Protein AF-A0A3R6KHH1-F1 (afdb_monomer)

Radius of gyration: 32.02 Å; Cα contacts (8 Å, |Δi|>4): 959; chains: 1; bounding box: 62×119×64 Å

Nearest PDB structures (foldseek):
  4omw-assembly2_C  TM=3.455E-01  e=1.063E+00  Capra hircus
  1b8e-assembly1_A-2  TM=3.836E-01  e=3.634E+00  Bos taurus
  2czu-assembly1_A  TM=2.736E-01  e=2.576E+00  Mus musculus
  2czu-assembly2_B  TM=3.055E-01  e=6.885E+00  Mus musculus
  4imn-assembly1_A  TM=2.484E-01  e=9.247E+00  Homo sapiens

Secondary structure (DSSP, 8-state):
-HHHHHHHHHHTTS-HHHHHHHHHHHHTTS----------------------HHHHHHHHHHHHHHHHHHHHHHHHHHHHTTBPEEEE-S--EEE----PPP--S----TTTTEEEPPPEEETTTEEEEEEEESS-EEEETTEEEEEETTEEEEEEEETTEEEEE--EEEEEEEEEETTEEEEEEEEEEEETTEEEEEE--------TTHHHHTTEEEEEEE-TTS-EEEEEEEEETTEEEEEEEEEES--S-TTT-EEE-TTTT-EETTEEGGG-SEEEEEEE-SSSEEEEEEESSGGG-EEEEEETTTTEEEEHHHHH---SEEEEEEETTEEEEEEEPTT-SS-EEEEEEEETTT--EEEEEEEEEES------TTS-EEE--SSSEEEEEETTEEEEEETTTTEEEE-TTHHHHH---EEEE-TTSSEEEEEPPPBTTB--EEEEEETTTTEEEEEEEEE-S--EEEEEEESSSSEEEEEEEETTTTEEEEEEEEE-

Mean predicted aligned error: 13.96 Å

Sequence (501 aa):
MAMTDKLLRAYGEIDDRFIEECLAETDSCIDGVLERDCGKIVRVNTGRKTKPAAWHRVAAAVILVALALSTAYQVNAQFRQWVISIVRLNGREEIREQHMPAASGTTNSSEAVINVSPVKNIDDILEVQYVTAKKPVEPYEDIYVSTDRGKETYFSVQNNACVSIRNIHSFKGTICWQGQKGFANANVISYQGKQYVRNIYDLYRGDREERKIRQKRFLLSVDDTGGFWLTLSKESDEGTYEYPLRCDGDIQDISTAKLNDIFRNIRIDGKRLCNYPVITNWEKISDRYYCALVGKAQKTAKYYRFDTVQKKAMSLEELTKQKDIRFVRALGNTMIIGTASEGTEEECYDCYRFDLQSAEKKELFHHVVIGEEDDETNEVDRVAFTGGRYDLFTKNGTTYLVDELTGERIKLEGMDADLNTESVLINVSGDKLLLSARFSENGIRKLGILDVPERKLYLLERKNLTQSEESSVHWLTEDTFAIESDRKNGQESMICQYRIR

pLDDT: mean 76.23, std 20.38, range [25.88, 98.0]

Solvent-accessible surface area (backbone atoms only — not comparable to full-atom values): 28538 Å² total; per-residue (Å²): 118,82,68,57,59,58,52,53,54,59,59,73,72,58,60,69,66,61,57,50,54,59,52,54,60,60,62,63,75,73,76,80,85,82,90,83,84,82,87,82,89,79,88,78,83,93,71,94,74,81,92,65,69,67,63,56,50,53,51,49,50,52,49,51,50,51,48,53,49,49,50,50,48,50,50,49,55,51,48,58,75,51,47,49,45,78,42,75,51,84,49,70,46,71,46,66,75,78,82,72,76,76,86,77,77,92,72,101,56,93,63,90,44,62,49,50,40,74,76,41,76,36,83,82,43,35,39,38,34,43,41,39,27,73,37,41,58,44,78,55,55,74,33,32,43,32,58,55,97,88,45,76,46,44,30,32,80,52,97,60,36,82,43,77,60,76,56,64,42,72,37,62,48,80,47,77,55,97,88,45,61,24,46,30,42,30,39,41,37,56,54,97,92,44,76,44,61,47,66,60,79,78,89,74,92,75,61,81,72,63,56,66,57,61,47,26,36,34,49,61,43,65,47,100,86,71,47,38,35,38,27,43,36,32,76,49,100,47,26,52,24,50,49,75,24,40,43,60,74,80,81,75,40,65,93,67,53,39,78,40,62,62,64,60,80,21,39,56,97,86,41,50,55,92,74,45,56,14,23,40,77,74,37,73,40,50,101,50,34,34,35,30,35,39,21,81,27,59,94,68,38,43,48,29,39,36,33,52,80,80,36,41,57,43,49,41,42,75,75,70,73,46,64,67,69,74,49,74,44,56,52,65,74,27,35,41,38,32,20,62,41,87,93,61,94,64,82,30,27,30,30,30,32,35,34,72,84,80,66,47,73,43,76,69,45,72,61,22,39,74,65,75,90,85,68,95,64,76,83,65,37,34,35,48,75,33,88,55,55,48,33,43,37,35,48,85,91,42,46,25,47,30,36,57,88,77,56,49,72,35,48,43,78,67,46,68,86,73,48,55,68,64,45,60,42,48,24,82,79,49,50,35,37,41,34,26,31,64,69,45,98,58,24,56,46,42,40,35,40,37,34,57,89,79,33,32,34,38,35,40,47,41,41,66,69,54,87,46,50,45,77,49,74,49,62,32,41,70,49,28,33,35,36,39,23,37,31,84,91,58,45,20,18,38,35,46,36,38,34,60,107

Foldseek 3Di:
DVVVVVVVVVVVPDDVVVVVVVVVVVVVVPDDDDDDDDDDDDDDDDDDDDDDPPVVVVVVVVVVVVVVVVVVVVVVVVVVVFAFAEDEFPDAAEADDDDQPDDPDDDPDPQSFKFKDPWDDTPVFKTKIKIWGLFFWDFDQQKIWTADPNDIWIWGADPRDTGGFDQKAWAWDWDADPNQIAIFTWIWGDDPNDTAIGGDDPPDDDDDVVVVNHQWYWGWDADPVRWIKTWTWGDDPQGTDIAIWTFPDDPRYPVPTDTHRLLPQQDDPNHRQNPFPDWAQWEDQDPFWIKTFTDNGPVGTFIWIAGSVVSYIDTVCVLLVDPQWPHWYHAHQWIWTWHQAPDDPDRFIWIWIAHPPVRDIDTQDHREDEAFDDDPPLAGWYWDDQSYQWIWIADSNWIWIAGRVVSDTRTHPPCCVQAVFGDWHAFPVRQKIKTFDDQDLFGTQKIWIQGNVVSYIYIHGYGYPPSWRFDDKYHSHNFKIWIWTADPNNSMIMIIMMGTD

Structure (mmCIF, N/CA/C/O backbone):
data_AF-A0A3R6KHH1-F1
#
_entry.id   AF-A0A3R6KHH1-F1
#
loop_
_atom_site.group_PDB
_atom_site.id
_atom_site.type_symbol
_atom_site.label_atom_id
_atom_site.label_alt_id
_atom_site.label_comp_id
_atom_site.label_asym_id
_atom_site.label_entity_id
_atom_site.label_seq_id
_atom_site.pdbx_PDB_ins_code
_atom_site.Cartn_x
_atom_site.Cartn_y
_atom_site.Cartn_z
_atom_site.occupancy
_atom_site.B_iso_or_equiv
_atom_site.auth_seq_id
_atom_site.auth_comp_id
_atom_site.auth_asym_id
_atom_site.auth_atom_id
_atom_site.pdbx_PDB_model_num
ATOM 1 N N . MET A 1 1 ? 8.737 -43.352 -29.713 1.00 37.44 1 MET A N 1
ATOM 2 C CA . MET A 1 1 ? 10.002 -42.786 -30.235 1.00 37.44 1 MET A CA 1
ATOM 3 C C . MET A 1 1 ? 10.305 -41.376 -29.724 1.00 37.44 1 MET A C 1
ATOM 5 O O . MET A 1 1 ? 11.461 -41.129 -29.450 1.00 37.44 1 MET A O 1
ATOM 9 N N . ALA A 1 2 ? 9.336 -40.484 -29.470 1.00 35.66 2 ALA A N 1
ATOM 10 C CA . ALA A 1 2 ? 9.631 -39.141 -28.922 1.00 35.66 2 ALA A CA 1
ATOM 11 C C . ALA A 1 2 ? 10.061 -39.096 -27.431 1.00 35.66 2 ALA A C 1
ATOM 13 O O . ALA A 1 2 ? 10.636 -38.110 -26.979 1.00 35.66 2 ALA A O 1
ATOM 14 N N . MET A 1 3 ? 9.787 -40.151 -26.651 1.00 26.20 3 MET A N 1
ATOM 15 C CA . MET A 1 3 ? 10.166 -40.240 -25.228 1.00 26.20 3 MET A CA 1
ATOM 16 C C . MET A 1 3 ? 11.625 -40.689 -25.035 1.00 26.20 3 MET A C 1
ATOM 18 O O . MET A 1 3 ? 12.250 -40.365 -24.030 1.00 26.20 3 MET A O 1
ATOM 22 N N . THR A 1 4 ? 12.176 -41.398 -26.022 1.00 32.03 4 THR A N 1
ATOM 23 C CA . THR A 1 4 ? 13.515 -41.995 -25.974 1.00 32.03 4 THR A CA 1
ATOM 24 C C . THR A 1 4 ? 14.611 -40.945 -26.190 1.00 32.03 4 THR A C 1
ATOM 26 O O . THR A 1 4 ? 15.616 -40.973 -25.491 1.00 32.03 4 THR A O 1
ATOM 29 N N . ASP A 1 5 ? 14.368 -39.950 -27.051 1.00 30.64 5 ASP A N 1
ATOM 30 C CA . ASP A 1 5 ? 15.312 -38.850 -27.316 1.00 30.64 5 ASP A CA 1
ATOM 31 C C . ASP A 1 5 ? 15.433 -37.854 -26.151 1.00 30.64 5 ASP A C 1
ATOM 33 O O . ASP A 1 5 ? 16.503 -37.294 -25.921 1.00 30.64 5 ASP A O 1
ATOM 37 N N . LYS A 1 6 ? 14.358 -37.650 -25.373 1.00 37.97 6 LYS A N 1
ATOM 38 C CA . LYS A 1 6 ? 14.408 -36.823 -24.152 1.00 37.97 6 LYS A CA 1
ATOM 39 C C . LYS A 1 6 ? 15.178 -37.512 -23.024 1.00 37.97 6 LYS A C 1
ATOM 41 O O . LYS A 1 6 ? 15.920 -36.846 -22.312 1.00 37.97 6 LYS A O 1
ATOM 46 N N . LEU A 1 7 ? 15.034 -38.833 -22.898 1.00 33.06 7 LEU A N 1
ATOM 47 C CA . LEU A 1 7 ? 15.819 -39.646 -21.965 1.00 33.06 7 LEU A CA 1
ATOM 48 C C . LEU A 1 7 ? 17.304 -39.667 -22.353 1.00 33.06 7 LEU A C 1
ATOM 50 O O . LEU A 1 7 ? 18.150 -39.481 -21.490 1.00 33.06 7 LEU A O 1
ATOM 54 N N . LEU A 1 8 ? 17.628 -39.811 -23.643 1.00 33.19 8 LEU A N 1
ATOM 55 C CA . LEU A 1 8 ? 19.014 -39.808 -24.131 1.00 33.19 8 LEU A CA 1
ATOM 56 C C . LEU A 1 8 ? 19.707 -38.442 -24.003 1.00 33.19 8 LEU A C 1
ATOM 58 O O . LEU A 1 8 ? 20.894 -38.409 -23.699 1.00 33.19 8 LEU A O 1
ATOM 62 N N . ARG A 1 9 ? 18.986 -37.320 -24.160 1.00 37.06 9 ARG A N 1
ATOM 63 C CA . ARG A 1 9 ? 19.537 -35.986 -23.845 1.00 37.06 9 ARG A CA 1
ATOM 64 C C . ARG A 1 9 ? 19.813 -35.800 -22.356 1.00 37.06 9 ARG A C 1
ATOM 66 O O . ARG A 1 9 ? 20.850 -35.252 -22.022 1.00 37.06 9 ARG A O 1
ATOM 73 N N . ALA A 1 10 ? 18.933 -36.297 -21.485 1.00 40.12 10 ALA A N 1
ATOM 74 C CA . ALA A 1 10 ? 19.140 -36.242 -20.037 1.00 40.12 10 ALA A CA 1
ATOM 75 C C . ALA A 1 10 ? 20.317 -37.122 -19.568 1.00 40.12 10 ALA A C 1
ATOM 77 O O . ALA A 1 10 ? 20.978 -36.784 -18.595 1.00 40.12 10 ALA A O 1
ATOM 78 N N . TYR A 1 11 ? 20.619 -38.216 -20.280 1.00 39.22 11 TYR A N 1
ATOM 79 C CA . TYR A 1 11 ? 21.819 -39.029 -20.035 1.00 39.22 11 TYR A CA 1
ATOM 80 C C . TYR A 1 11 ? 23.127 -38.313 -20.408 1.00 39.22 11 TYR A C 1
ATOM 82 O O . TYR A 1 11 ? 24.158 -38.624 -19.826 1.00 39.22 11 TYR A O 1
ATOM 90 N N . GLY A 1 12 ? 23.096 -37.366 -21.352 1.00 38.19 12 GLY A N 1
ATOM 91 C CA . GLY A 1 12 ? 24.277 -36.615 -21.797 1.00 38.19 12 GLY A CA 1
ATOM 92 C C . GLY A 1 12 ? 24.695 -35.455 -20.885 1.00 38.19 12 GLY A C 1
ATOM 93 O O . GLY A 1 12 ? 25.690 -34.802 -21.180 1.00 38.19 12 GLY A O 1
ATOM 94 N N . GLU A 1 13 ? 23.943 -35.185 -19.812 1.00 43.00 13 GLU A N 1
ATOM 95 C CA . GLU A 1 13 ? 24.215 -34.116 -18.832 1.00 43.00 13 GLU A CA 1
ATOM 96 C C . GLU A 1 13 ? 24.661 -34.661 -17.460 1.00 43.00 13 GLU A C 1
ATOM 98 O O . GLU A 1 13 ? 24.856 -33.893 -16.519 1.00 43.00 13 GLU A O 1
ATOM 103 N N . ILE A 1 14 ? 24.825 -35.982 -17.329 1.00 45.66 14 ILE A N 1
ATOM 104 C CA . ILE A 1 14 ? 25.356 -36.613 -16.117 1.00 45.66 14 ILE A CA 1
ATOM 105 C C . ILE A 1 14 ? 26.885 -36.614 -16.226 1.00 45.66 14 ILE A C 1
ATOM 107 O O . ILE A 1 14 ? 27.431 -37.189 -17.161 1.00 45.66 14 ILE A O 1
ATOM 111 N N . ASP A 1 15 ? 27.557 -35.948 -15.285 1.00 43.75 15 ASP A N 1
ATOM 112 C CA . ASP A 1 15 ? 29.021 -35.906 -15.179 1.00 43.75 15 ASP A CA 1
ATOM 113 C C . ASP A 1 15 ? 29.578 -37.337 -15.055 1.00 43.75 15 ASP A C 1
ATOM 115 O O . ASP A 1 15 ? 29.132 -38.102 -14.193 1.00 43.75 15 ASP A O 1
ATOM 119 N N . ASP A 1 16 ? 30.540 -37.704 -15.908 1.00 42.47 16 ASP A N 1
ATOM 120 C CA . ASP A 1 16 ? 31.133 -39.049 -15.980 1.00 42.47 16 ASP A CA 1
ATOM 121 C C . ASP A 1 16 ? 31.659 -39.523 -14.607 1.00 42.47 16 ASP A C 1
ATOM 123 O O . ASP A 1 16 ? 31.631 -40.718 -14.302 1.00 42.47 16 ASP A O 1
ATOM 127 N N . ARG A 1 17 ? 32.031 -38.585 -13.720 1.00 40.62 17 ARG A N 1
ATOM 128 C CA . ARG A 1 17 ? 32.451 -38.877 -12.336 1.00 40.62 17 ARG A CA 1
ATOM 129 C C . ARG A 1 17 ? 31.364 -39.524 -11.480 1.00 40.62 17 ARG A C 1
ATOM 131 O O . ARG A 1 17 ? 31.672 -40.381 -10.660 1.00 40.62 17 ARG A O 1
ATOM 138 N N . PHE A 1 18 ? 30.100 -39.153 -11.678 1.00 43.09 18 PHE A N 1
ATOM 139 C CA . PHE A 1 18 ? 28.981 -39.692 -10.899 1.00 43.09 18 PHE A CA 1
ATOM 140 C C . PHE A 1 18 ? 28.691 -41.157 -11.263 1.00 43.09 18 PHE A C 1
ATOM 142 O O . PHE A 1 18 ? 28.316 -41.964 -10.411 1.00 43.09 18 PHE A O 1
ATOM 149 N N . ILE A 1 19 ? 28.905 -41.519 -12.533 1.00 46.53 19 ILE A N 1
ATOM 150 C CA . ILE A 1 19 ? 28.764 -42.899 -13.014 1.00 46.53 19 ILE A CA 1
ATOM 151 C C . ILE A 1 19 ? 29.926 -43.761 -12.499 1.00 46.53 19 ILE A C 1
ATOM 153 O O . ILE A 1 19 ? 29.692 -44.892 -12.068 1.00 46.53 19 ILE A O 1
ATOM 157 N N . GLU A 1 20 ? 31.154 -43.233 -12.485 1.00 43.84 20 GLU A N 1
ATOM 158 C CA . GLU A 1 20 ? 32.323 -43.934 -11.936 1.00 43.84 20 GLU A CA 1
ATOM 159 C C . GLU A 1 20 ? 32.221 -44.165 -10.417 1.00 43.84 20 GLU A C 1
ATOM 161 O O . GLU A 1 20 ? 32.504 -45.273 -9.957 1.00 43.84 20 GLU A O 1
ATOM 166 N N . GLU A 1 21 ? 31.743 -43.185 -9.641 1.00 43.12 21 GLU A N 1
ATOM 167 C CA . GLU A 1 21 ? 31.541 -43.331 -8.188 1.00 43.12 21 GLU A CA 1
ATOM 168 C C . GLU A 1 21 ? 30.475 -44.386 -7.847 1.00 43.12 21 GLU A C 1
ATOM 170 O O . GLU A 1 21 ? 30.687 -45.228 -6.970 1.00 43.12 21 GLU A O 1
ATOM 175 N N . CYS A 1 22 ? 29.368 -44.423 -8.595 1.00 40.53 22 CYS A N 1
ATOM 176 C CA . CYS A 1 22 ? 28.318 -45.430 -8.414 1.00 40.53 22 CYS A CA 1
ATOM 177 C C . CYS A 1 22 ? 28.783 -46.852 -8.790 1.00 40.53 22 CYS A C 1
ATOM 179 O O . CYS A 1 22 ? 28.361 -47.837 -8.176 1.00 40.53 22 CYS A O 1
ATOM 181 N N . LEU A 1 23 ? 29.664 -46.993 -9.787 1.00 43.59 23 LEU A N 1
ATOM 182 C CA . LEU A 1 23 ? 30.243 -48.291 -10.151 1.00 43.59 23 LEU A CA 1
ATOM 183 C C . LEU A 1 23 ? 31.274 -48.765 -9.112 1.00 43.59 23 LEU A C 1
ATOM 185 O O . LEU A 1 23 ? 31.285 -49.952 -8.778 1.00 43.59 23 LEU A O 1
ATOM 189 N N . ALA A 1 24 ? 32.062 -47.854 -8.533 1.00 43.16 24 ALA A N 1
ATOM 190 C CA . ALA A 1 24 ? 33.049 -48.169 -7.498 1.00 43.16 24 ALA A CA 1
ATOM 191 C C . ALA A 1 24 ? 32.416 -48.660 -6.179 1.00 43.16 24 ALA A C 1
ATOM 193 O O . ALA A 1 24 ? 32.932 -49.591 -5.555 1.00 43.16 24 ALA A O 1
ATOM 194 N N . GLU A 1 25 ? 31.263 -48.112 -5.774 1.00 40.53 25 GLU A N 1
ATOM 195 C CA . GLU A 1 25 ? 30.528 -48.615 -4.601 1.00 40.53 25 GLU A CA 1
ATOM 196 C C . GLU A 1 25 ? 29.991 -50.040 -4.810 1.00 40.53 25 GLU A C 1
ATOM 198 O O . GLU A 1 25 ? 29.923 -50.826 -3.859 1.00 40.53 25 GLU A O 1
ATOM 203 N N . THR A 1 26 ? 29.683 -50.418 -6.055 1.00 41.94 26 THR A N 1
ATOM 204 C CA . THR A 1 26 ? 29.134 -51.744 -6.369 1.00 41.94 26 THR A CA 1
ATOM 205 C C . THR A 1 26 ? 30.204 -52.845 -6.299 1.00 41.94 26 THR A C 1
ATOM 207 O O . THR A 1 26 ? 29.907 -53.952 -5.843 1.00 41.94 26 THR A O 1
ATOM 210 N N . ASP A 1 27 ? 31.456 -52.541 -6.661 1.00 36.03 27 ASP A N 1
ATOM 211 C CA . ASP A 1 27 ? 32.588 -53.476 -6.535 1.00 36.03 27 ASP A CA 1
ATOM 212 C C . ASP A 1 27 ? 33.066 -53.643 -5.079 1.00 36.03 27 ASP A C 1
ATOM 214 O O . ASP A 1 27 ? 33.562 -54.707 -4.704 1.00 36.03 27 ASP A O 1
ATOM 218 N N . SER A 1 28 ? 32.841 -52.648 -4.212 1.00 36.31 28 SER A N 1
ATOM 219 C CA . SER A 1 28 ? 33.215 -52.722 -2.787 1.00 36.31 28 SER A CA 1
ATOM 220 C C . SER A 1 28 ? 32.344 -53.684 -1.958 1.00 36.31 28 SER A C 1
ATOM 222 O O . SER A 1 28 ? 32.733 -54.106 -0.870 1.00 36.31 28 SER A O 1
ATOM 224 N N . CYS A 1 29 ? 31.187 -54.093 -2.491 1.00 36.00 29 CYS A N 1
ATOM 225 C CA . CYS A 1 29 ? 30.282 -55.057 -1.860 1.00 36.00 29 CYS A CA 1
ATOM 226 C C . CYS A 1 29 ? 30.642 -56.530 -2.147 1.00 36.00 29 CYS A C 1
ATOM 228 O O . CYS A 1 29 ? 29.896 -57.423 -1.733 1.00 36.00 29 CYS A O 1
ATOM 230 N N . ILE A 1 30 ? 31.740 -56.808 -2.867 1.00 41.88 30 ILE A N 1
ATOM 231 C CA . ILE A 1 30 ? 32.117 -58.173 -3.274 1.00 41.88 30 ILE A CA 1
ATOM 232 C C . ILE A 1 30 ? 33.122 -58.841 -2.323 1.00 41.88 30 ILE A C 1
ATOM 234 O O . ILE A 1 30 ? 33.112 -60.068 -2.239 1.00 41.88 30 ILE A O 1
ATOM 238 N N . ASP A 1 31 ? 33.883 -58.102 -1.511 1.00 38.09 31 ASP A N 1
ATOM 239 C CA . ASP A 1 31 ? 34.875 -58.714 -0.615 1.00 38.09 31 ASP A CA 1
ATOM 240 C C . ASP A 1 31 ? 34.602 -58.432 0.868 1.00 38.09 31 ASP A C 1
ATOM 242 O O . ASP A 1 31 ? 34.953 -57.396 1.426 1.00 38.09 31 ASP A O 1
ATOM 246 N N . GLY A 1 32 ? 33.989 -59.420 1.528 1.00 29.53 32 GLY A N 1
ATOM 247 C CA . GLY A 1 32 ? 33.681 -59.394 2.957 1.00 29.53 32 GLY A CA 1
ATOM 248 C C . GLY A 1 32 ? 33.540 -60.786 3.580 1.00 29.53 32 GLY A C 1
ATOM 249 O O . GLY A 1 32 ? 32.454 -61.167 3.993 1.00 29.53 32 GLY A O 1
ATOM 250 N N . VAL A 1 33 ? 34.648 -61.535 3.591 1.00 31.75 33 VAL A N 1
ATOM 251 C CA . VAL A 1 33 ? 35.155 -62.429 4.662 1.00 31.75 33 VAL A CA 1
ATOM 252 C C . VAL A 1 33 ? 34.157 -63.285 5.469 1.00 31.75 33 VAL A C 1
ATOM 254 O O . VAL A 1 33 ? 33.371 -62.773 6.259 1.00 31.75 33 VAL A O 1
ATOM 257 N N . LEU A 1 34 ? 34.368 -64.611 5.456 1.00 29.14 34 LEU A N 1
ATOM 258 C CA . LEU A 1 34 ? 34.111 -65.481 6.615 1.00 29.14 34 LEU A CA 1
ATOM 259 C C . LEU A 1 34 ? 35.203 -66.562 6.742 1.00 29.14 34 LEU A C 1
ATOM 261 O O . LEU A 1 34 ? 35.244 -67.527 5.979 1.00 29.14 34 LEU A O 1
ATOM 265 N N . GLU A 1 35 ? 36.070 -66.394 7.743 1.00 31.20 35 GLU A N 1
ATOM 266 C CA . GLU A 1 35 ? 36.854 -67.463 8.368 1.00 31.20 35 GLU A CA 1
ATOM 267 C C . GLU A 1 35 ? 35.922 -68.502 9.020 1.00 31.20 35 GLU A C 1
ATOM 269 O O . GLU A 1 35 ? 34.993 -68.126 9.739 1.00 31.20 35 GLU A O 1
ATOM 274 N N . ARG A 1 36 ? 36.219 -69.802 8.858 1.00 29.50 36 ARG A N 1
ATOM 275 C CA . ARG A 1 36 ? 36.326 -70.763 9.977 1.00 29.50 36 ARG A CA 1
ATOM 276 C C . ARG A 1 36 ? 36.793 -72.157 9.550 1.00 29.50 36 ARG A C 1
ATOM 278 O O . ARG A 1 36 ? 36.450 -72.681 8.496 1.00 29.50 36 ARG A O 1
ATOM 285 N N . ASP A 1 37 ? 37.553 -72.710 10.484 1.00 29.72 37 ASP A N 1
ATOM 286 C CA . ASP A 1 37 ? 38.126 -74.039 10.639 1.00 29.72 37 ASP A CA 1
ATOM 287 C C . ASP A 1 37 ? 37.232 -75.264 10.363 1.00 29.72 37 ASP A C 1
ATOM 289 O O . ASP A 1 37 ? 36.022 -75.262 10.570 1.00 29.72 37 ASP A O 1
ATOM 293 N N . CYS A 1 38 ? 37.940 -76.366 10.080 1.00 29.92 38 CYS A N 1
ATOM 294 C CA . CYS A 1 38 ? 37.570 -77.769 10.299 1.00 29.92 38 CYS A CA 1
ATOM 295 C C . CYS A 1 38 ? 36.431 -78.391 9.465 1.00 29.92 38 CYS A C 1
ATOM 297 O O . CYS A 1 38 ? 35.264 -78.380 9.829 1.00 29.92 38 CYS A O 1
ATOM 299 N N . GLY A 1 39 ? 36.848 -79.174 8.462 1.00 33.66 39 GLY A N 1
ATOM 300 C CA . GLY A 1 39 ? 36.510 -80.601 8.408 1.00 33.66 39 GLY A CA 1
ATOM 301 C C . GLY A 1 39 ? 35.098 -81.014 7.963 1.00 33.66 39 GLY A C 1
ATOM 302 O O . GLY A 1 39 ? 34.136 -80.946 8.713 1.00 33.66 39 GLY A O 1
ATOM 303 N N . LYS A 1 40 ? 35.083 -81.697 6.811 1.00 30.33 40 LYS A N 1
ATOM 304 C CA . LYS A 1 40 ? 34.042 -82.583 6.249 1.00 30.33 40 LYS A CA 1
ATOM 305 C C . LYS A 1 40 ? 32.969 -81.954 5.355 1.00 30.33 40 LYS A C 1
ATOM 307 O O . LYS A 1 40 ? 31.938 -81.437 5.759 1.00 30.33 40 LYS A O 1
ATOM 312 N N . ILE A 1 41 ? 33.231 -82.220 4.080 1.00 32.84 41 ILE A N 1
ATOM 313 C CA . ILE A 1 41 ? 32.347 -82.345 2.927 1.00 32.84 41 ILE A CA 1
ATOM 314 C C . ILE A 1 41 ? 31.020 -83.041 3.283 1.00 32.84 41 ILE A C 1
ATOM 316 O O . ILE A 1 41 ? 31.022 -84.199 3.704 1.00 32.84 41 ILE A O 1
ATOM 320 N N . VAL A 1 42 ? 29.897 -82.400 2.948 1.00 29.03 42 VAL A N 1
ATOM 321 C CA . VAL A 1 42 ? 28.658 -83.095 2.568 1.00 29.03 42 VAL A CA 1
ATOM 322 C C . VAL A 1 42 ? 28.243 -82.601 1.183 1.00 29.03 42 VAL A C 1
ATOM 324 O O . VAL A 1 42 ? 27.942 -81.430 0.974 1.00 29.03 42 VAL A O 1
ATOM 327 N N . ARG A 1 43 ? 28.279 -83.531 0.222 1.00 33.25 43 ARG A N 1
ATOM 328 C CA . ARG A 1 43 ? 27.781 -83.373 -1.148 1.00 33.25 43 ARG A CA 1
ATOM 329 C C . ARG A 1 43 ? 26.271 -83.145 -1.136 1.00 33.25 43 ARG A C 1
ATOM 331 O O . ARG A 1 43 ? 25.553 -83.931 -0.525 1.00 33.25 43 ARG A O 1
ATOM 338 N N . VAL A 1 44 ? 25.791 -82.228 -1.974 1.00 27.66 44 VAL A N 1
ATOM 339 C CA . VAL A 1 44 ? 24.483 -82.398 -2.618 1.00 27.66 44 VAL A CA 1
ATOM 340 C C . VAL A 1 44 ? 24.672 -82.376 -4.129 1.00 27.66 44 VAL A C 1
ATOM 342 O O . VAL A 1 44 ? 25.271 -81.467 -4.699 1.00 27.66 44 VAL A O 1
ATOM 345 N N . ASN A 1 45 ? 24.200 -83.465 -4.729 1.00 27.27 45 ASN A N 1
ATOM 346 C CA . ASN A 1 45 ? 24.275 -83.814 -6.136 1.00 27.27 45 ASN A CA 1
ATOM 347 C C . ASN A 1 45 ? 23.759 -82.711 -7.063 1.00 27.27 45 ASN A C 1
ATOM 349 O O . ASN A 1 45 ? 22.687 -82.137 -6.876 1.00 27.27 45 ASN A O 1
ATOM 353 N N . THR A 1 46 ? 24.517 -82.515 -8.135 1.00 34.66 46 THR A N 1
ATOM 354 C CA . THR A 1 46 ? 24.187 -81.737 -9.321 1.00 34.66 46 THR A CA 1
ATOM 355 C C . THR A 1 46 ? 23.015 -82.370 -10.074 1.00 34.66 46 THR A C 1
ATOM 357 O O . THR A 1 46 ? 23.171 -83.293 -10.869 1.00 34.66 46 THR A O 1
ATOM 360 N N . GLY A 1 47 ? 21.815 -81.839 -9.845 1.00 25.88 47 GLY A N 1
ATOM 361 C CA . GLY A 1 47 ? 20.636 -82.066 -10.678 1.00 25.88 47 GLY A CA 1
ATOM 362 C C . GLY A 1 47 ? 20.259 -80.787 -11.422 1.00 25.88 47 GLY A C 1
ATOM 363 O O . GLY A 1 47 ? 19.870 -79.808 -10.794 1.00 25.88 47 GLY A O 1
ATOM 364 N N . ARG A 1 48 ? 20.413 -80.809 -12.754 1.00 40.72 48 ARG A N 1
ATOM 365 C CA . ARG A 1 48 ? 20.009 -79.800 -13.759 1.00 40.72 48 ARG A CA 1
ATOM 366 C C . ARG A 1 48 ? 19.026 -78.724 -13.261 1.00 40.72 48 ARG A C 1
ATOM 368 O O . ARG A 1 48 ? 17.861 -79.028 -13.021 1.00 40.72 48 ARG A O 1
ATOM 375 N N . LYS A 1 49 ? 19.440 -77.450 -13.291 1.00 33.47 49 LYS A N 1
ATOM 376 C CA . LYS A 1 49 ? 18.519 -76.308 -13.408 1.00 33.47 49 LYS A CA 1
ATOM 377 C C . LYS A 1 49 ? 19.033 -75.289 -14.427 1.00 33.47 49 LYS A C 1
ATOM 379 O O . LYS A 1 49 ? 20.141 -74.774 -14.333 1.00 33.47 49 LYS A O 1
ATOM 384 N N . THR A 1 50 ? 18.188 -75.094 -15.432 1.00 36.47 50 THR A N 1
ATOM 385 C CA . THR A 1 50 ? 17.970 -73.906 -16.264 1.00 36.47 50 THR A CA 1
ATOM 386 C C . THR A 1 50 ? 18.680 -72.627 -15.805 1.00 36.47 50 THR A C 1
ATOM 388 O O . THR A 1 50 ? 18.592 -72.251 -14.640 1.00 36.47 50 THR A O 1
ATOM 391 N N . LYS A 1 51 ? 19.294 -71.910 -16.757 1.00 49.22 51 LYS A N 1
ATOM 392 C CA . LYS A 1 51 ? 19.693 -70.499 -16.628 1.00 49.22 51 LYS A CA 1
ATOM 393 C C . LYS A 1 51 ? 18.429 -69.614 -16.605 1.00 49.22 51 LYS A C 1
ATOM 395 O O . LYS A 1 51 ? 17.763 -69.543 -17.633 1.00 49.22 51 LYS A O 1
ATOM 400 N N . PRO A 1 52 ? 18.102 -68.939 -15.482 1.00 43.16 52 PRO A N 1
ATOM 401 C CA . PRO A 1 52 ? 17.510 -67.602 -15.606 1.00 43.16 52 PRO A CA 1
ATOM 402 C C . PRO A 1 52 ? 18.050 -66.584 -14.578 1.00 43.16 52 PRO A C 1
ATOM 404 O O . PRO A 1 52 ? 17.398 -65.579 -14.317 1.00 43.16 52 PRO A O 1
ATOM 407 N N . ALA A 1 53 ? 19.217 -66.806 -13.966 1.00 48.81 53 ALA A N 1
ATOM 408 C CA . ALA A 1 53 ? 19.679 -65.957 -12.858 1.00 48.81 53 ALA A CA 1
ATOM 409 C C . ALA A 1 53 ? 20.216 -64.572 -13.284 1.00 48.81 53 ALA A C 1
ATOM 411 O O . ALA A 1 53 ? 20.117 -63.626 -12.511 1.00 48.81 53 ALA A O 1
ATOM 412 N N . ALA A 1 54 ? 20.758 -64.422 -14.498 1.00 45.16 54 ALA A N 1
ATOM 413 C CA . ALA A 1 54 ? 21.377 -63.161 -14.924 1.00 45.16 54 ALA A CA 1
ATOM 414 C C . ALA A 1 54 ? 20.345 -62.078 -15.289 1.00 45.16 54 ALA A C 1
ATOM 416 O O . ALA A 1 54 ? 20.482 -60.936 -14.866 1.00 45.16 54 ALA A O 1
ATOM 417 N N . TRP A 1 55 ? 19.267 -62.441 -15.997 1.00 39.50 55 TRP A N 1
ATOM 418 C CA . TRP A 1 55 ? 18.239 -61.477 -16.416 1.00 39.50 55 TRP A CA 1
ATOM 419 C C . TRP A 1 55 ? 17.464 -60.893 -15.230 1.00 39.50 55 TRP A C 1
ATOM 421 O O . TRP A 1 55 ? 17.184 -59.701 -15.207 1.00 39.50 55 TRP A O 1
ATOM 431 N N . HIS A 1 56 ? 17.177 -61.705 -14.206 1.00 42.47 56 HIS A N 1
ATOM 432 C CA . HIS A 1 56 ? 16.506 -61.229 -12.992 1.00 42.47 56 HIS A CA 1
ATOM 433 C C . HIS A 1 56 ? 17.380 -60.255 -12.189 1.00 42.47 56 HIS A C 1
ATOM 435 O O . HIS A 1 56 ? 16.852 -59.329 -11.585 1.00 42.47 56 HIS A O 1
ATOM 441 N N . ARG A 1 57 ? 18.711 -60.423 -12.217 1.00 45.97 57 ARG A N 1
ATOM 442 C CA . ARG A 1 57 ? 19.655 -59.509 -11.552 1.00 45.97 57 ARG A CA 1
ATOM 443 C C . ARG A 1 57 ? 19.797 -58.185 -12.300 1.00 45.97 57 ARG A C 1
ATOM 445 O O . ARG A 1 57 ? 19.770 -57.140 -11.666 1.00 45.97 57 ARG A O 1
ATOM 452 N N . VAL A 1 58 ? 19.864 -58.224 -13.633 1.00 47.62 58 VAL A N 1
ATOM 453 C CA . VAL A 1 58 ? 19.872 -57.008 -14.466 1.00 47.62 58 VAL A CA 1
ATOM 454 C C . VAL A 1 58 ? 18.546 -56.258 -14.337 1.00 47.62 58 VAL A C 1
ATOM 456 O O . VAL A 1 58 ? 18.547 -55.049 -14.144 1.00 47.62 58 VAL A O 1
ATOM 459 N N . ALA A 1 59 ? 17.412 -56.963 -14.353 1.00 46.41 59 ALA A N 1
ATOM 460 C CA . ALA A 1 59 ? 16.104 -56.348 -14.144 1.00 46.41 59 ALA A CA 1
ATOM 461 C C . ALA A 1 59 ? 15.980 -55.712 -12.749 1.00 46.41 59 ALA A C 1
ATOM 463 O O . ALA A 1 59 ? 15.478 -54.599 -12.637 1.00 46.41 59 ALA A O 1
ATOM 464 N N . ALA A 1 60 ? 16.479 -56.372 -11.697 1.00 47.75 60 ALA A N 1
ATOM 465 C CA . ALA A 1 60 ? 16.486 -55.813 -10.346 1.00 47.75 60 ALA A CA 1
ATOM 466 C C . ALA A 1 60 ? 17.372 -54.560 -10.235 1.00 47.75 60 ALA A C 1
ATOM 468 O O . ALA A 1 60 ? 16.944 -53.576 -9.641 1.00 47.75 60 ALA A O 1
ATOM 469 N N . ALA A 1 61 ? 18.558 -54.561 -10.853 1.00 48.19 61 ALA A N 1
ATOM 470 C CA . ALA A 1 61 ? 19.439 -53.394 -10.890 1.00 48.19 61 ALA A CA 1
ATOM 471 C C . ALA A 1 61 ? 18.801 -52.217 -11.646 1.00 48.19 61 ALA A C 1
ATOM 473 O O . ALA A 1 61 ? 18.793 -51.097 -11.147 1.00 48.19 61 ALA A O 1
ATOM 474 N N . VAL A 1 62 ? 18.180 -52.472 -12.803 1.00 54.62 62 VAL A N 1
ATOM 475 C CA . VAL A 1 62 ? 17.459 -51.441 -13.569 1.00 54.62 62 VAL A CA 1
ATOM 476 C C . VAL A 1 62 ? 16.279 -50.877 -12.773 1.00 54.62 62 VAL A C 1
ATOM 478 O O . VAL A 1 62 ? 16.056 -49.671 -12.794 1.00 54.62 62 VAL A O 1
ATOM 481 N N . ILE A 1 63 ? 15.545 -51.715 -12.035 1.00 57.84 63 ILE A N 1
ATOM 482 C CA . ILE A 1 63 ? 14.440 -51.268 -11.174 1.00 57.84 63 ILE A CA 1
ATOM 483 C C . ILE A 1 63 ? 14.960 -50.438 -9.995 1.00 57.84 63 ILE A C 1
ATOM 485 O O . ILE A 1 63 ? 14.360 -49.417 -9.681 1.00 57.84 63 ILE A O 1
ATOM 489 N N . LEU A 1 64 ? 16.068 -50.830 -9.365 1.00 51.56 64 LEU A N 1
ATOM 490 C CA . LEU A 1 64 ? 16.673 -50.074 -8.264 1.00 51.56 64 LEU A CA 1
ATOM 491 C C . LEU A 1 64 ? 17.198 -48.714 -8.727 1.00 51.56 64 LEU A C 1
ATOM 493 O O . LEU A 1 64 ? 16.936 -47.716 -8.065 1.00 51.56 64 LEU A O 1
ATOM 497 N N . VAL A 1 65 ? 17.847 -48.654 -9.892 1.00 54.56 65 VAL A N 1
ATOM 498 C CA . VAL A 1 65 ? 18.287 -47.393 -10.507 1.00 54.56 65 VAL A CA 1
ATOM 499 C C . VAL A 1 65 ? 17.085 -46.530 -10.891 1.00 54.56 65 VAL A C 1
ATOM 501 O O . VAL A 1 65 ? 17.071 -45.341 -10.596 1.00 54.56 65 VAL A O 1
ATOM 504 N N . ALA A 1 66 ? 16.034 -47.110 -11.475 1.00 51.66 66 ALA A N 1
ATOM 505 C CA . ALA A 1 66 ? 14.811 -46.376 -11.796 1.00 51.66 66 ALA A CA 1
ATOM 506 C C . ALA A 1 66 ? 14.091 -45.864 -10.537 1.00 51.66 66 ALA A C 1
ATOM 508 O O . ALA A 1 66 ? 13.576 -44.749 -10.547 1.00 51.66 66 ALA A O 1
ATOM 509 N N . LEU A 1 67 ? 14.081 -46.639 -9.448 1.00 50.84 67 LEU A N 1
ATOM 510 C CA . LEU A 1 67 ? 13.517 -46.229 -8.162 1.00 50.84 67 LEU A CA 1
ATOM 511 C C . LEU A 1 67 ? 14.345 -45.112 -7.526 1.00 50.84 67 LEU A C 1
ATOM 513 O O . LEU A 1 67 ? 13.760 -44.104 -7.146 1.00 50.84 67 LEU A O 1
ATOM 517 N N . ALA A 1 68 ? 15.673 -45.238 -7.489 1.00 48.75 68 ALA A N 1
ATOM 518 C CA . ALA A 1 68 ? 16.583 -44.210 -6.984 1.00 48.75 68 ALA A CA 1
ATOM 519 C C . ALA A 1 68 ? 16.506 -42.913 -7.804 1.00 48.75 68 ALA A C 1
ATOM 521 O O . ALA A 1 68 ? 16.487 -41.822 -7.244 1.00 48.75 68 ALA A O 1
ATOM 522 N N . LEU A 1 69 ? 16.380 -43.013 -9.130 1.00 49.28 69 LEU A N 1
ATOM 523 C CA . LEU A 1 69 ? 16.155 -41.857 -9.996 1.00 49.28 69 LEU A CA 1
ATOM 524 C C . LEU A 1 69 ? 14.752 -41.276 -9.812 1.00 49.28 69 LEU A C 1
ATOM 526 O O . LEU A 1 69 ? 14.596 -40.065 -9.878 1.00 49.28 69 LEU A O 1
ATOM 530 N N . SER A 1 70 ? 13.731 -42.096 -9.549 1.00 46.31 70 SER A N 1
ATOM 531 C CA . SER A 1 70 ? 12.374 -41.606 -9.278 1.00 46.31 70 SER A CA 1
ATOM 532 C C . SER A 1 70 ? 12.273 -40.893 -7.931 1.00 46.31 70 SER A C 1
ATOM 534 O O . SER A 1 70 ? 11.623 -39.854 -7.851 1.00 46.31 70 SER A O 1
ATOM 536 N N . THR A 1 71 ? 12.960 -41.386 -6.896 1.00 50.69 71 THR A N 1
ATOM 537 C CA . THR A 1 71 ? 13.045 -40.719 -5.596 1.00 50.69 71 THR A CA 1
ATOM 538 C C . THR A 1 71 ? 13.917 -39.478 -5.693 1.00 50.69 71 THR A C 1
ATOM 540 O O . THR A 1 71 ? 13.497 -38.438 -5.212 1.00 50.69 71 THR A O 1
ATOM 543 N N . ALA A 1 72 ? 15.051 -39.515 -6.396 1.00 44.69 72 ALA A N 1
ATOM 544 C CA . ALA A 1 72 ? 15.855 -38.324 -6.673 1.00 44.69 72 ALA A CA 1
ATOM 545 C C . ALA A 1 72 ? 15.080 -37.287 -7.499 1.00 44.69 72 ALA A C 1
ATOM 547 O O . ALA A 1 72 ? 15.190 -36.096 -7.239 1.00 44.69 72 ALA A O 1
ATOM 548 N N . TYR A 1 73 ? 14.245 -37.710 -8.451 1.00 48.50 73 TYR A N 1
ATOM 549 C CA . TYR A 1 73 ? 13.384 -36.818 -9.227 1.00 48.50 73 TYR A CA 1
ATOM 550 C C . TYR A 1 73 ? 12.252 -36.238 -8.378 1.00 48.50 73 TYR A C 1
ATOM 552 O O . TYR A 1 73 ? 11.952 -35.058 -8.509 1.00 48.50 73 TYR A O 1
ATOM 560 N N . GLN A 1 74 ? 11.650 -37.022 -7.481 1.00 42.69 74 GLN A N 1
ATOM 561 C CA . GLN A 1 74 ? 10.659 -36.528 -6.521 1.00 42.69 74 GLN A CA 1
ATOM 562 C C . GLN A 1 74 ? 11.283 -35.573 -5.504 1.00 42.69 74 GLN A C 1
ATOM 564 O O . GLN A 1 74 ? 10.700 -34.531 -5.239 1.00 42.69 74 GLN A O 1
ATOM 569 N N . VAL A 1 75 ? 12.478 -35.878 -4.998 1.00 45.44 75 VAL A N 1
ATOM 570 C CA . VAL A 1 75 ? 13.242 -35.014 -4.093 1.00 45.44 75 VAL A CA 1
ATOM 571 C C . VAL A 1 75 ? 13.695 -33.750 -4.817 1.00 45.44 75 VAL A C 1
ATOM 573 O O . VAL A 1 75 ? 13.580 -32.682 -4.247 1.00 45.44 75 VAL A O 1
ATOM 576 N N . ASN A 1 76 ? 14.120 -33.817 -6.080 1.00 46.47 76 ASN A N 1
ATOM 577 C CA . ASN A 1 76 ? 14.476 -32.650 -6.898 1.00 46.47 76 ASN A CA 1
ATOM 578 C C . ASN A 1 76 ? 13.238 -31.814 -7.262 1.00 46.47 76 ASN A C 1
ATOM 580 O O . ASN A 1 76 ? 13.271 -30.591 -7.201 1.00 46.47 76 ASN A O 1
ATOM 584 N N . ALA A 1 77 ? 12.113 -32.449 -7.594 1.00 48.56 77 ALA A N 1
ATOM 585 C CA . ALA A 1 77 ? 10.851 -31.760 -7.853 1.00 48.56 77 ALA A CA 1
ATOM 586 C C . ALA A 1 77 ? 10.305 -31.093 -6.585 1.00 48.56 77 ALA A C 1
ATOM 588 O O . ALA A 1 77 ? 9.851 -29.954 -6.653 1.00 48.56 77 ALA A O 1
ATOM 589 N N . GLN A 1 78 ? 10.405 -31.763 -5.434 1.00 45.69 78 GLN A N 1
ATOM 590 C CA . GLN A 1 78 ? 10.137 -31.161 -4.134 1.00 45.69 78 GLN A CA 1
ATOM 591 C C . GLN A 1 78 ? 11.138 -30.043 -3.869 1.00 45.69 78 GLN A C 1
ATOM 593 O O . GLN A 1 78 ? 10.704 -28.948 -3.609 1.00 45.69 78 GLN A O 1
ATOM 598 N N . PHE A 1 79 ? 12.442 -30.212 -4.059 1.00 48.47 79 PHE A N 1
ATOM 599 C CA . PHE A 1 79 ? 13.440 -29.159 -3.836 1.00 48.47 79 PHE A CA 1
ATOM 600 C C . PHE A 1 79 ? 13.202 -27.912 -4.708 1.00 48.47 79 PHE A C 1
ATOM 602 O O . PHE A 1 79 ? 13.270 -26.788 -4.219 1.00 48.47 79 PHE A O 1
ATOM 609 N N . ARG A 1 80 ? 12.787 -28.084 -5.971 1.00 49.91 80 ARG A N 1
ATOM 610 C CA . ARG A 1 80 ? 12.351 -26.985 -6.855 1.00 49.91 80 ARG A CA 1
ATOM 611 C C . ARG A 1 80 ? 11.126 -26.231 -6.326 1.00 49.91 80 ARG A C 1
ATOM 613 O O . ARG A 1 80 ? 10.948 -25.065 -6.663 1.00 49.91 80 ARG A O 1
ATOM 620 N N . GLN A 1 81 ? 10.301 -26.852 -5.480 1.00 51.12 81 GLN A N 1
ATOM 621 C CA . GLN A 1 81 ? 9.203 -26.172 -4.783 1.00 51.12 81 GLN A CA 1
ATOM 622 C C . GLN A 1 81 ? 9.673 -25.300 -3.604 1.00 51.12 81 GLN A C 1
ATOM 624 O O . GLN A 1 81 ? 8.857 -24.556 -3.061 1.00 51.12 81 GLN A O 1
ATOM 629 N N . TRP A 1 82 ? 10.960 -25.294 -3.249 1.00 54.44 82 TRP A N 1
ATOM 630 C CA . TRP A 1 82 ? 11.481 -24.557 -2.086 1.00 54.44 82 TRP A CA 1
ATOM 631 C C . TRP A 1 82 ? 12.597 -23.566 -2.439 1.00 54.44 82 TRP A C 1
ATOM 633 O O . TRP A 1 82 ? 13.096 -22.881 -1.549 1.00 54.44 82 TRP A O 1
ATOM 643 N N . VAL A 1 83 ? 12.974 -23.462 -3.720 1.00 66.56 83 VAL A N 1
ATOM 644 C CA . VAL A 1 83 ? 14.101 -22.636 -4.177 1.00 66.56 83 VAL A CA 1
ATOM 645 C C . VAL A 1 83 ? 13.657 -21.647 -5.252 1.00 66.56 83 VAL A C 1
ATOM 647 O O . VAL A 1 83 ? 12.903 -21.997 -6.163 1.00 66.56 83 VAL A O 1
ATOM 650 N N . ILE A 1 84 ? 14.147 -20.412 -5.141 1.00 76.50 84 ILE A N 1
ATOM 651 C CA . ILE A 1 84 ? 14.006 -19.363 -6.155 1.00 76.50 84 ILE A CA 1
ATOM 652 C C . ILE A 1 84 ? 15.218 -19.420 -7.082 1.00 76.50 84 ILE A C 1
ATOM 654 O O . ILE A 1 84 ? 16.358 -19.448 -6.628 1.00 76.50 84 ILE A O 1
ATOM 658 N N . SER A 1 85 ? 14.974 -19.452 -8.391 1.00 79.31 85 SER A N 1
ATOM 659 C CA . SER A 1 85 ? 16.040 -19.476 -9.394 1.00 79.31 85 SER A CA 1
ATOM 660 C C . SER A 1 85 ? 16.566 -18.064 -9.644 1.00 79.31 85 SER A C 1
ATOM 662 O O . SER A 1 85 ? 15.800 -17.189 -10.044 1.00 79.31 85 SER A O 1
ATOM 664 N N . ILE A 1 86 ? 17.868 -17.839 -9.462 1.00 80.56 86 ILE A N 1
ATOM 665 C CA . ILE A 1 86 ? 18.503 -16.574 -9.852 1.00 80.56 86 ILE A CA 1
ATOM 666 C C . ILE A 1 86 ? 18.757 -16.572 -11.360 1.00 80.56 86 ILE A C 1
ATOM 668 O O . ILE A 1 86 ? 19.416 -17.462 -11.898 1.00 80.56 86 ILE A O 1
ATOM 672 N N . VAL A 1 87 ? 18.269 -15.534 -12.032 1.00 81.75 87 VAL A N 1
ATOM 673 C CA . VAL A 1 87 ? 18.473 -15.281 -13.458 1.00 81.75 87 VAL A CA 1
ATOM 674 C C . VAL A 1 87 ? 19.223 -13.961 -13.599 1.00 81.75 87 VAL A C 1
ATOM 676 O O . VAL A 1 87 ? 18.669 -12.886 -13.385 1.00 81.75 87 VAL A O 1
ATOM 679 N N . ARG A 1 88 ? 20.506 -14.024 -13.958 1.00 81.69 88 ARG A N 1
ATOM 680 C CA . ARG A 1 88 ? 21.289 -12.816 -14.246 1.00 81.69 88 ARG A CA 1
ATOM 681 C C . ARG A 1 88 ? 21.003 -12.352 -15.666 1.00 81.69 88 ARG A C 1
ATOM 683 O O . ARG A 1 88 ? 21.166 -13.132 -16.603 1.00 81.69 88 ARG A O 1
ATOM 690 N N . LEU A 1 89 ? 20.600 -11.095 -15.810 1.00 82.38 89 LEU A N 1
ATOM 691 C CA . LEU A 1 89 ? 20.440 -10.477 -17.119 1.00 82.38 89 LEU A CA 1
ATOM 692 C C . LEU A 1 89 ? 21.835 -10.168 -17.685 1.00 82.38 89 LEU A C 1
ATOM 694 O O . LEU A 1 89 ? 22.656 -9.510 -17.047 1.00 82.38 89 LEU A O 1
ATOM 698 N N . ASN A 1 90 ? 22.113 -10.682 -18.879 1.00 76.94 90 ASN A N 1
ATOM 699 C CA . ASN A 1 90 ? 23.331 -10.444 -19.646 1.00 76.94 90 ASN A CA 1
ATOM 700 C C . ASN A 1 90 ? 23.399 -9.004 -20.170 1.00 76.94 90 ASN A C 1
ATOM 702 O O . ASN A 1 90 ? 24.488 -8.455 -20.360 1.00 76.94 90 ASN A O 1
ATOM 706 N N . GLY A 1 91 ? 22.249 -8.385 -20.441 1.00 71.88 91 GLY A N 1
ATOM 707 C CA . GLY A 1 91 ? 22.198 -7.004 -20.894 1.00 71.88 91 GLY A CA 1
ATOM 708 C C . GLY A 1 91 ? 22.462 -6.019 -19.755 1.00 71.88 91 GLY A C 1
ATOM 709 O O . GLY A 1 91 ? 21.640 -5.848 -18.861 1.00 71.88 91 GLY A O 1
ATOM 710 N N . ARG A 1 92 ? 23.589 -5.302 -19.828 1.00 77.19 92 ARG A N 1
ATOM 711 C CA . ARG A 1 92 ? 23.864 -4.166 -18.940 1.00 77.19 92 ARG A CA 1
ATOM 712 C C . ARG A 1 92 ? 23.091 -2.928 -19.390 1.00 77.19 92 ARG A C 1
ATOM 714 O O . ARG A 1 92 ? 23.153 -2.528 -20.561 1.00 77.19 92 ARG A O 1
ATOM 721 N N . GLU A 1 93 ? 22.413 -2.276 -18.454 1.00 79.75 93 GLU A N 1
ATOM 722 C CA . GLU A 1 93 ? 21.821 -0.969 -18.715 1.00 79.75 93 GLU A CA 1
ATOM 723 C C . GLU A 1 93 ? 22.886 0.132 -18.604 1.00 79.75 93 GLU A C 1
ATOM 725 O O . GLU A 1 93 ? 23.614 0.225 -17.614 1.00 79.75 93 GLU A O 1
ATOM 730 N N . GLU A 1 94 ? 22.965 0.991 -19.620 1.00 78.56 94 GLU A N 1
ATOM 731 C CA . GLU A 1 94 ? 23.775 2.206 -19.585 1.00 78.56 94 GLU A CA 1
ATOM 732 C C . GLU A 1 94 ? 22.866 3.415 -19.760 1.00 78.56 94 GLU A C 1
ATOM 734 O O . GLU A 1 94 ? 22.341 3.653 -20.851 1.00 78.56 94 GLU A O 1
ATOM 739 N N . ILE A 1 95 ? 22.720 4.188 -18.690 1.00 76.12 95 ILE A N 1
ATOM 740 C CA . ILE A 1 95 ? 21.931 5.416 -18.687 1.00 76.12 95 ILE A CA 1
ATOM 741 C C . ILE A 1 95 ? 22.811 6.500 -19.294 1.00 76.12 95 ILE A C 1
ATOM 743 O O . ILE A 1 95 ? 23.871 6.816 -18.751 1.00 76.12 95 ILE A O 1
ATOM 747 N N . ARG A 1 96 ? 22.416 7.036 -20.448 1.00 68.88 96 ARG A N 1
ATOM 748 C CA . ARG A 1 96 ? 23.188 8.037 -21.196 1.00 68.88 96 ARG A CA 1
ATOM 749 C C . ARG A 1 96 ? 22.386 9.314 -21.353 1.00 68.88 96 ARG A C 1
ATOM 751 O O . ARG A 1 96 ? 21.162 9.271 -21.465 1.00 68.88 96 ARG A O 1
ATOM 758 N N . GLU A 1 97 ? 23.081 10.449 -21.421 1.00 62.88 97 GLU A N 1
ATOM 759 C CA . GLU A 1 97 ? 22.407 11.718 -21.670 1.00 62.88 97 GLU A CA 1
ATOM 760 C C . GLU A 1 97 ? 21.749 11.676 -23.044 1.00 62.88 97 GLU A C 1
ATOM 762 O O . GLU A 1 97 ? 22.410 11.516 -24.072 1.00 62.88 97 GLU A O 1
ATOM 767 N N . GLN A 1 98 ? 20.432 11.853 -23.070 1.00 61.41 98 GLN A N 1
ATOM 768 C CA . GLN A 1 98 ? 19.743 12.109 -24.319 1.00 61.41 98 GLN A CA 1
ATOM 769 C C . GLN A 1 98 ? 19.934 13.571 -24.705 1.00 61.41 98 GLN A C 1
ATOM 771 O O . GLN A 1 98 ? 19.471 14.486 -24.019 1.00 61.41 98 GLN A O 1
ATOM 776 N N . HIS A 1 99 ? 20.612 13.801 -25.828 1.00 52.12 99 HIS A N 1
ATOM 777 C CA . HIS A 1 99 ? 20.610 15.106 -26.470 1.00 52.12 99 HIS A CA 1
ATOM 778 C C . HIS A 1 99 ? 19.219 15.371 -27.049 1.00 52.12 99 HIS A C 1
ATOM 780 O O . HIS A 1 99 ? 18.831 14.808 -28.071 1.00 52.12 99 HIS A O 1
ATOM 786 N N . MET A 1 100 ? 18.462 16.229 -26.364 1.00 53.09 100 MET A N 1
ATOM 787 C CA . MET A 1 100 ? 17.195 16.760 -26.860 1.00 53.09 100 MET A CA 1
ATOM 788 C C . MET A 1 100 ? 17.445 17.463 -28.202 1.00 53.09 100 MET A C 1
ATOM 790 O O . MET A 1 100 ? 18.272 18.382 -28.235 1.00 53.09 100 MET A O 1
ATOM 794 N N . PRO A 1 101 ? 16.756 17.093 -29.298 1.00 41.78 101 PRO A N 1
ATOM 795 C CA . PRO A 1 101 ? 16.861 17.844 -30.539 1.00 41.78 101 PRO A CA 1
ATOM 796 C C . PRO A 1 101 ? 16.468 19.306 -30.285 1.00 41.78 101 PRO A C 1
ATOM 798 O O . PRO A 1 101 ? 15.499 19.600 -29.579 1.00 41.78 101 PRO A O 1
ATOM 801 N N . ALA A 1 102 ? 17.259 20.239 -30.819 1.00 37.88 102 ALA A N 1
ATOM 802 C CA . ALA A 1 102 ? 16.948 21.659 -30.739 1.00 37.88 102 ALA A CA 1
ATOM 803 C C . ALA A 1 102 ? 15.586 21.901 -31.403 1.00 37.88 102 ALA A C 1
ATOM 805 O O . ALA A 1 102 ? 15.362 21.446 -32.524 1.00 37.88 102 ALA A O 1
ATOM 806 N N . ALA A 1 103 ? 14.677 22.590 -30.707 1.00 40.38 103 ALA A N 1
ATOM 807 C CA . ALA A 1 103 ? 13.341 22.882 -31.212 1.00 40.38 103 ALA A CA 1
ATOM 808 C C . ALA A 1 103 ? 13.442 23.632 -32.551 1.00 40.38 103 ALA A C 1
ATOM 810 O O . ALA A 1 103 ? 13.761 24.822 -32.585 1.00 40.38 103 ALA A O 1
ATOM 811 N N . SER A 1 104 ? 13.198 22.944 -33.666 1.00 31.91 104 SER A N 1
ATOM 812 C CA . SER A 1 104 ? 13.107 23.591 -34.968 1.00 31.91 104 SER A CA 1
ATOM 813 C C . SER A 1 104 ? 11.730 24.229 -35.103 1.00 31.91 104 SER A C 1
ATOM 815 O O . SER A 1 104 ? 10.737 23.523 -35.220 1.00 31.91 104 SER A O 1
ATOM 817 N N . GLY A 1 105 ? 11.712 25.560 -35.084 1.00 37.00 105 GLY A N 1
ATOM 818 C CA . GLY A 1 105 ? 10.762 26.415 -35.797 1.00 37.00 105 GLY A CA 1
ATOM 819 C C . GLY A 1 105 ? 9.262 26.180 -35.584 1.00 37.00 105 GLY A C 1
ATOM 820 O O . GLY A 1 105 ? 8.663 25.284 -36.163 1.00 37.00 105 GLY A O 1
ATOM 821 N N . THR A 1 106 ? 8.638 27.144 -34.901 1.00 37.47 106 THR A N 1
ATOM 822 C CA . THR A 1 106 ? 7.231 27.559 -35.069 1.00 37.47 106 THR A CA 1
ATOM 823 C C . THR A 1 106 ? 6.138 26.526 -34.779 1.00 37.47 106 THR A C 1
ATOM 825 O O . THR A 1 106 ? 5.412 26.129 -35.677 1.00 37.47 106 THR A O 1
ATOM 828 N N . THR A 1 107 ? 5.902 26.256 -33.493 1.00 33.56 107 THR A N 1
ATOM 829 C CA . THR A 1 107 ? 4.540 26.111 -32.941 1.00 33.56 107 THR A CA 1
ATOM 830 C C . THR A 1 107 ? 4.575 26.388 -31.440 1.00 33.56 107 THR A C 1
ATOM 832 O O . THR A 1 107 ? 5.323 25.755 -30.703 1.00 33.56 107 THR A O 1
ATOM 835 N N . ASN A 1 108 ? 3.765 27.347 -30.984 1.00 35.75 108 ASN A N 1
ATOM 836 C CA . ASN A 1 108 ? 3.525 27.642 -29.570 1.00 35.75 108 ASN A CA 1
ATOM 837 C C . ASN A 1 108 ? 2.701 26.515 -28.915 1.00 35.75 108 ASN A C 1
ATOM 839 O O . ASN A 1 108 ? 1.543 26.735 -28.562 1.00 35.75 108 ASN A O 1
ATOM 843 N N . SER A 1 109 ? 3.258 25.313 -28.759 1.00 37.62 109 SER A N 1
ATOM 844 C CA . SER A 1 109 ? 2.684 24.308 -27.861 1.00 37.62 109 SER A CA 1
ATOM 845 C C . SER A 1 109 ? 3.662 24.006 -26.731 1.00 37.62 109 SER A C 1
ATOM 847 O O . SER A 1 109 ? 4.865 23.837 -26.922 1.00 37.62 109 SER A O 1
ATOM 849 N N . SER A 1 110 ? 3.136 23.951 -25.512 1.00 43.94 110 SER A N 1
ATOM 850 C CA . SER A 1 110 ? 3.837 23.602 -24.272 1.00 43.94 110 SER A CA 1
ATOM 851 C C . SER A 1 110 ? 4.356 22.151 -24.235 1.00 43.94 110 SER A C 1
ATOM 853 O O . SER A 1 110 ? 4.722 21.661 -23.171 1.00 43.94 110 SER A O 1
ATOM 855 N N . GLU A 1 111 ? 4.354 21.454 -25.373 1.00 44.03 111 GLU A N 1
ATOM 856 C CA . GLU A 1 111 ? 4.712 20.041 -25.532 1.00 44.03 111 GLU A CA 1
ATOM 857 C C . GLU A 1 111 ? 6.196 19.844 -25.877 1.00 44.03 111 GLU A C 1
ATOM 859 O O . GLU A 1 111 ? 6.722 18.757 -25.677 1.00 44.03 111 GLU A O 1
ATOM 864 N N . ALA A 1 112 ? 6.926 20.898 -26.275 1.00 48.22 112 ALA A N 1
ATOM 865 C CA . ALA A 1 112 ? 8.367 20.853 -26.586 1.00 48.22 112 ALA A CA 1
ATOM 866 C C . ALA A 1 112 ? 9.295 20.656 -25.356 1.00 48.22 112 ALA A C 1
ATOM 868 O O . ALA A 1 112 ? 10.481 20.998 -25.390 1.00 48.22 112 ALA A O 1
ATOM 869 N N . VAL A 1 113 ? 8.751 20.157 -24.244 1.00 73.81 113 VAL A N 1
ATOM 870 C CA . VAL A 1 113 ? 9.382 20.146 -22.917 1.00 73.81 113 VAL A CA 1
ATOM 871 C C . VAL A 1 113 ? 9.635 18.723 -22.408 1.00 73.81 113 VAL A C 1
ATOM 873 O O . VAL A 1 113 ? 10.479 18.565 -21.532 1.00 73.81 113 VAL A O 1
ATOM 876 N N . ILE A 1 114 ? 8.970 17.703 -22.965 1.00 82.81 114 ILE A N 1
ATOM 877 C CA . ILE A 1 114 ? 9.066 16.300 -22.530 1.00 82.81 114 ILE A CA 1
ATOM 878 C C . ILE A 1 114 ? 9.404 15.426 -23.740 1.00 82.81 114 ILE A C 1
ATOM 880 O O . ILE A 1 114 ? 8.806 15.583 -24.802 1.00 82.81 114 ILE A O 1
ATOM 884 N N . ASN A 1 115 ? 10.369 14.526 -23.590 1.00 85.25 115 ASN A N 1
ATOM 885 C CA . ASN A 1 115 ? 10.825 13.613 -24.628 1.00 85.25 115 ASN A CA 1
ATOM 886 C C . ASN A 1 115 ? 10.853 12.183 -24.094 1.00 85.25 115 ASN A C 1
ATOM 888 O O . ASN A 1 115 ? 11.280 11.942 -22.965 1.00 85.25 115 ASN A O 1
ATOM 892 N N . VAL A 1 116 ? 10.413 11.248 -24.928 1.00 86.81 116 VAL A N 1
ATOM 893 C CA . VAL A 1 116 ? 10.309 9.831 -24.602 1.00 86.81 116 VAL A CA 1
ATOM 894 C C . VAL A 1 116 ? 11.227 9.053 -25.536 1.00 86.81 116 VAL A C 1
ATOM 896 O O . VAL A 1 116 ? 11.156 9.187 -26.758 1.00 86.81 116 VAL A O 1
ATOM 899 N N . SER A 1 117 ? 12.103 8.232 -24.968 1.00 86.31 117 SER A N 1
ATOM 900 C CA . SER A 1 117 ? 13.011 7.407 -25.754 1.00 86.31 117 SER A CA 1
ATOM 901 C C . SER A 1 117 ? 12.279 6.285 -26.488 1.00 86.31 117 SER A C 1
ATOM 903 O O . SER A 1 117 ? 11.246 5.803 -26.020 1.00 86.31 117 SER A O 1
ATOM 905 N N . PRO A 1 118 ? 12.857 5.749 -27.574 1.00 86.19 118 PRO A N 1
ATOM 906 C CA . PRO A 1 118 ? 12.504 4.412 -28.029 1.00 86.19 118 PRO A CA 1
ATOM 907 C C . PRO A 1 118 ? 12.699 3.384 -26.904 1.00 86.19 118 PRO A C 1
ATOM 909 O O . PRO A 1 118 ? 13.618 3.527 -26.091 1.00 86.19 118 PRO A O 1
ATOM 912 N N . VAL A 1 119 ? 11.853 2.353 -26.882 1.00 88.31 119 VAL A N 1
ATOM 913 C CA . VAL A 1 119 ? 11.999 1.199 -25.983 1.00 88.31 119 VAL A CA 1
ATOM 914 C C . VAL A 1 119 ? 13.249 0.399 -26.351 1.00 88.31 119 VAL A C 1
ATOM 916 O O . VAL A 1 119 ? 13.500 0.119 -27.526 1.00 88.31 119 VAL A O 1
ATOM 919 N N . LYS A 1 120 ? 14.016 -0.001 -25.337 1.00 89.56 120 LYS A N 1
ATOM 920 C CA . LYS A 1 120 ? 15.150 -0.921 -25.448 1.00 89.56 120 LYS A CA 1
ATOM 921 C C . LYS A 1 120 ? 14.824 -2.222 -24.717 1.00 89.56 120 LYS A C 1
ATOM 923 O O . LYS A 1 120 ? 14.412 -2.185 -23.568 1.00 89.56 120 LYS A O 1
ATOM 928 N N . ASN A 1 121 ? 15.061 -3.360 -25.364 1.00 90.25 121 ASN A N 1
ATOM 929 C CA . ASN A 1 121 ? 14.902 -4.674 -24.739 1.00 90.25 121 ASN A CA 1
ATOM 930 C C . ASN A 1 121 ? 16.193 -5.116 -24.035 1.00 90.25 121 ASN A C 1
ATOM 932 O O . ASN A 1 121 ? 17.292 -4.896 -24.554 1.00 90.25 121 ASN A O 1
ATOM 936 N N . ILE A 1 122 ? 16.044 -5.768 -22.885 1.00 88.50 122 ILE A N 1
ATOM 937 C CA . ILE A 1 122 ? 17.099 -6.453 -22.136 1.00 88.50 122 ILE A CA 1
ATOM 938 C C . ILE A 1 122 ? 16.662 -7.911 -21.961 1.00 88.50 122 ILE A C 1
ATOM 940 O O . ILE A 1 122 ? 15.693 -8.193 -21.257 1.00 88.50 122 ILE A O 1
ATOM 944 N N . ASP A 1 123 ? 17.368 -8.812 -22.652 1.00 86.75 123 ASP A N 1
ATOM 945 C CA . ASP A 1 123 ? 17.207 -10.277 -22.614 1.00 86.75 123 ASP A CA 1
ATOM 946 C C . ASP A 1 123 ? 15.767 -10.795 -22.742 1.00 86.75 123 ASP A C 1
ATOM 948 O O . ASP A 1 123 ? 15.416 -11.808 -22.148 1.00 86.75 123 ASP A O 1
ATOM 952 N N . ASP A 1 124 ? 14.926 -10.088 -23.502 1.00 85.75 124 ASP A N 1
ATOM 953 C CA . ASP A 1 124 ? 13.496 -10.380 -23.682 1.00 85.75 124 ASP A CA 1
ATOM 954 C C . ASP A 1 124 ? 12.668 -10.433 -22.381 1.00 85.75 124 ASP A C 1
ATOM 956 O O . ASP A 1 124 ? 11.505 -10.824 -22.416 1.00 85.75 124 ASP A O 1
ATOM 960 N N . ILE A 1 125 ? 13.234 -9.982 -21.257 1.00 89.06 125 ILE A N 1
ATOM 961 C CA . ILE A 1 125 ? 12.589 -9.953 -19.936 1.00 89.06 125 ILE A CA 1
ATOM 962 C C . ILE A 1 125 ? 12.153 -8.530 -19.584 1.00 89.06 125 ILE A C 1
ATOM 964 O O . ILE A 1 125 ? 11.067 -8.340 -19.041 1.00 89.06 125 ILE A O 1
ATOM 968 N N . LEU A 1 126 ? 12.981 -7.527 -19.906 1.00 92.50 126 LEU A N 1
ATOM 969 C CA . LEU A 1 126 ? 12.707 -6.126 -19.583 1.00 92.50 126 LEU A CA 1
ATOM 970 C C . LEU A 1 126 ? 12.668 -5.241 -20.825 1.00 92.50 126 LEU A C 1
ATOM 972 O O . LEU A 1 126 ? 13.563 -5.273 -21.670 1.00 92.50 126 LEU A O 1
ATOM 976 N N . GLU A 1 127 ? 11.660 -4.381 -20.877 1.00 92.81 127 GLU A N 1
ATOM 977 C CA . GLU A 1 127 ? 11.593 -3.209 -21.743 1.00 92.81 127 GLU A CA 1
ATOM 978 C C . GLU A 1 127 ? 11.974 -1.969 -20.931 1.00 92.81 127 GLU A C 1
ATOM 980 O O . GLU A 1 127 ? 11.400 -1.718 -19.876 1.00 92.81 127 GLU A O 1
ATOM 985 N N . VAL A 1 128 ? 12.929 -1.178 -21.422 1.00 91.06 128 VAL A N 1
ATOM 986 C CA . VAL A 1 128 ? 13.401 0.051 -20.769 1.00 91.06 128 VAL A CA 1
ATOM 987 C C . VAL A 1 128 ? 13.098 1.260 -21.641 1.00 91.06 128 VAL A C 1
ATOM 989 O O . VAL A 1 128 ? 13.382 1.259 -22.843 1.00 91.06 128 VAL A O 1
ATOM 992 N N . GLN A 1 129 ? 12.550 2.306 -21.031 1.00 90.06 129 GLN A N 1
ATOM 993 C CA . GLN A 1 129 ? 12.221 3.571 -21.676 1.00 90.06 129 GLN A CA 1
ATOM 994 C C . GLN A 1 129 ? 12.570 4.750 -20.767 1.00 90.06 129 GLN A C 1
ATOM 996 O O . GLN A 1 129 ? 12.357 4.707 -19.562 1.00 90.06 129 GLN A O 1
ATOM 1001 N N . TYR A 1 130 ? 13.081 5.828 -21.357 1.00 88.88 130 TYR A N 1
ATOM 1002 C CA . TYR A 1 130 ? 13.432 7.049 -20.640 1.00 88.88 130 TYR A CA 1
ATOM 1003 C C . TYR A 1 130 ? 12.443 8.159 -20.969 1.00 88.88 130 TYR A C 1
ATOM 1005 O O . TYR A 1 130 ? 12.199 8.451 -22.141 1.00 88.88 130 TYR A O 1
ATOM 1013 N N . VAL A 1 131 ? 11.930 8.818 -19.936 1.00 88.56 131 VAL A N 1
ATOM 1014 C CA . VAL A 1 131 ? 11.157 10.056 -20.044 1.00 88.56 131 VAL A CA 1
ATOM 1015 C C . VAL A 1 131 ? 12.034 11.185 -19.523 1.00 88.56 131 VAL A C 1
ATOM 1017 O O . VAL A 1 131 ? 12.426 11.188 -18.363 1.00 88.56 131 VAL A O 1
ATOM 1020 N N . THR A 1 132 ? 12.375 12.146 -20.375 1.00 87.88 132 THR A N 1
ATOM 1021 C CA . THR A 1 132 ? 13.195 13.308 -20.004 1.00 87.88 132 THR A CA 1
ATOM 1022 C C . THR A 1 132 ? 12.383 14.582 -20.136 1.00 87.88 132 THR A C 1
ATOM 1024 O O . THR A 1 132 ? 11.672 14.770 -21.121 1.00 87.88 132 THR A O 1
ATOM 1027 N N . ALA A 1 133 ? 12.485 15.476 -19.156 1.00 86.56 133 ALA A N 1
ATOM 1028 C CA . ALA A 1 133 ? 11.721 16.713 -19.136 1.00 86.56 133 ALA A CA 1
ATOM 1029 C C . ALA A 1 133 ? 12.579 17.910 -18.722 1.00 86.56 133 ALA A C 1
ATOM 1031 O O . ALA A 1 133 ? 13.357 17.836 -17.776 1.00 86.56 133 ALA A O 1
ATOM 1032 N N . LYS A 1 134 ? 12.391 19.056 -19.392 1.00 85.69 134 LYS A N 1
ATOM 1033 C CA . LYS A 1 134 ? 13.034 20.339 -19.024 1.00 85.69 134 LYS A CA 1
ATOM 1034 C C . LYS A 1 134 ? 12.336 21.073 -17.866 1.00 85.69 134 LYS A C 1
ATOM 1036 O O . LYS A 1 134 ? 12.493 22.281 -17.707 1.00 85.69 134 LYS A O 1
ATOM 1041 N N . LYS A 1 135 ? 11.481 20.365 -17.141 1.00 85.38 135 LYS A N 1
ATOM 1042 C CA . LYS A 1 135 ? 10.725 20.839 -15.984 1.00 85.38 135 LYS A CA 1
ATOM 1043 C C . LYS A 1 135 ? 10.504 19.657 -15.040 1.00 85.38 135 LYS A C 1
ATOM 1045 O O . LYS A 1 135 ? 10.572 18.524 -15.526 1.00 85.38 135 LYS A O 1
ATOM 1050 N N . PRO A 1 136 ? 10.171 19.910 -13.766 1.00 86.00 136 PRO A N 1
ATOM 1051 C CA . PRO A 1 136 ? 9.807 18.856 -12.836 1.00 86.00 136 PRO A CA 1
ATOM 1052 C C . PRO A 1 136 ? 8.647 18.011 -13.372 1.00 86.00 136 PRO A C 1
ATOM 1054 O O . PRO A 1 136 ? 7.597 18.534 -13.788 1.00 86.00 136 PRO A O 1
ATOM 1057 N N . VAL A 1 137 ? 8.872 16.705 -13.389 1.00 88.94 137 VAL A N 1
ATOM 1058 C CA . VAL A 1 137 ? 7.889 15.671 -13.692 1.00 88.94 137 VAL A CA 1
ATOM 1059 C C . VAL A 1 137 ? 8.040 14.591 -12.639 1.00 88.94 137 VAL A C 1
ATOM 1061 O O . VAL A 1 137 ? 9.131 14.054 -12.486 1.00 88.94 137 VAL A O 1
ATOM 1064 N N . GLU A 1 138 ? 6.936 14.261 -11.982 1.00 88.38 138 GLU A N 1
ATOM 1065 C CA . GLU A 1 138 ? 6.840 13.128 -11.068 1.00 88.38 138 GLU A CA 1
ATOM 1066 C C . GLU A 1 138 ? 5.869 12.087 -11.656 1.00 88.38 138 GLU A C 1
ATOM 1068 O O . GLU A 1 138 ? 4.846 12.454 -12.253 1.00 88.38 138 GLU A O 1
ATOM 1073 N N . PRO A 1 139 ? 6.177 10.792 -11.555 1.00 89.00 139 PRO A N 1
ATOM 1074 C CA . PRO A 1 139 ? 5.212 9.730 -11.776 1.00 89.00 139 PRO A CA 1
ATOM 1075 C C . PRO A 1 139 ? 4.171 9.706 -10.649 1.00 89.00 139 PRO A C 1
ATOM 1077 O O . PRO A 1 139 ? 4.422 10.085 -9.506 1.00 89.00 139 PRO A O 1
ATOM 1080 N N . TYR A 1 140 ? 2.969 9.269 -10.990 1.00 87.81 140 TYR A N 1
ATOM 1081 C CA . TYR A 1 140 ? 1.858 9.109 -10.070 1.00 87.81 140 TYR A CA 1
ATOM 1082 C C . TYR A 1 140 ? 1.068 7.885 -10.521 1.00 87.81 140 TYR A C 1
ATOM 1084 O O . TYR A 1 140 ? 0.230 7.983 -11.416 1.00 87.81 140 TYR A O 1
ATOM 1092 N N . GLU A 1 141 ? 1.405 6.724 -9.955 1.00 86.25 141 GLU A N 1
ATOM 1093 C CA . GLU A 1 141 ? 1.012 5.418 -10.503 1.00 86.25 141 GLU A CA 1
ATOM 1094 C C . GLU A 1 141 ? 1.414 5.307 -11.988 1.00 86.25 141 GLU A C 1
ATOM 1096 O O . GLU A 1 141 ? 2.562 5.553 -12.333 1.00 86.25 141 GLU A O 1
ATOM 1101 N N . ASP A 1 142 ? 0.500 4.975 -12.896 1.00 86.44 142 ASP A N 1
ATOM 1102 C CA . ASP A 1 142 ? 0.737 4.826 -14.339 1.00 86.44 142 ASP A CA 1
ATOM 1103 C C . ASP A 1 142 ? 0.521 6.110 -15.156 1.00 86.44 142 ASP A C 1
ATOM 1105 O O . ASP A 1 142 ? 0.479 6.077 -16.393 1.00 86.44 142 ASP A O 1
ATOM 1109 N N . ILE A 1 143 ? 0.418 7.258 -14.482 1.00 92.38 143 ILE A N 1
ATOM 1110 C CA . ILE A 1 143 ? 0.388 8.585 -15.102 1.00 92.38 143 ILE A CA 1
ATOM 1111 C C . ILE A 1 143 ? 1.545 9.453 -14.595 1.00 92.38 143 ILE A C 1
ATOM 1113 O O . ILE A 1 143 ? 2.276 9.094 -13.680 1.00 92.38 143 ILE A O 1
ATOM 1117 N N . TYR A 1 144 ? 1.718 10.623 -15.200 1.00 91.50 144 TYR A N 1
ATOM 1118 C CA . TYR A 1 144 ? 2.743 11.596 -14.844 1.00 91.50 144 TYR A CA 1
ATOM 1119 C C . TYR A 1 144 ? 2.121 12.956 -14.575 1.00 91.50 144 TYR A C 1
ATOM 1121 O O . TYR A 1 144 ? 1.218 13.402 -15.295 1.00 91.50 144 TYR A O 1
ATOM 1129 N N . VAL A 1 145 ? 2.661 13.640 -13.573 1.00 91.12 145 VAL A N 1
ATOM 1130 C CA . VAL A 1 145 ? 2.296 14.998 -13.191 1.00 91.12 145 VAL A CA 1
ATOM 1131 C C . VAL A 1 145 ? 3.468 15.911 -13.495 1.00 91.12 145 VAL A C 1
ATOM 1133 O O . VAL A 1 145 ? 4.600 15.675 -13.087 1.00 91.12 145 VAL A O 1
ATOM 1136 N N . SER A 1 146 ? 3.198 16.990 -14.217 1.00 88.69 146 SER A N 1
ATOM 1137 C CA . SER A 1 146 ? 4.161 18.062 -14.410 1.00 88.69 146 SER A CA 1
ATOM 1138 C C . SER A 1 146 ? 3.632 19.354 -13.823 1.00 88.69 146 SER A C 1
ATOM 1140 O O . SER A 1 146 ? 2.545 19.808 -14.199 1.00 88.69 146 SER A O 1
ATOM 1142 N N . THR A 1 147 ? 4.440 19.963 -12.961 1.00 83.69 147 THR A N 1
ATOM 1143 C CA . THR A 1 147 ? 4.098 21.192 -12.249 1.00 83.69 147 THR A CA 1
ATOM 1144 C C . THR A 1 147 ? 4.922 22.349 -12.791 1.00 83.69 147 THR A C 1
ATOM 1146 O O . THR A 1 147 ? 6.147 22.352 -12.709 1.00 83.69 147 THR A O 1
ATOM 1149 N N . ASP A 1 148 ? 4.248 23.364 -13.328 1.00 76.94 148 ASP A N 1
ATOM 1150 C CA . ASP A 1 148 ? 4.882 24.599 -13.791 1.00 76.94 148 ASP A CA 1
ATOM 1151 C C . ASP A 1 148 ? 4.153 25.808 -13.202 1.00 76.94 148 ASP A C 1
ATOM 1153 O O . ASP A 1 148 ? 2.952 25.994 -13.409 1.00 76.94 148 ASP A O 1
ATOM 1157 N N . ARG A 1 149 ? 4.875 26.623 -12.420 1.00 73.50 149 ARG A N 1
ATOM 1158 C CA . ARG A 1 149 ? 4.348 27.824 -11.737 1.00 73.50 149 ARG A CA 1
ATOM 1159 C C . ARG A 1 149 ? 3.043 27.568 -10.961 1.00 73.50 149 ARG A C 1
ATOM 1161 O O . ARG A 1 149 ? 2.151 28.412 -10.944 1.00 73.50 149 ARG A O 1
ATOM 1168 N N . GLY A 1 150 ? 2.935 26.399 -10.327 1.00 73.00 150 GLY A N 1
ATOM 1169 C CA . GLY A 1 150 ? 1.763 25.988 -9.543 1.00 73.00 150 GLY A CA 1
ATOM 1170 C C . GLY A 1 150 ? 0.584 25.459 -10.366 1.00 73.00 150 GLY A C 1
ATOM 1171 O O . GLY A 1 150 ? -0.463 25.167 -9.797 1.00 73.00 150 GLY A O 1
ATOM 1172 N N . LYS A 1 151 ? 0.727 25.324 -11.690 1.00 80.56 151 LYS A N 1
ATOM 1173 C CA . LYS A 1 151 ? -0.249 24.647 -12.545 1.00 80.56 151 LYS A CA 1
ATOM 1174 C C . LYS A 1 151 ? 0.219 23.227 -12.832 1.00 80.56 151 LYS A C 1
ATOM 1176 O O . LYS A 1 151 ? 1.298 23.031 -13.390 1.00 80.56 151 LYS A O 1
ATOM 1181 N N . GLU A 1 152 ? -0.624 22.260 -12.498 1.00 87.69 152 GLU A N 1
ATOM 1182 C CA . GLU A 1 152 ? -0.384 20.852 -12.800 1.00 87.69 152 GLU A CA 1
ATOM 1183 C C . GLU A 1 152 ? -0.944 20.484 -14.178 1.00 87.69 152 GLU A C 1
ATOM 1185 O O . GLU A 1 152 ? -2.001 20.959 -14.607 1.00 87.69 152 GLU A O 1
ATOM 1190 N N . THR A 1 153 ? -0.208 19.636 -14.884 1.00 89.88 153 THR A N 1
ATOM 1191 C CA . THR A 1 153 ? -0.608 19.017 -16.148 1.00 89.88 153 THR A CA 1
ATOM 1192 C C . THR A 1 153 ? -0.359 17.523 -16.057 1.00 89.88 153 THR A C 1
ATOM 1194 O O . THR A 1 153 ? 0.669 17.113 -15.525 1.00 89.88 153 THR A O 1
ATOM 1197 N N . TYR A 1 154 ? -1.291 16.731 -16.583 1.00 92.56 154 TYR A N 1
ATOM 1198 C CA . TYR A 1 154 ? -1.268 15.276 -16.469 1.00 92.56 154 TYR A CA 1
ATOM 1199 C C . TYR A 1 154 ? -1.105 14.647 -17.846 1.00 92.56 154 TYR A C 1
ATOM 1201 O O . TYR A 1 154 ? -1.710 15.094 -18.830 1.00 92.56 154 TYR A O 1
ATOM 1209 N N . PHE A 1 155 ? -0.282 13.613 -17.928 1.00 92.06 155 PHE A N 1
ATOM 1210 C CA . PHE A 1 155 ? -0.058 12.870 -19.159 1.00 92.06 155 PHE A CA 1
ATOM 1211 C C . PHE A 1 155 ? 0.325 11.426 -18.851 1.00 92.06 155 PHE A C 1
ATOM 1213 O O . PHE A 1 155 ? 0.738 11.105 -17.747 1.00 92.06 155 PHE A O 1
ATOM 1220 N N . SER A 1 156 ? 0.198 10.557 -19.840 1.00 91.50 156 SER A N 1
ATOM 1221 C CA . SER A 1 156 ? 0.707 9.187 -19.806 1.00 91.50 156 SER A CA 1
ATOM 1222 C C . SER A 1 156 ? 1.747 8.997 -20.903 1.00 91.50 156 SER A C 1
ATOM 1224 O O . SER A 1 156 ? 1.788 9.776 -21.860 1.00 91.50 156 SER A O 1
ATOM 1226 N N . VAL A 1 157 ? 2.529 7.925 -20.831 1.00 86.12 157 VAL A N 1
ATOM 1227 C CA . VAL A 1 157 ? 3.416 7.517 -21.925 1.00 86.12 157 VAL A CA 1
ATOM 1228 C C . VAL A 1 157 ? 2.817 6.305 -22.635 1.00 86.12 157 VAL A C 1
ATOM 1230 O O . VAL A 1 157 ? 2.550 5.281 -22.018 1.00 86.12 157 VAL A O 1
ATOM 1233 N N . GLN A 1 158 ? 2.562 6.434 -23.937 1.00 82.38 158 GLN A N 1
ATOM 1234 C CA . GLN A 1 158 ? 2.038 5.361 -24.786 1.00 82.38 158 GLN A CA 1
ATOM 1235 C C . GLN A 1 158 ? 2.810 5.331 -26.102 1.00 82.38 158 GLN A C 1
ATOM 1237 O O . GLN A 1 158 ? 2.962 6.367 -26.742 1.00 82.38 158 GLN A O 1
ATOM 1242 N N . ASN A 1 159 ? 3.255 4.151 -26.545 1.00 78.19 159 ASN A N 1
ATOM 1243 C CA . ASN A 1 159 ? 3.912 3.965 -27.848 1.00 78.19 159 ASN A CA 1
ATOM 1244 C C . ASN A 1 159 ? 5.041 4.983 -28.123 1.00 78.19 159 ASN A C 1
ATOM 1246 O O . ASN A 1 159 ? 5.129 5.540 -29.216 1.00 78.19 159 ASN A O 1
ATOM 1250 N N . ASN A 1 160 ? 5.894 5.238 -27.125 1.00 79.31 160 ASN A N 1
ATOM 1251 C CA . ASN A 1 160 ? 6.987 6.223 -27.175 1.00 79.31 160 ASN A CA 1
ATOM 1252 C C . ASN A 1 160 ? 6.529 7.686 -27.334 1.00 79.31 160 ASN A C 1
ATOM 1254 O O . ASN A 1 160 ? 7.285 8.519 -27.828 1.00 79.31 160 ASN A O 1
ATOM 1258 N N . ALA A 1 161 ? 5.300 8.011 -26.934 1.00 82.38 161 ALA A N 1
ATOM 1259 C CA . ALA A 1 161 ? 4.752 9.359 -27.009 1.00 82.38 161 ALA A CA 1
ATOM 1260 C C . ALA A 1 161 ? 4.061 9.766 -25.703 1.00 82.38 161 ALA A C 1
ATOM 1262 O O . ALA A 1 161 ? 3.433 8.952 -25.025 1.00 82.38 161 ALA A O 1
ATOM 1263 N N . CYS A 1 162 ? 4.136 11.057 -25.378 1.00 86.38 162 CYS A N 1
ATOM 1264 C CA . CYS A 1 162 ? 3.339 11.645 -24.309 1.00 86.38 162 CYS A CA 1
ATOM 1265 C C . CYS A 1 162 ? 1.902 11.863 -24.790 1.00 86.38 162 CYS A C 1
ATOM 1267 O O . CYS A 1 162 ? 1.664 12.550 -25.784 1.00 86.38 162 CYS A O 1
ATOM 1269 N N . VAL A 1 163 ? 0.938 11.327 -24.051 1.00 89.56 163 VAL A N 1
ATOM 1270 C CA . VAL A 1 163 ? -0.493 11.500 -24.307 1.00 89.56 163 VAL A CA 1
ATOM 1271 C C . VAL A 1 163 ? -1.079 12.345 -23.185 1.00 89.56 163 VAL A C 1
ATOM 1273 O O . VAL A 1 163 ? -1.110 11.928 -22.031 1.00 89.56 163 VAL A O 1
ATOM 1276 N N . SER A 1 164 ? -1.532 13.556 -23.512 1.00 90.88 164 SER A N 1
ATOM 1277 C CA . SER A 1 164 ? -2.137 14.458 -22.528 1.00 90.88 164 SER A CA 1
ATOM 1278 C C . SER A 1 164 ? -3.462 13.899 -22.005 1.00 90.88 164 SER A C 1
ATOM 1280 O O . SER A 1 164 ? -4.355 13.553 -22.781 1.00 90.88 164 SER A O 1
ATOM 1282 N N . ILE A 1 165 ? -3.609 13.884 -20.681 1.00 93.56 165 ILE A N 1
ATOM 1283 C CA . ILE A 1 165 ? -4.846 13.511 -20.001 1.00 93.56 165 ILE A CA 1
ATOM 1284 C C . ILE A 1 165 ? -5.652 14.786 -19.769 1.00 93.56 165 ILE A C 1
ATOM 1286 O O . ILE A 1 165 ? -5.167 15.749 -19.178 1.00 93.56 165 ILE A O 1
ATOM 1290 N N . ARG A 1 166 ? -6.887 14.811 -20.276 1.00 90.88 166 ARG A N 1
ATOM 1291 C CA . ARG A 1 166 ? -7.758 15.999 -20.226 1.00 90.88 166 ARG A CA 1
ATOM 1292 C C . ARG A 1 166 ? -8.978 15.836 -19.333 1.00 90.88 166 ARG A C 1
ATOM 1294 O O . ARG A 1 166 ? -9.575 16.843 -18.963 1.00 90.88 166 ARG A O 1
ATOM 1301 N N . ASN A 1 167 ? -9.361 14.600 -19.014 1.00 91.62 167 ASN A N 1
ATOM 1302 C CA . ASN A 1 167 ? -10.508 14.340 -18.157 1.00 91.62 167 ASN A CA 1
ATOM 1303 C C . ASN A 1 167 ? -10.103 14.506 -16.688 1.00 91.62 167 ASN A C 1
ATOM 1305 O O . ASN A 1 167 ? -9.753 13.546 -16.006 1.00 91.62 167 ASN A O 1
ATOM 1309 N N . ILE A 1 168 ? -10.045 15.767 -16.268 1.00 90.88 168 ILE A N 1
ATOM 1310 C CA . ILE A 1 168 ? -9.628 16.191 -14.936 1.00 90.88 168 ILE A CA 1
ATOM 1311 C C . ILE A 1 168 ? -10.763 17.019 -14.352 1.00 90.88 168 ILE A C 1
ATOM 1313 O O . ILE A 1 168 ? -11.260 17.954 -14.990 1.00 90.88 168 ILE A O 1
ATOM 1317 N N . HIS A 1 169 ? -11.177 16.682 -13.140 1.00 89.62 169 HIS A N 1
ATOM 1318 C CA . HIS A 1 169 ? -12.218 17.387 -12.409 1.00 89.62 169 HIS A CA 1
ATOM 1319 C C . HIS A 1 169 ? -11.638 17.911 -11.101 1.00 89.62 169 HIS A C 1
ATOM 1321 O O . HIS A 1 169 ? -11.101 17.155 -10.295 1.00 89.62 169 HIS A O 1
ATOM 1327 N N . SER A 1 170 ? -11.720 19.223 -10.889 1.00 88.88 170 SER A N 1
ATOM 1328 C CA . SER A 1 170 ? -11.255 19.836 -9.646 1.00 88.88 170 SER A CA 1
ATOM 1329 C C . SER A 1 170 ? -12.343 19.748 -8.580 1.00 88.88 170 SER A C 1
ATOM 1331 O O . SER A 1 170 ? -13.372 20.416 -8.660 1.00 88.88 170 SER A O 1
ATOM 1333 N N . PHE A 1 171 ? -12.085 18.954 -7.549 1.00 88.69 171 PHE A N 1
ATOM 1334 C CA . PHE A 1 171 ? -12.904 18.821 -6.355 1.00 88.69 171 PHE A CA 1
ATOM 1335 C C . PHE A 1 171 ? -12.425 19.822 -5.299 1.00 88.69 171 PHE A C 1
ATOM 1337 O O . PHE A 1 171 ? -11.447 19.582 -4.587 1.00 88.69 171 PHE A O 1
ATOM 1344 N N . LYS A 1 172 ? -13.083 20.985 -5.214 1.00 89.00 172 LYS A N 1
ATOM 1345 C CA . LYS A 1 172 ? -12.622 22.092 -4.364 1.00 89.00 172 LYS A CA 1
ATOM 1346 C C . LYS A 1 172 ? -13.756 22.798 -3.636 1.00 89.00 172 LYS A C 1
ATOM 1348 O O . LYS A 1 172 ? -14.680 23.304 -4.265 1.00 89.00 172 LYS A O 1
ATOM 1353 N N . GLY A 1 173 ? -13.634 22.936 -2.318 1.00 87.12 173 GLY A N 1
ATOM 1354 C CA . GLY A 1 173 ? -14.560 23.743 -1.526 1.00 87.12 173 GLY A CA 1
ATOM 1355 C C . GLY A 1 173 ? -14.578 23.416 -0.035 1.00 87.12 173 GLY A C 1
ATOM 1356 O O . GLY A 1 173 ? -13.787 22.624 0.477 1.00 87.12 173 GLY A O 1
ATOM 1357 N N . THR A 1 174 ? -15.506 24.058 0.676 1.00 87.62 174 THR A N 1
ATOM 1358 C CA . THR A 1 174 ? -15.696 23.873 2.120 1.00 87.62 174 THR A CA 1
ATOM 1359 C C . THR A 1 174 ? -16.726 22.787 2.389 1.00 87.62 174 THR A C 1
ATOM 1361 O O . THR A 1 174 ? -17.853 22.863 1.906 1.00 87.62 174 THR A O 1
ATOM 1364 N N . ILE A 1 175 ? -16.372 21.837 3.246 1.00 87.69 175 ILE A N 1
ATOM 1365 C CA . ILE A 1 175 ? -17.232 20.734 3.668 1.00 87.69 175 ILE A CA 1
ATOM 1366 C C . ILE A 1 175 ? -17.635 20.950 5.119 1.00 87.69 175 ILE A C 1
ATOM 1368 O O . ILE A 1 175 ? -16.813 21.295 5.973 1.00 87.69 175 ILE A O 1
ATOM 1372 N N . CYS A 1 176 ? -18.924 20.760 5.390 1.00 87.69 176 CYS A N 1
ATOM 1373 C CA . CYS A 1 176 ? -19.494 20.821 6.728 1.00 87.69 176 CYS A CA 1
ATOM 1374 C C . CYS A 1 176 ? -20.040 19.444 7.107 1.00 87.69 176 CYS A C 1
ATOM 1376 O O . CYS A 1 176 ? -21.010 18.980 6.514 1.00 87.69 176 CYS A O 1
ATOM 1378 N N . TRP A 1 177 ? -19.470 18.816 8.132 1.00 89.62 177 TRP A N 1
ATOM 1379 C CA . TRP A 1 177 ? -19.946 17.535 8.648 1.00 89.62 177 TRP A CA 1
ATOM 1380 C C . TRP A 1 177 ? -20.015 17.565 10.175 1.00 89.62 177 TRP A C 1
ATOM 1382 O O . TRP A 1 177 ? -19.039 17.891 10.840 1.00 89.62 177 TRP A O 1
ATOM 1392 N N . GLN A 1 178 ? -21.191 17.276 10.743 1.00 86.88 178 GLN A N 1
ATOM 1393 C CA . GLN A 1 178 ? -21.443 17.310 12.197 1.00 86.88 178 GLN A CA 1
ATOM 1394 C C . GLN A 1 178 ? -20.953 18.602 12.894 1.00 86.88 178 GLN A C 1
ATOM 1396 O O . GLN A 1 178 ? -20.417 18.573 13.998 1.00 86.88 178 GLN A O 1
ATOM 1401 N N . GLY A 1 179 ? -21.111 19.755 12.234 1.00 84.38 179 GLY A N 1
ATOM 1402 C CA . GLY A 1 179 ? -20.648 21.055 12.740 1.00 84.38 179 GLY A CA 1
ATOM 1403 C C . GLY A 1 179 ? -19.143 21.311 12.577 1.00 84.38 179 GLY A C 1
ATOM 1404 O O . GLY A 1 179 ? -18.694 22.435 12.793 1.00 84.38 179 GLY A O 1
ATOM 1405 N N . GLN A 1 180 ? -18.368 20.314 12.143 1.00 85.19 180 GLN A N 1
ATOM 1406 C CA . GLN A 1 180 ? -16.976 20.477 11.735 1.00 85.19 180 GLN A CA 1
ATOM 1407 C C . GLN A 1 180 ? -16.930 21.088 10.335 1.00 85.19 180 GLN A C 1
ATOM 1409 O O . GLN A 1 180 ? -17.583 20.588 9.420 1.00 85.19 180 GLN A O 1
ATOM 1414 N N . LYS A 1 181 ? -16.154 22.161 10.172 1.00 86.50 181 LYS A N 1
ATOM 1415 C CA . LYS A 1 181 ? -15.868 22.780 8.874 1.00 86.50 181 LYS A CA 1
ATOM 1416 C C . LYS A 1 181 ? -14.415 22.513 8.503 1.00 86.50 181 LYS A C 1
ATOM 1418 O O . LYS A 1 181 ? -13.541 22.712 9.345 1.00 86.50 181 LYS A O 1
ATOM 1423 N N . GLY A 1 182 ? -14.179 22.087 7.270 1.00 85.19 182 GLY A N 1
ATOM 1424 C CA . GLY A 1 182 ? -12.847 21.864 6.710 1.00 85.19 182 GLY A CA 1
ATOM 1425 C C . GLY A 1 182 ? -12.846 22.102 5.204 1.00 85.19 182 GLY A C 1
ATOM 1426 O O . GLY A 1 182 ? -13.908 22.200 4.590 1.00 85.19 182 GLY A O 1
ATOM 1427 N N . PHE A 1 183 ? -11.661 22.220 4.615 1.00 86.75 183 PHE A N 1
ATOM 1428 C CA . PHE A 1 183 ? -11.502 22.454 3.178 1.00 86.75 183 PHE A CA 1
ATOM 1429 C C . PHE A 1 183 ? -11.030 21.181 2.472 1.00 86.75 183 PHE A C 1
ATOM 1431 O O . PHE A 1 183 ? -10.161 20.484 3.001 1.00 86.75 183 PHE A O 1
ATOM 1438 N N . ALA A 1 184 ? -11.590 20.901 1.296 1.00 88.50 184 ALA A N 1
ATOM 1439 C CA . ALA A 1 184 ? -11.099 19.888 0.368 1.00 88.50 184 ALA A CA 1
ATOM 1440 C C . ALA A 1 184 ? -10.575 20.574 -0.896 1.00 88.50 184 ALA A C 1
ATOM 1442 O O . ALA A 1 184 ? -11.188 21.527 -1.389 1.00 88.50 184 ALA A O 1
ATOM 1443 N N . ASN A 1 185 ? -9.443 20.095 -1.403 1.00 88.75 185 ASN A N 1
ATOM 1444 C CA . ASN A 1 185 ? -8.853 20.545 -2.657 1.00 88.75 185 ASN A CA 1
ATOM 1445 C C . ASN A 1 185 ? -8.113 19.374 -3.297 1.00 88.75 185 ASN A C 1
ATOM 1447 O O . ASN A 1 185 ? -7.046 18.985 -2.827 1.00 88.75 185 ASN A O 1
ATOM 1451 N N . ALA A 1 186 ? -8.696 18.801 -4.339 1.00 90.94 186 ALA A N 1
ATOM 1452 C CA . ALA A 1 186 ? -8.115 17.687 -5.062 1.00 90.94 186 ALA A CA 1
ATOM 1453 C C . ALA A 1 186 ? -8.458 17.764 -6.548 1.00 90.94 186 ALA A C 1
ATOM 1455 O O . ALA A 1 186 ? -9.480 18.332 -6.932 1.00 90.94 186 ALA A O 1
ATOM 1456 N N . ASN A 1 187 ? -7.626 17.152 -7.379 1.00 91.44 187 ASN A N 1
ATOM 1457 C CA . ASN A 1 187 ? -7.977 16.813 -8.749 1.00 91.44 187 ASN A CA 1
ATOM 1458 C C . ASN A 1 187 ? -8.334 15.327 -8.810 1.00 91.44 187 ASN A C 1
ATOM 1460 O O . ASN A 1 187 ? -7.571 14.484 -8.341 1.00 91.44 187 ASN A O 1
ATOM 1464 N N . VAL A 1 188 ? -9.491 15.027 -9.393 1.00 91.69 188 VAL A N 1
ATOM 1465 C CA . VAL A 1 188 ? -9.896 13.680 -9.788 1.00 91.69 188 VAL A CA 1
ATOM 1466 C C . VAL A 1 188 ? -9.547 13.527 -11.261 1.00 91.69 188 VAL A C 1
ATOM 1468 O O . VAL A 1 188 ? -10.021 14.297 -12.098 1.00 91.69 188 VAL A O 1
ATOM 1471 N N . ILE A 1 189 ? -8.674 12.578 -11.574 1.00 92.56 189 ILE A N 1
ATOM 1472 C CA . ILE A 1 189 ? -8.193 12.318 -12.928 1.00 92.56 189 ILE A CA 1
ATOM 1473 C C . ILE A 1 189 ? -8.793 10.996 -13.386 1.00 92.56 189 ILE A C 1
ATOM 1475 O O . ILE A 1 189 ? -8.618 9.982 -12.723 1.00 92.56 189 ILE A O 1
ATOM 1479 N N . SER A 1 190 ? -9.485 10.992 -14.523 1.00 91.06 190 SER A N 1
ATOM 1480 C CA . SER A 1 190 ? -10.017 9.762 -15.112 1.00 91.06 190 SER A CA 1
ATOM 1481 C C . SER A 1 190 ? -9.206 9.375 -16.339 1.00 91.06 190 SER A C 1
ATOM 1483 O O . SER A 1 190 ? -9.174 10.106 -17.335 1.00 91.06 190 SER A O 1
ATOM 1485 N N . TYR A 1 191 ? -8.578 8.207 -16.302 1.00 91.25 191 TYR A N 1
ATOM 1486 C CA . TYR A 1 191 ? -7.742 7.731 -17.396 1.00 91.25 191 TYR A CA 1
ATOM 1487 C C . TYR A 1 191 ? -7.812 6.205 -17.500 1.00 91.25 191 TYR A C 1
ATOM 1489 O O . TYR A 1 191 ? -7.750 5.502 -16.503 1.00 91.25 191 TYR A O 1
ATOM 1497 N N . GLN A 1 192 ? -8.038 5.700 -18.720 1.00 88.88 192 GLN A N 1
ATOM 1498 C CA . GLN A 1 192 ? -8.166 4.264 -19.025 1.00 88.88 192 GLN A CA 1
ATOM 1499 C C . GLN A 1 192 ? -9.122 3.475 -18.101 1.00 88.88 192 GLN A C 1
ATOM 1501 O O . GLN A 1 192 ? -8.909 2.303 -17.818 1.00 88.88 192 GLN A O 1
ATOM 1506 N N . GLY A 1 193 ? -10.210 4.109 -17.650 1.00 86.94 193 GLY A N 1
ATOM 1507 C CA . GLY A 1 193 ? -11.196 3.483 -16.760 1.00 86.94 193 GLY A CA 1
ATOM 1508 C C . GLY A 1 193 ? -10.813 3.485 -15.276 1.00 86.94 193 GLY A C 1
ATOM 1509 O O . GLY A 1 193 ? -11.647 3.116 -14.454 1.00 86.94 193 GLY A O 1
ATOM 1510 N N . LYS A 1 194 ? -9.611 3.956 -14.927 1.00 87.94 194 LYS A N 1
ATOM 1511 C CA . LYS A 1 194 ? -9.169 4.203 -13.553 1.00 87.94 194 LYS A CA 1
ATOM 1512 C C . LYS A 1 194 ? -9.445 5.648 -13.136 1.00 87.94 194 LYS A C 1
ATOM 1514 O O . LYS A 1 194 ? -9.537 6.553 -13.975 1.00 87.94 194 LYS A O 1
ATOM 1519 N N . GLN A 1 195 ? -9.589 5.845 -11.830 1.00 89.50 195 GLN A N 1
ATOM 1520 C CA . GLN A 1 195 ? -9.708 7.150 -11.189 1.00 89.50 195 GLN A CA 1
ATOM 1521 C C . GLN A 1 195 ? -8.485 7.360 -10.304 1.00 89.50 195 GLN A C 1
ATOM 1523 O O . GLN A 1 195 ? -8.166 6.491 -9.505 1.00 89.50 195 GLN A O 1
ATOM 1528 N N . TYR A 1 196 ? -7.852 8.521 -10.415 1.00 90.69 196 TYR A N 1
ATOM 1529 C CA . TYR A 1 196 ? -6.730 8.929 -9.574 1.00 90.69 196 TYR A CA 1
ATOM 1530 C C . TYR A 1 196 ? -7.138 10.166 -8.793 1.00 90.69 196 TYR A C 1
ATOM 1532 O O . TYR A 1 196 ? -7.844 11.032 -9.320 1.00 90.69 196 TYR A O 1
ATOM 1540 N N . VAL A 1 197 ? -6.680 10.276 -7.549 1.00 91.94 197 VAL A N 1
ATOM 1541 C CA . VAL A 1 197 ? -7.004 11.418 -6.695 1.00 91.94 197 VAL A CA 1
ATOM 1542 C C . VAL A 1 197 ? -5.742 12.101 -6.217 1.00 91.94 197 VAL A C 1
ATOM 1544 O O . VAL A 1 197 ? -5.063 11.624 -5.317 1.00 91.94 197 VAL A O 1
ATOM 1547 N N . ARG A 1 198 ? -5.490 13.296 -6.744 1.00 91.19 198 ARG A N 1
ATOM 1548 C CA . ARG A 1 198 ? -4.371 14.121 -6.311 1.00 91.19 198 ARG A CA 1
ATOM 1549 C C . ARG A 1 198 ? -4.837 15.236 -5.388 1.00 91.19 198 ARG A C 1
ATOM 1551 O O . ARG A 1 198 ? -5.425 16.216 -5.841 1.00 91.19 198 ARG A O 1
ATOM 1558 N N . ASN A 1 199 ? -4.560 15.102 -4.092 1.00 90.00 199 ASN A N 1
ATOM 1559 C CA . ASN A 1 199 ? -4.820 16.162 -3.117 1.00 90.00 199 ASN A CA 1
ATOM 1560 C C . ASN A 1 199 ? -3.806 17.299 -3.288 1.00 90.00 199 ASN A C 1
ATOM 1562 O O . ASN A 1 199 ? -2.598 17.079 -3.248 1.00 90.00 199 ASN A O 1
ATOM 1566 N N . ILE A 1 200 ? -4.302 18.523 -3.454 1.00 84.62 200 ILE A N 1
ATOM 1567 C CA . ILE A 1 200 ? -3.474 19.710 -3.661 1.00 84.62 200 ILE A CA 1
ATOM 1568 C C . ILE A 1 200 ? -3.219 20.361 -2.305 1.00 84.62 200 ILE A C 1
ATOM 1570 O O . ILE A 1 200 ? -4.084 21.029 -1.725 1.00 84.62 200 ILE A O 1
ATOM 1574 N N . TYR A 1 201 ? -2.003 20.171 -1.804 1.00 72.94 201 TYR A N 1
ATOM 1575 C CA . TYR A 1 201 ? -1.527 20.815 -0.589 1.00 72.94 201 TYR A CA 1
ATOM 1576 C C . TYR A 1 201 ? -1.053 22.224 -0.916 1.00 72.94 201 TYR A C 1
ATOM 1578 O O . TYR A 1 201 ? 0.115 22.456 -1.223 1.00 72.94 201 TYR A O 1
ATOM 1586 N N . ASP A 1 202 ? -1.955 23.196 -0.849 1.00 60.81 202 ASP A N 1
ATOM 1587 C CA . ASP A 1 202 ? -1.522 24.572 -1.017 1.00 60.81 202 ASP A CA 1
ATOM 1588 C C . ASP A 1 202 ? -0.617 24.997 0.167 1.00 60.81 202 ASP A C 1
ATOM 1590 O O . ASP A 1 202 ? -1.084 25.201 1.295 1.00 60.81 202 ASP A O 1
ATOM 1594 N N . LEU A 1 203 ? 0.685 25.177 -0.081 1.00 46.34 203 LEU A N 1
ATOM 1595 C CA . LEU A 1 203 ? 1.623 25.823 0.846 1.00 46.34 203 LEU A CA 1
ATOM 1596 C C . LEU A 1 203 ? 1.308 27.332 0.929 1.00 46.34 203 LEU A C 1
ATOM 1598 O O . LEU A 1 203 ? 2.002 28.157 0.335 1.00 46.34 203 LEU A O 1
ATOM 1602 N N . TYR A 1 204 ? 0.239 27.733 1.629 1.00 51.16 204 TYR A N 1
ATOM 1603 C CA . TYR A 1 204 ? -0.171 29.147 1.658 1.00 51.16 204 TYR A CA 1
ATOM 1604 C C . TYR A 1 204 ? 0.435 29.981 2.796 1.00 51.16 204 TYR A C 1
ATOM 1606 O O . TYR A 1 204 ? 0.223 29.739 3.986 1.00 51.16 204 TYR A O 1
ATOM 1614 N N . ARG A 1 205 ? 1.103 31.063 2.366 1.00 44.03 205 ARG A N 1
ATOM 1615 C CA . ARG A 1 205 ? 1.456 32.274 3.122 1.00 44.03 205 ARG A CA 1
ATOM 1616 C C . ARG A 1 205 ? 0.188 33.119 3.361 1.00 44.03 205 ARG A C 1
ATOM 1618 O O . ARG A 1 205 ? -0.264 33.796 2.446 1.00 44.03 205 ARG A O 1
ATOM 1625 N N . GLY A 1 206 ? -0.390 33.078 4.561 1.00 43.81 206 GLY A N 1
ATOM 1626 C CA . GLY A 1 206 ? -1.555 33.889 4.957 1.00 43.81 206 GLY A CA 1
ATOM 1627 C C . GLY A 1 206 ? -1.720 33.986 6.482 1.00 43.81 206 GLY A C 1
ATOM 1628 O O . GLY A 1 206 ? -1.138 33.181 7.217 1.00 43.81 206 GLY A O 1
ATOM 1629 N N . ASP A 1 207 ? -2.466 34.995 6.947 1.00 45.72 207 ASP A N 1
ATOM 1630 C CA . ASP A 1 207 ? -2.507 35.477 8.340 1.00 45.72 207 ASP A CA 1
ATOM 1631 C C . ASP A 1 207 ? -3.129 34.519 9.384 1.00 45.72 207 ASP A C 1
ATOM 1633 O O . ASP A 1 207 ? -3.846 33.562 9.087 1.00 45.72 207 ASP A O 1
ATOM 1637 N N . ARG A 1 208 ? -2.837 34.807 10.664 1.00 49.94 208 ARG A N 1
ATOM 1638 C CA . ARG A 1 208 ? -3.075 33.965 11.862 1.00 49.94 208 ARG A CA 1
ATOM 1639 C C . ARG A 1 208 ? -4.511 33.454 12.078 1.00 49.94 208 ARG A C 1
ATOM 1641 O O . ARG A 1 208 ? -4.661 32.394 12.680 1.00 49.94 208 ARG A O 1
ATOM 1648 N N . GLU A 1 209 ? -5.545 34.169 11.638 1.00 45.75 209 GLU A N 1
ATOM 1649 C CA . GLU A 1 209 ? -6.954 33.763 11.825 1.00 45.75 209 GLU A CA 1
ATOM 1650 C C . GLU A 1 209 ? -7.380 32.671 10.819 1.00 45.75 209 GLU A C 1
ATOM 1652 O O . GLU A 1 209 ? -8.066 31.719 11.198 1.00 45.75 209 GLU A O 1
ATOM 1657 N N . GLU A 1 210 ? -6.874 32.698 9.577 1.00 45.00 210 GLU A N 1
ATOM 1658 C CA . GLU A 1 210 ? -7.118 31.639 8.578 1.00 45.00 210 GLU A CA 1
ATOM 1659 C C . GLU A 1 210 ? -6.407 30.321 8.924 1.00 45.00 210 GLU A C 1
ATOM 1661 O O . GLU A 1 210 ? -6.864 29.244 8.534 1.00 45.00 210 GLU A O 1
ATOM 1666 N N . ARG A 1 211 ? -5.337 30.373 9.731 1.00 51.16 211 ARG A N 1
ATOM 1667 C CA . ARG A 1 211 ? -4.664 29.173 10.263 1.00 51.16 211 ARG A CA 1
ATOM 1668 C C . ARG A 1 211 ? -5.575 28.321 11.156 1.00 51.16 211 ARG A C 1
ATOM 1670 O O . ARG A 1 211 ? -5.396 27.108 11.195 1.00 51.16 211 ARG A O 1
ATOM 1677 N N . LYS A 1 212 ? -6.574 28.910 11.833 1.00 46.16 212 LYS A N 1
ATOM 1678 C CA . LYS A 1 212 ? -7.482 28.180 12.746 1.00 46.16 212 LYS A CA 1
ATOM 1679 C C . LYS A 1 212 ? -8.581 27.396 12.022 1.00 46.16 212 LYS A C 1
ATOM 1681 O O . LYS A 1 212 ? -8.951 26.318 12.475 1.00 46.16 212 LYS A O 1
ATOM 1686 N N . ILE A 1 213 ? -9.077 27.893 10.885 1.00 48.41 213 ILE A N 1
ATOM 1687 C CA . ILE A 1 213 ? -10.052 27.169 10.041 1.00 48.41 213 ILE A CA 1
ATOM 1688 C C . ILE A 1 213 ? -9.359 26.024 9.271 1.00 48.41 213 ILE A C 1
ATOM 1690 O O . ILE A 1 213 ? -9.996 25.028 8.940 1.00 48.41 213 ILE A O 1
ATOM 1694 N N . ARG A 1 214 ? -8.037 26.117 9.059 1.00 53.09 214 ARG A N 1
ATOM 1695 C CA . ARG A 1 214 ? -7.221 25.156 8.294 1.00 53.09 214 ARG A CA 1
ATOM 1696 C C . ARG A 1 214 ? -6.534 24.059 9.121 1.00 53.09 214 ARG A C 1
ATOM 1698 O O . ARG A 1 214 ? -5.806 23.259 8.542 1.00 53.09 214 ARG A O 1
ATOM 1705 N N . GLN A 1 215 ? -6.816 23.958 10.425 1.00 59.75 215 GLN A N 1
ATOM 1706 C CA . GLN A 1 215 ? -6.477 22.766 11.226 1.00 59.75 215 GLN A CA 1
ATOM 1707 C C . GLN A 1 215 ? -7.286 21.525 10.811 1.00 59.75 215 GLN A C 1
ATOM 1709 O O . GLN A 1 215 ? -6.974 20.430 11.259 1.00 59.75 215 GLN A O 1
ATOM 1714 N N . LYS A 1 216 ? -8.342 21.686 9.997 1.00 79.75 216 LYS A N 1
ATOM 1715 C CA . LYS A 1 216 ? -9.213 20.600 9.534 1.00 79.75 216 LYS A CA 1
ATOM 1716 C C . LYS A 1 216 ? -9.237 20.558 8.016 1.00 79.75 216 LYS A C 1
ATOM 1718 O O . LYS A 1 216 ? -9.642 21.525 7.367 1.00 79.75 216 LYS A O 1
ATOM 1723 N N . ARG A 1 217 ? -8.821 19.429 7.460 1.00 88.06 217 ARG A N 1
ATOM 1724 C CA . ARG A 1 217 ? -8.802 19.169 6.021 1.00 88.06 217 ARG A CA 1
ATOM 1725 C C . ARG A 1 217 ? -9.670 17.968 5.720 1.00 88.06 217 ARG A C 1
ATOM 1727 O O . ARG A 1 217 ? -9.823 17.088 6.559 1.00 88.06 217 ARG A O 1
ATOM 1734 N N . PHE A 1 218 ? -10.231 17.952 4.526 1.00 91.12 218 PHE A N 1
ATOM 1735 C CA . PHE A 1 218 ? -10.874 16.770 3.988 1.00 91.12 218 PHE A CA 1
ATOM 1736 C C . PHE A 1 218 ? -10.022 16.269 2.828 1.00 91.12 218 PHE A C 1
ATOM 1738 O O . PHE A 1 218 ? -9.924 16.941 1.802 1.00 91.12 218 PHE A O 1
ATOM 1745 N N . LEU A 1 219 ? -9.362 15.134 3.043 1.00 92.62 219 LEU A N 1
ATOM 1746 C CA . LEU A 1 219 ? -8.537 14.471 2.040 1.00 92.62 219 LEU A CA 1
ATOM 1747 C C . LEU A 1 219 ? -9.423 13.521 1.247 1.00 92.62 219 LEU A C 1
ATOM 1749 O O . LEU A 1 219 ? -10.147 12.722 1.841 1.00 92.62 219 LEU A O 1
ATOM 1753 N N . LEU A 1 220 ? -9.393 13.646 -0.075 1.00 93.38 220 LEU A N 1
ATOM 1754 C CA . LEU A 1 220 ? -10.119 12.750 -0.961 1.00 93.38 220 LEU A CA 1
ATOM 1755 C C . LEU A 1 220 ? -9.223 11.554 -1.297 1.00 93.38 220 LEU A C 1
ATOM 1757 O O . LEU A 1 220 ? -8.040 11.729 -1.575 1.00 93.38 220 LEU A O 1
ATOM 1761 N N . SER A 1 221 ? -9.780 10.354 -1.305 1.00 92.81 221 SER A N 1
ATOM 1762 C CA . SER A 1 221 ? -9.130 9.153 -1.823 1.00 92.81 221 SER A CA 1
ATOM 1763 C C . SER A 1 221 ? -10.136 8.298 -2.586 1.00 92.81 221 SER A C 1
ATOM 1765 O O . SER A 1 221 ? -11.348 8.525 -2.521 1.00 92.81 221 SER A O 1
ATOM 1767 N N . VAL A 1 222 ? -9.622 7.334 -3.339 1.00 89.62 222 VAL A N 1
ATOM 1768 C CA . VAL A 1 222 ? -10.395 6.330 -4.065 1.00 89.62 222 VAL A CA 1
ATOM 1769 C C . VAL A 1 222 ? -9.942 4.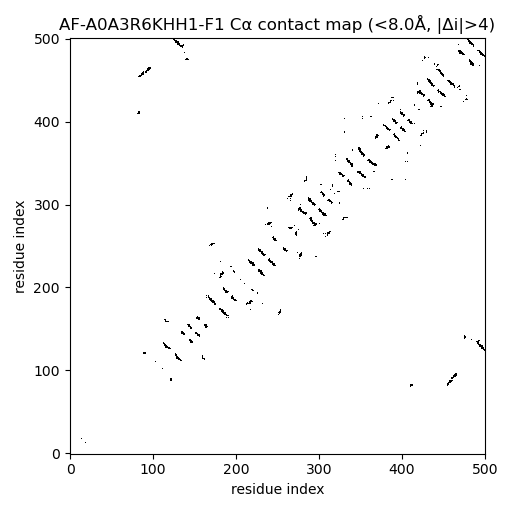953 -3.589 1.00 89.62 222 VAL A C 1
ATOM 1771 O O . VAL A 1 222 ? -8.762 4.765 -3.311 1.00 89.62 222 VAL A O 1
ATOM 1774 N N . ASP A 1 223 ? -10.882 4.031 -3.411 1.00 86.00 223 ASP A N 1
ATOM 1775 C CA . ASP A 1 223 ? -10.587 2.634 -3.096 1.00 86.00 223 ASP A CA 1
ATOM 1776 C C . ASP A 1 223 ? -10.548 1.764 -4.361 1.00 86.00 223 ASP A C 1
ATOM 1778 O O . ASP A 1 223 ? -10.962 2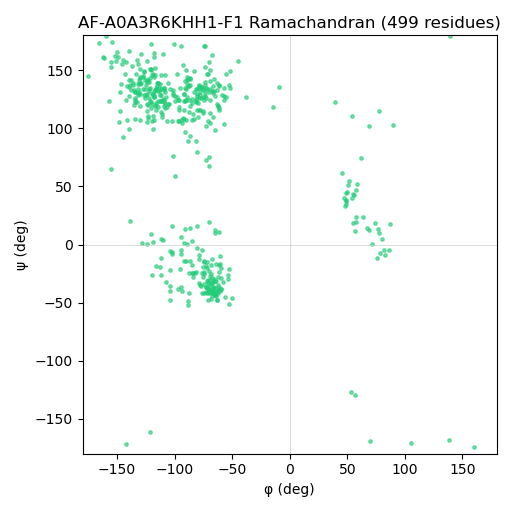.189 -5.441 1.00 86.00 223 ASP A O 1
ATOM 1782 N N . ASP A 1 224 ? -10.107 0.516 -4.216 1.00 79.25 224 ASP A N 1
ATOM 1783 C CA . ASP A 1 224 ? -9.953 -0.436 -5.328 1.00 79.25 224 ASP A CA 1
ATOM 1784 C C . ASP A 1 224 ? -11.265 -0.742 -6.074 1.00 79.25 224 ASP A C 1
ATOM 1786 O O . ASP A 1 224 ? -11.254 -1.263 -7.188 1.00 79.25 224 ASP A O 1
ATOM 1790 N N . THR A 1 225 ? -12.421 -0.424 -5.479 1.00 81.31 225 THR A N 1
ATOM 1791 C CA . THR A 1 225 ? -13.737 -0.584 -6.119 1.00 81.31 225 THR A CA 1
ATOM 1792 C C . THR A 1 225 ? -14.165 0.654 -6.913 1.00 81.31 225 THR A C 1
ATOM 1794 O O . THR A 1 225 ? -15.253 0.672 -7.491 1.00 81.31 225 THR A O 1
ATOM 1797 N N . GLY A 1 226 ? -13.329 1.697 -6.939 1.00 81.50 226 GLY A N 1
ATOM 1798 C CA . GLY A 1 226 ? -13.649 3.018 -7.478 1.00 81.50 226 GLY A CA 1
ATOM 1799 C C . GLY A 1 226 ? -14.513 3.865 -6.538 1.00 81.50 226 GLY A C 1
ATOM 1800 O O . GLY A 1 226 ? -15.034 4.904 -6.945 1.00 81.50 226 GLY A O 1
ATOM 1801 N N . GLY A 1 227 ? -14.707 3.424 -5.292 1.00 87.69 227 GLY A N 1
ATOM 1802 C CA . GLY A 1 227 ? -15.459 4.142 -4.275 1.00 87.69 227 GLY A CA 1
ATOM 1803 C C . GLY A 1 227 ? -14.642 5.294 -3.704 1.00 87.69 227 GLY A C 1
ATOM 1804 O O . GLY A 1 227 ? -13.480 5.129 -3.348 1.00 87.69 227 GLY A O 1
ATOM 1805 N N . PHE A 1 228 ? -15.249 6.472 -3.585 1.00 91.81 228 PHE A N 1
ATOM 1806 C CA . PHE A 1 228 ? -14.562 7.640 -3.043 1.00 91.81 228 PHE A CA 1
ATOM 1807 C C . PHE A 1 228 ? -14.736 7.757 -1.533 1.00 91.81 228 PHE A C 1
ATOM 1809 O O . PHE A 1 228 ? -15.826 7.562 -0.985 1.00 91.81 228 PHE A O 1
ATOM 1816 N N . TRP A 1 229 ? -13.659 8.162 -0.873 1.00 93.81 229 TRP A N 1
ATOM 1817 C CA . TRP A 1 229 ? -13.611 8.423 0.554 1.00 93.81 229 TRP A CA 1
ATOM 1818 C C . TRP A 1 229 ? -13.125 9.831 0.812 1.00 93.81 229 TRP A C 1
ATOM 1820 O O . TRP A 1 229 ? -12.240 10.348 0.140 1.00 93.81 229 TRP A O 1
ATOM 1830 N N . LEU A 1 230 ? -13.723 10.451 1.815 1.00 94.12 230 LEU A N 1
ATOM 1831 C CA . LEU A 1 230 ? -13.383 11.781 2.251 1.00 94.12 230 LEU A CA 1
ATOM 1832 C C . LEU A 1 230 ? -13.019 11.739 3.733 1.00 94.12 230 LEU A C 1
ATOM 1834 O O . LEU A 1 230 ? -13.884 11.615 4.602 1.00 94.12 230 LEU A O 1
ATOM 1838 N N . THR A 1 231 ? -11.731 11.853 4.020 1.00 94.62 231 THR A N 1
ATOM 1839 C CA . THR A 1 231 ? -11.192 11.718 5.371 1.00 94.62 231 THR A CA 1
ATOM 1840 C C . THR A 1 231 ? -11.022 13.082 6.008 1.00 94.62 231 THR A C 1
ATOM 1842 O O . THR A 1 231 ? -10.222 13.901 5.555 1.00 94.62 231 THR A O 1
ATOM 1845 N N . LEU A 1 232 ? -11.772 13.329 7.085 1.00 93.69 232 LEU A N 1
ATOM 1846 C CA . LEU A 1 232 ? -11.549 14.488 7.941 1.00 93.69 232 LEU A CA 1
ATOM 1847 C C . LEU A 1 232 ? -10.248 14.281 8.715 1.00 93.69 232 LEU A C 1
ATOM 1849 O O . LEU A 1 232 ? -10.230 13.504 9.666 1.00 93.69 232 LEU A O 1
ATOM 1853 N N . SER A 1 233 ? -9.203 15.003 8.331 1.00 90.38 233 SER A N 1
ATOM 1854 C CA . SER A 1 233 ? -7.916 15.034 9.018 1.00 90.38 233 SER A CA 1
ATOM 1855 C C . SER A 1 233 ? -7.798 16.297 9.869 1.00 90.38 233 SER A C 1
ATOM 1857 O O . SER A 1 233 ? -8.123 17.407 9.422 1.00 90.38 233 SER A O 1
ATOM 1859 N N . LYS A 1 234 ? -7.366 16.125 11.117 1.00 85.88 234 LYS A N 1
ATOM 1860 C CA . LYS A 1 234 ? -7.095 17.201 12.065 1.00 85.88 234 LYS A CA 1
ATOM 1861 C C . LYS A 1 234 ? -5.867 16.851 12.899 1.00 85.88 234 LYS A C 1
ATOM 1863 O O . LYS A 1 234 ? -5.867 15.860 13.623 1.00 85.88 234 LYS A O 1
ATOM 1868 N N . GLU A 1 235 ? -4.876 17.731 12.886 1.00 72.12 235 GLU A N 1
ATOM 1869 C CA . GLU A 1 235 ? -3.786 17.679 13.859 1.00 72.12 235 GLU A CA 1
ATOM 1870 C C . GLU A 1 235 ? -4.239 18.283 15.193 1.00 72.12 235 GLU A C 1
ATOM 1872 O O . GLU A 1 235 ? -4.936 19.306 15.249 1.00 72.12 235 GLU A O 1
ATOM 1877 N N . SER A 1 236 ? -3.868 17.631 16.290 1.00 69.44 236 SER A N 1
ATOM 1878 C CA . SER A 1 236 ? -4.125 18.120 17.639 1.00 69.44 236 SER A CA 1
ATOM 1879 C C . SER A 1 236 ? -2.949 17.822 18.556 1.00 69.44 236 SER A C 1
ATOM 1881 O O . SER A 1 236 ? -2.212 16.867 18.327 1.00 69.44 236 SER A O 1
ATOM 1883 N N . ASP A 1 237 ? -2.829 18.590 19.638 1.00 71.81 237 ASP A N 1
ATOM 1884 C CA . ASP A 1 237 ? -1.809 18.358 20.671 1.00 71.81 237 ASP A CA 1
ATOM 1885 C C . ASP A 1 237 ? -1.939 16.962 21.324 1.00 71.81 237 ASP A C 1
ATOM 1887 O O . ASP A 1 237 ? -0.992 16.450 21.915 1.00 71.81 237 ASP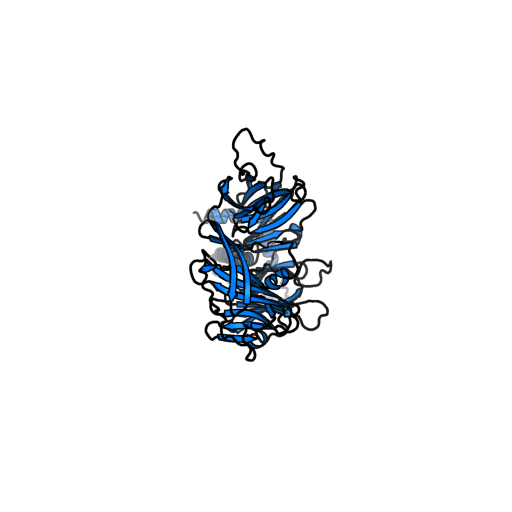 A O 1
ATOM 1891 N N . GLU A 1 238 ? -3.117 16.335 21.221 1.00 77.81 238 GLU A N 1
ATOM 1892 C CA . GLU A 1 238 ? -3.433 15.017 21.787 1.00 77.81 238 GLU A CA 1
ATOM 1893 C C . GLU A 1 238 ? -3.019 13.854 20.859 1.00 77.81 238 GLU A C 1
ATOM 1895 O O . GLU A 1 238 ? -2.894 12.711 21.318 1.00 77.81 238 GLU A O 1
ATOM 1900 N N . GLY A 1 239 ? -2.784 14.144 19.573 1.00 80.94 239 GLY A N 1
ATOM 1901 C CA . GLY A 1 239 ? -2.423 13.188 18.525 1.00 80.94 239 GLY A CA 1
ATOM 1902 C C . GLY A 1 239 ? -3.141 13.441 17.194 1.00 80.94 239 GLY A C 1
ATOM 1903 O O . G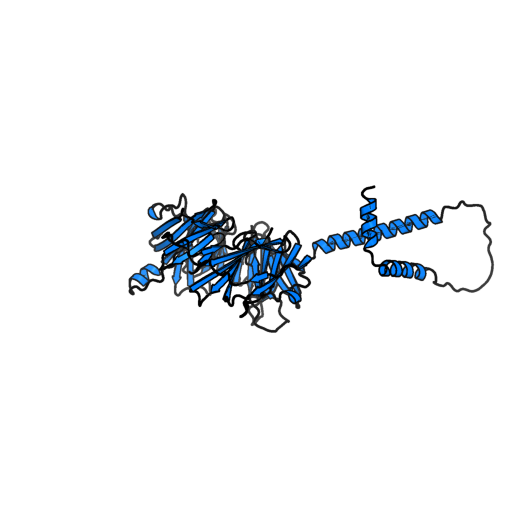LY A 1 239 ? -3.785 14.478 16.988 1.00 80.94 239 GLY A O 1
ATOM 1904 N N . THR A 1 240 ? -3.029 12.464 16.294 1.00 86.81 240 THR A N 1
ATOM 1905 C CA . THR A 1 240 ? -3.612 12.501 14.946 1.00 86.81 240 THR A CA 1
ATOM 1906 C C . THR A 1 240 ? -5.080 12.075 14.968 1.00 86.81 240 THR A C 1
ATOM 1908 O O . THR A 1 240 ? -5.435 11.039 15.538 1.00 86.81 240 THR A O 1
ATOM 1911 N N . TYR A 1 241 ? -5.940 12.875 14.333 1.00 92.12 241 TYR A N 1
ATOM 1912 C CA . TYR A 1 241 ? -7.344 12.550 14.102 1.00 92.12 241 TYR A CA 1
ATOM 1913 C C . TYR A 1 241 ? -7.619 12.431 12.608 1.00 92.12 241 TYR A C 1
ATOM 1915 O O . TYR A 1 241 ? -7.491 13.406 11.869 1.00 92.12 241 TYR A O 1
ATOM 1923 N N . GLU A 1 242 ? -8.094 11.267 12.196 1.00 94.25 242 GLU A N 1
ATOM 1924 C CA . GLU A 1 242 ? -8.527 10.943 10.847 1.00 94.25 242 GLU A CA 1
ATOM 1925 C C . GLU A 1 242 ? -9.856 10.200 10.932 1.00 94.25 242 GLU A C 1
ATOM 1927 O O . GLU A 1 242 ? -9.971 9.172 11.599 1.00 94.25 242 GLU A O 1
ATOM 1932 N N . TYR A 1 243 ? -10.893 10.727 10.283 1.00 95.62 243 TYR A N 1
ATOM 1933 C CA . TYR A 1 243 ? -12.211 10.095 10.264 1.00 95.62 243 TYR A CA 1
ATOM 1934 C C . TYR A 1 243 ? -12.746 9.991 8.832 1.00 95.62 243 TYR A C 1
ATOM 1936 O O . TYR A 1 243 ? -13.136 11.016 8.260 1.00 95.62 243 TYR A O 1
ATOM 1944 N N . PRO A 1 244 ? -12.766 8.781 8.248 1.00 95.88 244 PRO A N 1
ATOM 1945 C CA . PRO A 1 244 ? -13.209 8.561 6.882 1.00 95.88 244 PRO A CA 1
ATOM 1946 C C . PRO A 1 244 ? -14.735 8.601 6.760 1.00 95.88 244 PRO A C 1
ATOM 1948 O O . PRO A 1 244 ? -15.474 8.001 7.544 1.00 95.88 244 PRO A O 1
ATOM 1951 N N . LEU A 1 245 ? -15.207 9.300 5.731 1.00 94.88 245 LEU A N 1
ATOM 1952 C CA . LEU A 1 245 ? -16.599 9.333 5.296 1.00 94.88 245 LEU A CA 1
ATOM 1953 C C . LEU A 1 245 ? -16.676 8.772 3.885 1.00 94.88 245 LEU A C 1
ATOM 1955 O O . LEU A 1 245 ? -15.915 9.183 3.014 1.00 94.88 245 LEU A O 1
ATOM 1959 N N . ARG A 1 246 ? -17.614 7.863 3.643 1.00 93.19 246 ARG A N 1
ATOM 1960 C CA . ARG A 1 246 ? -17.837 7.334 2.301 1.00 93.19 246 ARG A CA 1
ATOM 1961 C C . ARG A 1 246 ? -18.610 8.360 1.477 1.00 93.19 246 ARG A C 1
ATOM 1963 O O . ARG A 1 246 ? -19.591 8.924 1.961 1.00 93.19 246 ARG A O 1
ATOM 1970 N N . CYS A 1 247 ? -18.192 8.586 0.242 1.00 90.19 247 CYS A N 1
ATOM 1971 C CA . CYS A 1 247 ? -18.937 9.385 -0.720 1.00 90.19 247 CYS A CA 1
ATOM 1972 C C . CYS A 1 247 ? -19.849 8.457 -1.528 1.00 90.19 247 CYS A C 1
ATOM 1974 O O . CYS A 1 247 ? -19.372 7.587 -2.251 1.00 90.19 247 CYS A O 1
ATOM 1976 N N . ASP A 1 248 ? -21.164 8.632 -1.406 1.00 82.25 248 ASP A N 1
ATOM 1977 C CA . ASP A 1 248 ? -22.136 7.859 -2.178 1.00 82.25 248 ASP A CA 1
ATOM 1978 C C . ASP A 1 248 ? -22.568 8.637 -3.436 1.00 82.25 248 ASP A C 1
ATOM 1980 O O . ASP A 1 248 ? -23.091 9.750 -3.343 1.00 82.25 248 ASP A O 1
ATOM 1984 N N . GLY A 1 249 ? -22.415 8.023 -4.614 1.00 72.56 249 GLY A N 1
ATOM 1985 C CA . GLY A 1 249 ? -22.824 8.586 -5.909 1.00 72.56 249 GLY A CA 1
ATOM 1986 C C . GLY A 1 249 ? -21.661 9.092 -6.768 1.00 72.56 249 GLY A C 1
ATOM 1987 O O . GLY A 1 249 ? -20.502 8.831 -6.468 1.00 72.56 249 GLY A O 1
ATOM 1988 N N . ASP A 1 250 ? -21.991 9.788 -7.859 1.00 69.38 250 ASP A N 1
ATOM 1989 C CA . ASP A 1 250 ? -21.006 10.367 -8.780 1.00 69.38 250 ASP A CA 1
ATOM 1990 C C . ASP A 1 250 ? -20.370 11.628 -8.170 1.00 69.38 250 ASP A C 1
ATOM 1992 O O . ASP A 1 250 ? -21.078 12.539 -7.729 1.00 69.38 250 ASP A O 1
ATOM 1996 N N . ILE A 1 251 ? -19.037 11.674 -8.116 1.00 71.62 251 ILE A N 1
ATOM 1997 C CA . ILE A 1 251 ? -18.270 12.719 -7.428 1.00 71.62 251 ILE A CA 1
ATOM 1998 C C . ILE A 1 251 ? -17.744 13.774 -8.407 1.00 71.62 251 ILE A C 1
ATOM 2000 O O . ILE A 1 251 ? -16.554 14.035 -8.526 1.00 71.62 251 ILE A O 1
ATOM 2004 N N . GLN A 1 252 ? -18.646 14.429 -9.128 1.00 70.31 252 GLN A N 1
ATOM 2005 C CA . GLN A 1 252 ? -18.232 15.494 -10.052 1.00 70.31 252 GLN A CA 1
ATOM 2006 C C . GLN A 1 252 ? -18.087 16.856 -9.362 1.00 70.31 252 GLN A C 1
ATOM 2008 O O . GLN A 1 252 ? -17.333 17.708 -9.826 1.00 70.31 252 GLN A O 1
ATOM 2013 N N . ASP A 1 253 ? -18.788 17.062 -8.244 1.00 76.56 253 ASP A N 1
ATOM 2014 C CA . ASP A 1 253 ? -18.782 18.319 -7.498 1.00 76.56 253 ASP A CA 1
ATOM 2015 C C . ASP A 1 253 ? -18.940 18.064 -5.989 1.00 76.56 253 ASP A C 1
ATOM 2017 O O . ASP A 1 253 ? -19.767 17.265 -5.534 1.00 76.56 253 ASP A O 1
ATOM 2021 N N . ILE A 1 254 ? -18.160 18.804 -5.203 1.00 80.38 254 ILE A N 1
ATOM 2022 C CA . ILE A 1 254 ? -18.237 18.858 -3.743 1.00 80.38 254 ILE A CA 1
ATOM 2023 C C . ILE A 1 254 ? -19.621 19.290 -3.253 1.00 80.38 254 ILE A C 1
ATOM 2025 O O . ILE A 1 254 ? -20.069 18.830 -2.205 1.00 80.38 254 ILE A O 1
ATOM 2029 N N . SER A 1 255 ? -20.317 20.141 -4.014 1.00 76.31 255 SER A N 1
ATOM 2030 C CA . SER A 1 255 ? -21.650 20.642 -3.670 1.00 76.31 255 SER A CA 1
ATOM 2031 C C . SER A 1 255 ? -22.722 19.548 -3.727 1.00 76.31 255 SER A C 1
ATOM 2033 O O . SER A 1 255 ? -23.725 19.616 -3.013 1.00 76.31 255 SER A O 1
ATOM 2035 N N . THR A 1 256 ? -22.485 18.511 -4.534 1.00 76.69 256 THR A N 1
ATOM 2036 C CA . THR A 1 256 ? -23.388 17.371 -4.729 1.00 76.69 256 THR A CA 1
ATOM 2037 C C . THR A 1 256 ? -22.965 16.117 -3.967 1.00 76.69 256 THR A C 1
ATOM 2039 O O . THR A 1 256 ? -23.717 15.141 -3.942 1.00 76.69 256 THR A O 1
ATOM 2042 N N . ALA A 1 257 ? -21.790 16.133 -3.331 1.00 81.69 257 ALA A N 1
ATOM 2043 C CA . ALA A 1 257 ? -21.245 14.984 -2.621 1.00 81.69 257 ALA A CA 1
ATOM 2044 C C . ALA A 1 257 ? -22.152 14.571 -1.449 1.00 81.69 257 ALA A C 1
ATOM 2046 O O . ALA A 1 257 ? -22.379 15.330 -0.500 1.00 81.69 257 ALA A O 1
ATOM 2047 N N . LYS A 1 258 ? -22.663 13.337 -1.489 1.00 87.38 258 LYS A N 1
ATOM 2048 C CA . LYS A 1 258 ? -23.432 12.756 -0.383 1.00 87.38 258 LYS A CA 1
ATOM 2049 C C . LYS A 1 258 ? -22.489 11.987 0.529 1.00 87.38 258 LYS A C 1
ATOM 2051 O O . LYS A 1 258 ? -21.995 10.924 0.170 1.00 87.38 258 LYS A O 1
ATOM 2056 N N . LEU A 1 259 ? -22.258 12.533 1.719 1.00 90.06 259 LEU A N 1
ATOM 2057 C CA . LEU A 1 259 ? -21.378 11.929 2.717 1.00 90.06 259 LEU A CA 1
ATOM 2058 C C . LEU A 1 259 ? -22.145 10.935 3.592 1.00 90.06 259 LEU A C 1
ATOM 2060 O O . LEU A 1 259 ? -23.122 11.295 4.255 1.00 90.06 259 LEU A O 1
ATOM 2064 N N . ASN A 1 260 ? -21.659 9.702 3.634 1.00 92.50 260 ASN A N 1
ATOM 2065 C CA . ASN A 1 260 ? -22.197 8.611 4.424 1.00 92.50 260 ASN A CA 1
ATOM 2066 C C . ASN A 1 260 ? -21.200 8.191 5.512 1.00 92.50 260 ASN A C 1
ATOM 2068 O O . ASN A 1 260 ? -20.081 7.750 5.253 1.00 92.50 260 ASN A O 1
ATOM 2072 N N . ASP A 1 261 ? -21.628 8.334 6.763 1.00 95.25 261 ASP A N 1
ATOM 2073 C CA . ASP A 1 261 ? -20.866 7.911 7.935 1.00 95.25 261 ASP A CA 1
ATOM 2074 C C . ASP A 1 261 ? -21.197 6.448 8.255 1.00 95.25 261 ASP A C 1
ATOM 2076 O O . ASP A 1 261 ? -22.119 6.146 9.022 1.00 95.25 261 ASP A O 1
ATOM 2080 N N . ILE A 1 262 ? -20.443 5.520 7.664 1.00 95.12 262 ILE A N 1
ATOM 2081 C CA . ILE A 1 262 ? -20.659 4.085 7.889 1.00 95.12 262 ILE A CA 1
ATOM 2082 C C . ILE A 1 262 ? -20.297 3.650 9.318 1.00 95.12 262 ILE A C 1
ATOM 2084 O O . ILE A 1 262 ? -20.784 2.620 9.793 1.00 95.12 262 ILE A O 1
ATOM 2088 N N . PHE A 1 263 ? -19.523 4.459 10.044 1.00 96.94 263 PHE A N 1
ATOM 2089 C CA . PHE A 1 263 ? -19.147 4.227 11.441 1.00 96.94 263 PHE A CA 1
ATOM 2090 C C . PHE A 1 263 ? -20.117 4.887 12.429 1.00 96.94 263 PHE A C 1
ATOM 2092 O O . PHE A 1 263 ? -19.967 4.767 13.650 1.00 96.94 263 PHE A O 1
ATOM 2099 N N . ARG A 1 264 ? -21.169 5.542 11.922 1.00 95.19 264 ARG A N 1
ATOM 2100 C CA . ARG A 1 264 ? -22.192 6.188 12.739 1.00 95.19 264 ARG A CA 1
ATOM 2101 C C . ARG A 1 264 ? -22.753 5.217 13.773 1.00 95.19 264 ARG A C 1
ATOM 2103 O O . ARG A 1 264 ? -23.146 4.096 13.457 1.00 95.19 264 ARG A O 1
ATOM 2110 N N . ASN A 1 265 ? -22.872 5.709 15.004 1.00 95.62 265 ASN A N 1
ATOM 2111 C CA . ASN A 1 265 ? -23.354 4.990 16.189 1.00 95.62 265 ASN A CA 1
ATOM 2112 C C . ASN A 1 265 ? -22.414 3.921 16.756 1.00 95.62 265 ASN A C 1
ATOM 2114 O O . ASN A 1 265 ? -22.754 3.356 17.795 1.00 95.62 265 ASN A O 1
ATOM 2118 N N . ILE A 1 266 ? -21.234 3.700 16.174 1.00 98.00 266 ILE A N 1
ATOM 2119 C CA . ILE A 1 266 ? -20.201 2.903 16.834 1.00 98.00 266 ILE A CA 1
ATOM 2120 C C . ILE A 1 266 ? -19.729 3.649 18.084 1.00 98.00 266 ILE A C 1
ATOM 2122 O O . ILE A 1 266 ? -19.480 4.863 18.064 1.00 98.00 266 ILE A O 1
ATOM 2126 N N . ARG A 1 267 ? -19.653 2.917 19.196 1.00 97.62 267 ARG A N 1
ATOM 2127 C CA . ARG A 1 267 ? -19.228 3.436 20.495 1.00 97.62 267 ARG A CA 1
ATOM 2128 C C . ARG A 1 267 ? -18.153 2.548 21.104 1.00 97.62 267 ARG A C 1
ATOM 2130 O O . ARG A 1 267 ? -18.236 1.329 21.001 1.00 97.62 267 ARG A O 1
ATOM 2137 N N . ILE A 1 268 ? -17.212 3.186 21.785 1.00 97.25 268 ILE A N 1
ATOM 2138 C CA . ILE A 1 268 ? -16.220 2.572 22.671 1.00 97.25 268 ILE A CA 1
ATOM 2139 C C . ILE A 1 268 ? -16.475 3.188 24.049 1.00 97.25 268 ILE A C 1
ATOM 2141 O O . ILE A 1 268 ? -16.671 4.399 24.143 1.00 97.25 268 ILE A O 1
ATOM 2145 N N . ASP A 1 269 ? -16.601 2.372 25.095 1.00 92.88 269 ASP A N 1
ATOM 2146 C CA . ASP A 1 269 ? -16.878 2.826 26.471 1.00 92.88 269 ASP A CA 1
ATOM 2147 C C . ASP A 1 269 ? -18.021 3.860 26.576 1.00 92.88 269 ASP A C 1
ATOM 2149 O O . ASP A 1 269 ? -17.944 4.871 27.275 1.00 92.88 269 ASP A O 1
ATOM 2153 N N . GLY A 1 270 ? -19.089 3.657 25.797 1.00 93.25 270 GLY A N 1
ATOM 2154 C CA . GLY A 1 270 ? -20.252 4.551 25.736 1.00 93.25 270 GLY A CA 1
ATOM 2155 C C . GLY A 1 270 ? -20.052 5.859 24.951 1.00 93.25 270 GLY A C 1
ATOM 2156 O O . GLY A 1 270 ? -21.049 6.508 24.607 1.00 93.25 270 GLY A O 1
ATOM 2157 N N . LYS A 1 271 ? -18.816 6.221 24.590 1.00 95.75 271 LYS A N 1
ATOM 2158 C CA . LYS A 1 271 ? -18.457 7.397 23.783 1.00 95.75 271 LYS A CA 1
ATOM 2159 C C . LYS A 1 271 ? -18.503 7.062 22.287 1.00 95.75 271 LYS A C 1
ATOM 2161 O O . LYS A 1 271 ? -18.047 6.006 21.865 1.00 95.75 271 LYS A O 1
ATOM 2166 N N . ARG A 1 272 ? -19.074 7.950 21.463 1.00 96.31 272 ARG A N 1
ATOM 2167 C CA . ARG A 1 272 ? -19.108 7.774 19.994 1.00 96.31 272 ARG A CA 1
ATOM 2168 C C . ARG A 1 272 ? -17.701 7.838 19.410 1.00 96.31 272 ARG A C 1
ATOM 2170 O O . ARG A 1 272 ? -16.926 8.690 19.840 1.00 96.31 272 ARG A O 1
ATOM 2177 N N . LEU A 1 273 ? -17.425 7.006 18.405 1.00 96.81 273 LEU A N 1
ATOM 2178 C CA . LEU A 1 273 ? -16.119 6.935 17.746 1.00 96.81 273 LEU A CA 1
ATOM 2179 C C . LEU A 1 273 ? -15.632 8.313 17.271 1.00 96.81 273 LEU A C 1
ATOM 2181 O O . LEU A 1 273 ? -14.568 8.744 17.690 1.00 96.81 273 LEU A O 1
ATOM 2185 N N . CYS A 1 274 ? -16.457 9.062 16.533 1.00 94.06 274 CYS A N 1
ATOM 2186 C CA . CYS A 1 274 ? -16.124 10.405 16.029 1.00 94.06 274 CYS A CA 1
ATOM 2187 C C . CYS A 1 274 ? -15.815 11.465 17.106 1.00 94.06 274 CYS A C 1
ATOM 2189 O O . CYS A 1 274 ? -15.374 12.562 16.783 1.00 94.06 274 CYS A O 1
ATOM 2191 N N . ASN A 1 275 ? -16.060 11.172 18.387 1.00 93.38 275 ASN A N 1
ATOM 2192 C CA . ASN A 1 275 ? -15.752 12.089 19.483 1.00 93.38 275 ASN A CA 1
ATOM 2193 C C . ASN A 1 275 ? -14.377 11.811 20.114 1.00 93.38 275 ASN A C 1
ATOM 2195 O O . ASN A 1 275 ? -13.999 12.501 21.067 1.00 93.38 275 ASN A O 1
ATOM 2199 N N . TYR A 1 276 ? -13.670 10.757 19.701 1.00 93.94 276 TYR A N 1
ATOM 2200 C CA . TYR A 1 276 ? -12.316 10.488 20.178 1.00 93.94 276 TYR A CA 1
ATOM 2201 C C . TYR A 1 276 ? -11.327 11.474 19.555 1.00 93.94 276 TYR A C 1
ATOM 2203 O O . TYR A 1 276 ? -11.455 11.772 18.375 1.00 93.94 276 TYR A O 1
ATOM 2211 N N . PRO A 1 277 ? -10.378 12.016 20.334 1.00 91.62 277 PRO A N 1
ATOM 2212 C CA . PRO A 1 277 ? -9.399 12.959 19.806 1.00 91.62 277 PRO A CA 1
ATOM 2213 C C . PRO A 1 277 ? -8.300 12.295 18.980 1.00 91.62 277 PRO A C 1
ATOM 2215 O O . PRO A 1 277 ? -7.733 12.955 18.122 1.00 91.62 277 PRO A O 1
ATOM 2218 N N . VAL A 1 278 ? -8.028 11.008 19.215 1.00 93.88 278 VAL A N 1
ATOM 2219 C CA . VAL A 1 278 ? -7.069 10.225 18.435 1.00 93.88 278 VAL A CA 1
ATOM 2220 C C . VAL A 1 278 ? -7.807 9.103 17.731 1.00 93.88 278 VAL A C 1
ATOM 2222 O O . VAL A 1 278 ? -8.437 8.271 18.393 1.00 93.88 278 VAL A O 1
ATOM 2225 N N . ILE A 1 279 ? -7.729 9.118 16.404 1.00 95.62 279 ILE A N 1
ATOM 2226 C CA . ILE A 1 279 ? -8.225 8.091 15.488 1.00 95.62 279 ILE A CA 1
ATOM 2227 C C . ILE A 1 279 ? -7.259 8.099 14.303 1.00 95.62 279 ILE A C 1
ATOM 2229 O O . ILE A 1 279 ? -7.173 9.110 13.619 1.00 95.62 279 ILE A O 1
ATOM 2233 N N . THR A 1 280 ? -6.508 7.029 14.080 1.00 94.44 280 THR A N 1
ATOM 2234 C CA . THR A 1 280 ? -5.484 6.969 13.019 1.00 94.44 280 THR A CA 1
ATOM 2235 C C . THR A 1 280 ? -5.254 5.524 12.591 1.00 94.44 280 THR A C 1
ATOM 2237 O O . THR A 1 280 ? -5.777 4.605 13.229 1.00 94.44 280 THR A O 1
ATOM 2240 N N . ASN A 1 281 ? -4.446 5.316 11.552 1.00 92.56 281 ASN A N 1
ATOM 2241 C CA . ASN A 1 281 ? -4.025 3.995 11.073 1.00 92.56 281 ASN A CA 1
ATOM 2242 C C . ASN A 1 281 ? -5.240 3.146 10.685 1.00 92.56 281 ASN A C 1
ATOM 2244 O O . ASN A 1 281 ? -5.458 2.050 11.206 1.00 92.56 281 ASN A O 1
ATOM 2248 N N . TRP A 1 282 ? -6.093 3.733 9.845 1.00 94.31 282 TRP A N 1
ATOM 2249 C CA . TRP A 1 282 ? -7.268 3.061 9.321 1.00 94.31 282 TRP A CA 1
ATOM 2250 C C . TRP A 1 282 ? -6.871 1.969 8.343 1.00 94.31 282 TRP A C 1
ATOM 2252 O O . TRP A 1 282 ? -6.154 2.220 7.386 1.00 94.31 282 TRP A O 1
ATOM 2262 N N . GLU A 1 283 ? -7.443 0.791 8.542 1.00 92.25 283 GLU A N 1
ATOM 2263 C CA . GLU A 1 283 ? -7.242 -0.368 7.685 1.00 92.25 283 GLU A CA 1
ATOM 2264 C C . GLU A 1 283 ? -8.602 -0.981 7.351 1.00 92.25 283 GLU A C 1
ATOM 2266 O O . GLU A 1 283 ? -9.439 -1.227 8.236 1.00 92.25 283 GLU A O 1
ATOM 2271 N N . LYS A 1 284 ? -8.844 -1.224 6.061 1.00 91.75 284 LYS A N 1
ATOM 2272 C CA . LYS A 1 284 ? -10.022 -1.960 5.597 1.00 91.75 284 LYS A CA 1
ATOM 2273 C C . LYS A 1 284 ? -9.683 -3.444 5.595 1.00 91.75 284 LYS A C 1
ATOM 2275 O O . LYS A 1 284 ? -8.887 -3.905 4.794 1.00 91.75 284 LYS A O 1
ATOM 2280 N N . ILE A 1 285 ? -10.350 -4.201 6.457 1.00 90.56 285 ILE A N 1
ATOM 2281 C CA . ILE A 1 285 ? -10.204 -5.660 6.516 1.00 90.56 285 ILE A CA 1
ATOM 2282 C C . ILE A 1 285 ? -11.174 -6.322 5.528 1.00 90.56 285 ILE A C 1
ATOM 2284 O O . ILE A 1 285 ? -10.862 -7.298 4.863 1.00 90.56 285 ILE A O 1
ATOM 2288 N N . SER A 1 286 ? -12.403 -5.813 5.456 1.00 89.31 286 SER A N 1
ATOM 2289 C CA . SER A 1 286 ? -13.438 -6.245 4.511 1.00 89.31 286 SER A CA 1
ATOM 2290 C C . SER A 1 286 ? -14.484 -5.138 4.370 1.00 89.31 286 SER A C 1
ATOM 2292 O O . SER A 1 286 ? -14.421 -4.126 5.064 1.00 89.31 286 SER A O 1
ATOM 2294 N N . ASP A 1 287 ? -15.514 -5.335 3.548 1.00 87.31 287 ASP A N 1
ATOM 2295 C CA . ASP A 1 287 ? -16.629 -4.376 3.445 1.00 87.31 287 ASP A CA 1
ATOM 2296 C C . ASP A 1 287 ? -17.410 -4.189 4.761 1.00 87.31 287 ASP A C 1
ATOM 2298 O O . ASP A 1 287 ? -18.136 -3.208 4.939 1.00 87.31 287 ASP A O 1
ATOM 2302 N N . ARG A 1 288 ? -17.264 -5.125 5.706 1.00 91.88 288 ARG A N 1
ATOM 2303 C CA . ARG A 1 288 ? -17.911 -5.077 7.023 1.00 91.88 288 ARG A CA 1
ATOM 2304 C C . ARG A 1 288 ? -16.966 -4.678 8.151 1.00 91.88 288 ARG A C 1
ATOM 2306 O O . ARG A 1 288 ? -17.410 -4.041 9.110 1.00 91.88 288 ARG A O 1
ATOM 2313 N N . TYR A 1 289 ? -15.710 -5.106 8.079 1.00 93.50 289 TYR A N 1
ATOM 2314 C CA . TYR A 1 289 ? -14.750 -4.946 9.164 1.00 93.50 289 TYR A CA 1
ATOM 2315 C C . TYR A 1 289 ? -13.649 -3.960 8.800 1.00 93.50 289 TYR A C 1
ATOM 2317 O O . TYR A 1 289 ? -13.044 -4.047 7.737 1.00 93.50 289 TYR A O 1
ATOM 2325 N N . TYR A 1 290 ? -13.369 -3.062 9.733 1.00 95.06 290 TYR A N 1
ATOM 2326 C CA . TYR A 1 290 ? -12.292 -2.080 9.652 1.00 95.06 290 TYR A CA 1
ATOM 2327 C C . TYR A 1 290 ? -11.527 -2.097 10.967 1.00 95.06 290 TYR A C 1
ATOM 2329 O O . TYR A 1 290 ? -12.094 -2.497 11.989 1.00 95.06 290 TYR A O 1
ATOM 2337 N N . CYS A 1 291 ? -10.291 -1.621 10.987 1.00 95.88 291 CYS A N 1
ATOM 2338 C CA . CYS A 1 291 ? -9.619 -1.300 12.238 1.00 95.88 291 CYS A CA 1
ATOM 2339 C C . CYS A 1 291 ? -8.964 0.073 12.210 1.00 95.88 291 CYS A C 1
ATOM 2341 O O . CYS A 1 291 ? -8.692 0.617 11.147 1.00 95.88 291 CYS A O 1
ATOM 2343 N N . ALA A 1 292 ? -8.784 0.642 13.399 1.00 97.19 292 ALA A N 1
ATOM 2344 C CA . ALA A 1 292 ? -8.034 1.873 13.610 1.00 97.19 292 ALA A CA 1
ATOM 2345 C C . ALA A 1 292 ? -7.496 1.917 15.039 1.00 97.19 292 ALA A C 1
ATOM 2347 O O . ALA A 1 292 ? -8.054 1.295 15.955 1.00 97.19 292 ALA A O 1
ATOM 2348 N N . LEU A 1 293 ? -6.444 2.703 15.231 1.00 96.88 293 LEU A N 1
ATOM 2349 C CA . LEU A 1 293 ? -5.918 3.076 16.533 1.00 96.88 293 LEU A CA 1
ATOM 2350 C C . LEU A 1 293 ? -6.775 4.208 17.117 1.00 96.88 293 LEU A C 1
ATOM 2352 O O . LEU A 1 293 ? -6.899 5.268 16.507 1.00 96.88 293 LEU A O 1
ATOM 2356 N N . VAL A 1 294 ? -7.372 4.001 18.296 1.00 97.38 294 VAL A N 1
ATOM 2357 C CA . VAL A 1 294 ? -8.302 4.959 18.922 1.00 97.38 294 VAL A CA 1
ATOM 2358 C C . VAL A 1 294 ? -7.963 5.204 20.385 1.00 97.38 294 VAL A C 1
ATOM 2360 O O . VAL A 1 294 ? -7.762 4.264 21.157 1.00 97.38 294 VAL A O 1
ATOM 2363 N N . GLY A 1 295 ? -7.947 6.472 20.804 1.00 95.31 295 GLY A N 1
ATOM 2364 C CA . GLY A 1 295 ? -7.592 6.837 22.175 1.00 95.31 295 GLY A CA 1
ATOM 2365 C C . GLY A 1 295 ? -7.955 8.260 22.584 1.00 95.31 295 GLY A C 1
ATOM 2366 O O . GLY A 1 295 ? -8.419 9.073 21.786 1.00 95.31 295 GLY A O 1
ATOM 2367 N N . LYS A 1 296 ? -7.756 8.557 23.874 1.00 92.81 296 LYS A N 1
ATOM 2368 C CA . LYS A 1 296 ? -7.825 9.931 24.410 1.00 92.81 296 LYS A CA 1
ATOM 2369 C C . LYS A 1 296 ? -6.528 10.714 24.172 1.00 92.81 296 LYS A C 1
ATOM 2371 O O . LYS A 1 296 ? -6.565 11.933 24.180 1.00 92.81 296 LYS A O 1
ATOM 2376 N N . ALA A 1 297 ? -5.417 10.008 23.995 1.00 91.81 297 ALA A N 1
ATOM 2377 C CA . ALA A 1 297 ? -4.109 10.540 23.643 1.00 91.81 297 ALA A CA 1
ATOM 2378 C C . ALA A 1 297 ? -3.307 9.437 22.941 1.00 91.81 297 ALA A C 1
ATOM 2380 O O . ALA A 1 297 ? -3.522 8.258 23.250 1.00 91.81 297 ALA A O 1
ATOM 2381 N N . GLN A 1 298 ? -2.365 9.809 22.069 1.00 88.50 298 GLN A N 1
ATOM 2382 C CA . GLN A 1 298 ? -1.589 8.870 21.242 1.00 88.50 298 GLN A CA 1
ATOM 2383 C C . GLN A 1 298 ? -0.969 7.725 22.061 1.00 88.50 298 GLN A C 1
ATOM 2385 O O . GLN A 1 298 ? -1.136 6.558 21.727 1.00 88.50 298 GLN A O 1
ATOM 2390 N N . LYS A 1 299 ? -0.349 8.048 23.205 1.00 88.06 299 LYS A N 1
ATOM 2391 C CA . LYS A 1 299 ? 0.331 7.084 24.096 1.00 88.06 299 LYS A CA 1
ATOM 2392 C C . LYS A 1 299 ? -0.583 6.032 24.737 1.00 88.06 299 LYS A C 1
ATOM 2394 O O . LYS A 1 299 ? -0.098 5.067 25.307 1.00 88.06 299 LYS A O 1
ATOM 2399 N N . THR A 1 300 ? -1.893 6.259 24.723 1.00 90.31 300 THR A N 1
ATOM 2400 C CA . THR A 1 300 ? -2.898 5.388 25.365 1.00 90.31 300 THR A CA 1
ATOM 2401 C C . THR A 1 300 ? -3.890 4.813 24.366 1.00 90.31 300 THR A C 1
ATOM 2403 O O . THR A 1 300 ? -4.862 4.166 24.761 1.00 90.31 300 THR A O 1
ATOM 2406 N N . ALA A 1 301 ? -3.702 5.119 23.084 1.00 94.19 301 ALA A N 1
ATOM 2407 C CA . ALA A 1 301 ? -4.581 4.649 22.042 1.00 94.19 301 ALA A CA 1
ATOM 2408 C C . ALA A 1 301 ? -4.381 3.144 21.833 1.00 94.19 301 ALA A C 1
ATOM 2410 O O . ALA A 1 301 ? -3.287 2.619 22.020 1.00 94.19 301 ALA A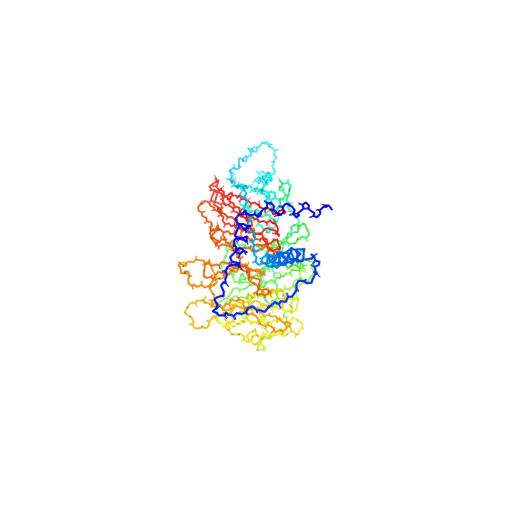 O 1
ATOM 2411 N N . LYS A 1 302 ? -5.464 2.452 21.486 1.00 96.75 302 LYS A N 1
ATOM 2412 C CA . LYS A 1 302 ? -5.477 1.005 21.260 1.00 96.75 302 LYS A CA 1
ATOM 2413 C C . LYS A 1 302 ? -6.137 0.703 19.934 1.00 96.75 302 LYS A C 1
ATOM 2415 O O . LYS A 1 302 ? -7.011 1.453 19.501 1.00 96.75 302 LYS A O 1
ATOM 2420 N N . TYR A 1 303 ? -5.743 -0.394 19.302 1.00 97.44 303 TYR A N 1
ATOM 2421 C CA . TYR A 1 303 ? -6.403 -0.831 18.082 1.00 97.44 303 TYR A CA 1
ATOM 2422 C C . TYR A 1 303 ? -7.771 -1.435 18.392 1.00 97.44 303 TYR A C 1
ATOM 2424 O O . TYR A 1 303 ? -7.913 -2.288 19.271 1.00 97.44 303 TYR A O 1
ATOM 2432 N N . TYR A 1 304 ? -8.777 -1.013 17.632 1.00 97.81 304 TYR A N 1
ATOM 2433 C CA . TYR A 1 304 ? -10.123 -1.571 17.668 1.00 97.81 304 TYR A CA 1
ATOM 2434 C C . TYR A 1 304 ? -10.501 -2.105 16.297 1.00 97.81 304 TYR A C 1
ATOM 2436 O O . TYR A 1 304 ? -10.213 -1.471 15.286 1.00 97.81 304 TYR A O 1
ATOM 2444 N N . ARG A 1 305 ? -11.228 -3.224 16.276 1.00 96.19 305 ARG A N 1
ATOM 2445 C CA . ARG A 1 305 ? -11.997 -3.659 15.109 1.00 96.19 305 ARG A CA 1
ATOM 2446 C C . ARG A 1 305 ? -13.408 -3.088 15.185 1.00 96.19 305 ARG A C 1
ATOM 2448 O O . ARG A 1 305 ? -14.088 -3.230 16.204 1.00 96.19 305 ARG A O 1
ATOM 2455 N N . PHE A 1 306 ? -13.882 -2.540 14.078 1.00 96.94 306 PHE A N 1
ATOM 2456 C CA . PHE A 1 306 ? -15.224 -2.008 13.890 1.00 96.94 306 PHE A CA 1
ATOM 2457 C C . PHE A 1 306 ? -16.049 -2.927 13.000 1.00 96.94 306 PHE A C 1
ATOM 2459 O O . PHE A 1 306 ? -15.636 -3.256 11.895 1.00 96.94 306 PHE A O 1
ATOM 2466 N N . ASP A 1 307 ? -17.230 -3.315 13.472 1.00 95.62 307 ASP A N 1
ATOM 2467 C CA . ASP A 1 307 ? -18.264 -3.964 12.670 1.00 95.62 307 ASP A CA 1
ATOM 2468 C C . ASP A 1 307 ? -19.273 -2.904 12.223 1.00 95.62 307 ASP A C 1
ATOM 2470 O O . ASP A 1 307 ? -20.084 -2.415 13.022 1.00 95.62 307 ASP A O 1
ATOM 2474 N N . THR A 1 308 ? -19.223 -2.533 10.946 1.00 95.56 308 THR A N 1
ATOM 2475 C CA . THR A 1 308 ? -20.068 -1.472 10.381 1.00 95.56 308 THR A CA 1
ATOM 2476 C C . THR A 1 308 ? -21.519 -1.912 10.191 1.00 95.56 308 THR A C 1
ATOM 2478 O O . THR A 1 308 ? -22.394 -1.055 10.063 1.00 95.56 308 THR A O 1
ATOM 2481 N N . VAL A 1 309 ? -21.815 -3.214 10.246 1.00 95.50 309 VAL A N 1
ATOM 2482 C CA . VAL A 1 309 ? -23.180 -3.752 10.165 1.00 95.50 309 VAL A CA 1
ATOM 2483 C C . VAL A 1 309 ? -23.804 -3.813 11.557 1.00 95.50 309 VAL A C 1
ATOM 2485 O O . VAL A 1 309 ? -24.880 -3.261 11.775 1.00 95.50 309 VAL A O 1
ATOM 2488 N N . GLN A 1 310 ? -23.115 -4.420 12.530 1.00 96.06 310 GLN A N 1
ATOM 2489 C CA . GLN A 1 310 ? -23.618 -4.528 13.908 1.00 96.06 310 GLN A CA 1
ATOM 2490 C C . GLN A 1 310 ? -23.441 -3.248 14.734 1.00 96.06 310 GLN A C 1
ATOM 2492 O O . GLN A 1 310 ? -23.961 -3.167 15.847 1.00 96.06 310 GLN A O 1
ATOM 2497 N N . LYS A 1 311 ? -22.703 -2.261 14.213 1.00 96.25 311 LYS A N 1
ATOM 2498 C CA . LYS A 1 311 ? -22.341 -1.010 14.898 1.00 96.25 311 LYS A CA 1
ATOM 2499 C C . LYS A 1 311 ? -21.616 -1.247 16.227 1.00 96.25 311 LYS A C 1
ATOM 2501 O O . LYS A 1 311 ? -21.879 -0.570 17.221 1.00 96.25 311 LYS A O 1
ATOM 2506 N N . LYS A 1 312 ? -20.686 -2.205 16.238 1.00 96.50 312 LYS A N 1
ATOM 2507 C CA . LYS A 1 312 ? -19.899 -2.582 17.422 1.00 96.50 312 LYS A CA 1
ATOM 2508 C C . LYS A 1 312 ? -18.415 -2.322 17.211 1.00 96.50 312 LYS A C 1
ATOM 2510 O O . LYS A 1 312 ? -17.906 -2.503 16.109 1.00 96.50 312 LYS A O 1
ATOM 2515 N N . ALA A 1 313 ? -17.735 -1.944 18.287 1.00 97.56 313 ALA A N 1
ATOM 2516 C CA . ALA A 1 313 ? -16.282 -1.921 18.374 1.00 97.56 313 ALA A CA 1
ATOM 2517 C C . ALA A 1 313 ? -15.819 -2.999 19.361 1.00 97.56 313 ALA A C 1
ATOM 2519 O O . ALA A 1 313 ? -16.504 -3.261 20.350 1.00 97.56 313 ALA A O 1
ATOM 2520 N N . MET A 1 314 ? -14.671 -3.615 19.095 1.00 96.25 314 MET A N 1
ATOM 2521 C CA . MET A 1 314 ? -14.008 -4.561 19.995 1.00 96.25 314 MET A CA 1
ATOM 2522 C C . MET A 1 314 ? -12.511 -4.268 19.983 1.00 96.25 314 MET A C 1
ATOM 2524 O O . MET A 1 314 ? -11.946 -4.080 18.905 1.00 96.25 314 MET A O 1
ATOM 2528 N N . SER A 1 315 ? -11.882 -4.201 21.159 1.00 96.81 315 SER A N 1
ATOM 2529 C CA . SER A 1 315 ? -10.427 -4.040 21.247 1.00 96.81 315 SER A CA 1
ATOM 2530 C C . SER A 1 315 ? -9.747 -5.235 20.585 1.00 96.81 315 SER A C 1
ATOM 2532 O O . SER A 1 315 ? -10.154 -6.378 20.808 1.00 96.81 315 SER A O 1
ATOM 2534 N N . LEU A 1 316 ? -8.707 -4.992 19.788 1.00 95.88 316 LEU A N 1
ATOM 2535 C CA . LEU A 1 316 ? -7.939 -6.088 19.209 1.00 95.88 316 LEU A CA 1
ATOM 2536 C C . LEU A 1 316 ? -7.217 -6.900 20.281 1.00 95.88 316 LEU A C 1
ATOM 2538 O O . LEU A 1 316 ? -7.140 -8.111 20.135 1.00 95.88 316 LEU A O 1
ATOM 2542 N N . GLU A 1 317 ? -6.804 -6.289 21.393 1.00 95.19 317 GLU A N 1
ATOM 2543 C CA . GLU A 1 317 ? -6.206 -7.031 22.511 1.00 95.19 317 GLU A CA 1
ATOM 2544 C C . GLU A 1 317 ? -7.183 -8.063 23.097 1.00 95.19 317 GLU A C 1
ATOM 2546 O O . GLU A 1 317 ? -6.819 -9.194 23.421 1.00 95.19 317 GLU A O 1
ATOM 2551 N N . GLU A 1 318 ? -8.463 -7.691 23.203 1.00 94.56 318 GLU A N 1
ATOM 2552 C CA . GLU A 1 318 ? -9.513 -8.591 23.678 1.00 94.56 318 GLU A CA 1
ATOM 2553 C C . GLU A 1 318 ? -9.801 -9.697 22.657 1.00 94.56 318 GLU A C 1
ATOM 2555 O O . GLU A 1 318 ? -9.970 -10.859 23.045 1.00 94.56 318 GLU A O 1
ATOM 2560 N N . LEU A 1 319 ? -9.849 -9.332 21.373 1.00 93.50 319 LEU A N 1
ATOM 2561 C CA . LEU A 1 319 ? -10.162 -10.233 20.268 1.00 93.50 319 LEU A CA 1
ATOM 2562 C C . LEU A 1 319 ? -9.065 -11.284 20.054 1.00 93.50 319 LEU A C 1
ATOM 2564 O O . LEU A 1 319 ? -9.381 -12.456 19.877 1.00 93.50 319 LEU A O 1
ATOM 2568 N N . THR A 1 320 ? -7.795 -10.878 20.085 1.00 92.88 320 THR A N 1
ATOM 2569 C CA . THR A 1 320 ? -6.650 -11.726 19.704 1.00 92.88 320 THR A CA 1
ATOM 2570 C C . THR A 1 320 ? -5.850 -12.248 20.894 1.00 92.88 320 THR A C 1
ATOM 2572 O O . THR A 1 320 ? -4.925 -13.049 20.727 1.00 92.88 320 THR A O 1
ATOM 2575 N N . LYS A 1 321 ? -6.197 -11.804 22.111 1.00 92.25 321 LYS A N 1
ATOM 2576 C CA . LYS A 1 321 ? -5.473 -12.105 23.358 1.00 92.25 321 LYS A CA 1
ATOM 2577 C C . LYS A 1 321 ? -4.002 -11.680 23.317 1.00 92.25 321 LYS A C 1
ATOM 2579 O O . LYS A 1 321 ? -3.189 -12.240 24.046 1.00 92.25 321 LYS A O 1
ATOM 2584 N N . GLN A 1 322 ? -3.667 -10.719 22.459 1.00 91.00 322 GLN A N 1
ATOM 2585 C CA . GLN A 1 322 ? -2.345 -10.104 22.389 1.00 91.00 322 GLN A CA 1
ATOM 2586 C C . GLN A 1 322 ? -2.348 -8.786 23.165 1.00 91.00 322 GLN A C 1
ATOM 2588 O O . GLN A 1 322 ? -3.367 -8.103 23.224 1.00 91.00 322 GLN A O 1
ATOM 2593 N N . LYS A 1 323 ? -1.225 -8.439 23.783 1.00 91.06 323 LYS A N 1
ATOM 2594 C CA . LYS A 1 323 ? -1.035 -7.156 24.473 1.00 91.06 323 LYS A CA 1
ATOM 2595 C C . LYS A 1 323 ? -0.043 -6.308 23.690 1.00 91.06 323 LYS A C 1
ATOM 2597 O O . LYS A 1 323 ? 0.649 -6.830 22.825 1.00 91.06 323 LYS A O 1
ATOM 2602 N N . ASP A 1 324 ? -0.006 -5.011 23.983 1.00 89.88 324 ASP A N 1
ATOM 2603 C CA . ASP A 1 324 ? 1.006 -4.086 23.460 1.00 89.88 324 ASP A CA 1
ATOM 2604 C C . ASP A 1 324 ? 1.127 -4.102 21.928 1.00 89.88 324 ASP A C 1
ATOM 2606 O O . ASP A 1 324 ? 2.219 -4.024 21.364 1.00 89.88 324 ASP A O 1
ATOM 2610 N N . ILE A 1 325 ? -0.028 -4.189 21.256 1.00 93.88 325 ILE A N 1
ATOM 2611 C CA . ILE A 1 325 ? -0.137 -4.145 19.795 1.00 93.88 325 ILE A CA 1
ATOM 2612 C C . ILE A 1 325 ? 0.368 -2.786 19.299 1.00 93.88 325 ILE A C 1
ATOM 2614 O O . ILE A 1 325 ? -0.199 -1.744 19.635 1.00 93.88 325 ILE A O 1
ATOM 2618 N N . ARG A 1 326 ? 1.417 -2.803 18.474 1.00 90.88 326 ARG A N 1
ATOM 2619 C CA . ARG A 1 326 ? 2.080 -1.614 17.921 1.00 90.88 326 ARG A CA 1
ATOM 2620 C C . ARG A 1 326 ? 1.582 -1.272 16.526 1.00 90.88 326 ARG A C 1
ATOM 2622 O O . ARG A 1 326 ? 1.342 -0.101 16.232 1.00 90.88 326 ARG A O 1
ATOM 2629 N N . PHE A 1 327 ? 1.329 -2.282 15.705 1.00 91.62 327 PHE A N 1
ATOM 2630 C CA . PHE A 1 327 ? 0.760 -2.096 14.378 1.00 91.62 327 PHE A CA 1
ATOM 2631 C C . PHE A 1 327 ? -0.175 -3.239 13.998 1.00 91.62 327 PHE A C 1
ATOM 2633 O O . PHE A 1 327 ? -0.122 -4.339 14.555 1.00 91.62 327 PHE A O 1
ATOM 2640 N N . VAL A 1 328 ? -1.052 -2.937 13.045 1.00 92.88 328 VAL A N 1
ATOM 2641 C CA . VAL A 1 328 ? -1.997 -3.876 12.451 1.00 92.88 328 VAL A CA 1
ATOM 2642 C C . VAL A 1 328 ? -2.072 -3.569 10.970 1.00 92.88 328 VAL A C 1
ATOM 2644 O O . VAL A 1 328 ? -2.191 -2.402 10.609 1.00 92.88 328 VAL A O 1
ATOM 2647 N N . ARG A 1 329 ? -2.055 -4.605 10.138 1.00 91.38 329 ARG A N 1
ATOM 2648 C CA . ARG A 1 329 ? -2.297 -4.493 8.702 1.00 91.38 329 ARG A CA 1
ATOM 2649 C C . ARG A 1 329 ? -3.328 -5.517 8.264 1.00 91.38 329 ARG A C 1
ATOM 2651 O O . ARG A 1 329 ? -3.307 -6.660 8.727 1.00 91.38 329 ARG A O 1
ATOM 2658 N N . ALA A 1 330 ? -4.245 -5.106 7.398 1.00 89.50 330 ALA A N 1
ATOM 2659 C CA . ALA A 1 330 ? -5.188 -6.026 6.787 1.00 89.50 330 ALA A CA 1
ATOM 2660 C C . ALA A 1 330 ? -4.531 -6.754 5.608 1.00 89.50 330 ALA A C 1
ATOM 2662 O O . ALA A 1 330 ? -3.893 -6.132 4.764 1.00 89.50 330 ALA A O 1
ATOM 2663 N N . LEU A 1 331 ? -4.715 -8.072 5.531 1.00 88.19 331 LEU A N 1
ATOM 2664 C CA . LEU A 1 331 ? -4.264 -8.873 4.398 1.00 88.19 331 LEU A CA 1
ATOM 2665 C C . LEU A 1 331 ? -5.331 -9.919 4.066 1.00 88.19 331 LEU A C 1
ATOM 2667 O O . LEU A 1 331 ? -5.476 -10.944 4.742 1.00 88.19 331 LEU A O 1
ATOM 2671 N N . GLY A 1 332 ? -6.145 -9.625 3.050 1.00 83.50 332 GLY A N 1
ATOM 2672 C CA . GLY A 1 332 ? -7.359 -10.391 2.764 1.00 83.50 332 GLY A CA 1
ATOM 2673 C C . GLY A 1 332 ? -8.295 -10.431 3.980 1.00 83.50 332 GLY A C 1
ATOM 2674 O O . GLY A 1 332 ? -8.569 -9.413 4.601 1.00 83.50 332 GLY A O 1
ATOM 2675 N N . ASN A 1 333 ? -8.755 -11.624 4.368 1.00 84.56 333 ASN A N 1
ATOM 2676 C CA . ASN A 1 333 ? -9.589 -11.819 5.568 1.00 84.56 333 ASN A CA 1
ATOM 2677 C C . ASN A 1 333 ? -8.781 -12.007 6.868 1.00 84.56 333 ASN A C 1
ATOM 2679 O O . ASN A 1 333 ? -9.325 -12.463 7.880 1.00 84.56 333 ASN A O 1
ATOM 2683 N N . THR A 1 334 ? -7.489 -11.691 6.848 1.00 90.19 334 THR A N 1
ATOM 2684 C CA . THR A 1 334 ? -6.583 -11.859 7.987 1.00 90.19 334 THR A CA 1
ATOM 2685 C C . THR A 1 334 ? -6.026 -10.514 8.435 1.00 90.19 334 THR A C 1
ATOM 2687 O O . THR A 1 334 ? -6.079 -9.525 7.703 1.00 90.19 334 THR A O 1
ATOM 2690 N N . MET A 1 335 ? -5.520 -10.471 9.663 1.00 93.31 335 MET A N 1
ATOM 2691 C CA . MET A 1 335 ? -4.774 -9.332 10.186 1.00 93.31 335 MET A CA 1
ATOM 2692 C C . MET A 1 335 ? -3.356 -9.775 10.511 1.00 93.31 335 MET A C 1
ATOM 2694 O O . MET A 1 335 ? -3.173 -10.785 11.192 1.00 93.31 335 MET A O 1
ATOM 2698 N N . ILE A 1 336 ? -2.378 -8.992 10.076 1.00 93.94 336 ILE A N 1
ATOM 2699 C CA . ILE A 1 336 ? -1.005 -9.081 10.560 1.00 93.94 336 ILE A CA 1
ATOM 2700 C C . ILE A 1 336 ? -0.888 -8.143 11.753 1.00 93.94 336 ILE A C 1
ATOM 2702 O O . ILE A 1 336 ? -1.252 -6.971 11.661 1.00 93.94 336 ILE A O 1
ATOM 2706 N N . ILE A 1 337 ? -0.449 -8.670 12.892 1.00 94.38 337 ILE A N 1
ATOM 2707 C CA . ILE A 1 337 ? -0.405 -7.962 14.172 1.00 94.38 337 ILE A CA 1
ATOM 2708 C C . ILE A 1 337 ? 1.020 -8.003 14.693 1.00 94.38 337 ILE A C 1
ATOM 2710 O O . ILE A 1 337 ? 1.533 -9.092 14.944 1.00 94.38 337 ILE A O 1
ATOM 2714 N N . GLY A 1 338 ? 1.611 -6.831 14.909 1.00 93.56 338 GLY A N 1
ATOM 2715 C CA . GLY A 1 338 ? 2.892 -6.690 15.592 1.00 93.56 338 GLY A CA 1
ATOM 2716 C C . GLY A 1 338 ? 2.719 -6.242 17.033 1.00 93.56 338 GLY A C 1
ATOM 2717 O O . GLY A 1 338 ? 2.022 -5.258 17.302 1.00 93.56 338 GLY A O 1
ATOM 2718 N N . THR A 1 339 ? 3.365 -6.936 17.961 1.00 93.56 339 THR A N 1
ATOM 2719 C CA . THR A 1 339 ? 3.432 -6.585 19.384 1.00 93.56 339 THR A CA 1
ATOM 2720 C C . THR A 1 339 ? 4.869 -6.296 19.777 1.00 93.56 339 THR A C 1
ATOM 2722 O O . THR A 1 339 ? 5.782 -6.859 19.184 1.00 93.56 339 THR A O 1
ATOM 2725 N N . ALA A 1 340 ? 5.079 -5.452 20.786 1.00 90.12 340 ALA A N 1
ATOM 2726 C CA . ALA A 1 340 ? 6.406 -5.345 21.389 1.00 90.12 340 ALA A CA 1
ATOM 2727 C C . ALA A 1 340 ? 6.792 -6.690 22.025 1.00 90.12 340 ALA A C 1
ATOM 2729 O O . ALA A 1 340 ? 5.974 -7.282 22.733 1.00 90.12 340 ALA A O 1
ATOM 2730 N N . SER A 1 341 ? 8.011 -7.158 21.771 1.00 86.12 341 SER A N 1
ATOM 2731 C CA . SER A 1 341 ? 8.540 -8.356 22.420 1.00 86.12 341 SER A CA 1
ATOM 2732 C C . SER A 1 341 ? 8.792 -8.098 23.908 1.00 86.12 341 SER A C 1
ATOM 2734 O O . SER A 1 341 ? 9.232 -7.021 24.311 1.00 86.12 341 SER A O 1
ATOM 2736 N N . GLU A 1 342 ? 8.491 -9.084 24.756 1.00 80.19 342 GLU A N 1
ATOM 2737 C CA . GLU A 1 342 ? 8.707 -8.964 26.201 1.00 80.19 342 GLU A CA 1
ATOM 2738 C C . GLU A 1 342 ? 10.206 -9.052 26.556 1.00 80.19 342 GLU A C 1
ATOM 2740 O O . GLU A 1 342 ? 10.929 -9.906 26.047 1.00 80.19 342 GLU A O 1
ATOM 2745 N N . GLY A 1 343 ? 10.658 -8.218 27.503 1.00 68.81 343 GLY A N 1
ATOM 2746 C CA . GLY A 1 343 ? 11.963 -8.374 28.161 1.00 68.81 343 GLY A CA 1
ATOM 2747 C C . GLY A 1 343 ? 13.167 -7.718 27.476 1.00 68.81 343 GLY A C 1
ATOM 2748 O O . GLY A 1 343 ? 14.294 -8.079 27.811 1.00 68.81 343 GLY A O 1
ATOM 2749 N N . THR A 1 344 ? 12.960 -6.768 26.560 1.00 60.38 344 THR A N 1
ATOM 2750 C CA . THR A 1 344 ? 14.039 -6.143 25.772 1.00 60.38 344 THR A CA 1
ATOM 2751 C C . THR A 1 344 ? 14.138 -4.635 25.999 1.00 60.38 344 THR A C 1
ATOM 2753 O O . THR A 1 344 ? 13.131 -3.962 26.219 1.00 60.38 344 THR A O 1
ATOM 2756 N N . GLU A 1 345 ? 15.364 -4.100 25.954 1.00 57.78 345 GLU A N 1
ATOM 2757 C CA . GLU A 1 345 ? 15.609 -2.649 25.874 1.00 57.78 345 GLU A CA 1
ATOM 2758 C C . GLU A 1 345 ? 15.529 -2.137 24.421 1.00 57.78 345 GLU A C 1
ATOM 2760 O O . GLU A 1 345 ? 15.200 -0.973 24.203 1.00 57.78 345 GLU A O 1
ATOM 2765 N N . GLU A 1 346 ? 15.769 -3.014 23.438 1.00 64.81 346 GLU A N 1
ATOM 2766 C CA . GLU A 1 346 ? 15.626 -2.742 22.002 1.00 64.81 346 GLU A CA 1
ATOM 2767 C C . GLU A 1 346 ? 14.169 -2.903 21.532 1.00 64.81 346 GLU A C 1
ATOM 2769 O O . GLU A 1 346 ? 13.413 -3.720 22.074 1.00 64.81 346 GLU A O 1
ATOM 2774 N N . GLU A 1 347 ? 13.772 -2.131 20.511 1.00 79.06 347 GLU A N 1
ATOM 2775 C CA . GLU A 1 347 ? 12.458 -2.233 19.860 1.00 79.06 347 GLU A CA 1
ATOM 2776 C C . GLU A 1 347 ? 12.369 -3.502 18.991 1.00 79.06 347 GLU A C 1
ATOM 2778 O O . GLU A 1 347 ? 12.381 -3.450 17.763 1.00 79.06 347 GLU A O 1
ATOM 2783 N N . CYS A 1 348 ? 12.275 -4.658 19.648 1.00 87.94 348 CYS A N 1
ATOM 2784 C CA . CYS A 1 348 ? 11.978 -5.938 19.013 1.00 87.94 348 CYS A CA 1
ATOM 2785 C C . CYS A 1 348 ? 10.468 -6.192 18.972 1.00 87.94 348 CYS A C 1
ATOM 2787 O O . CYS A 1 348 ? 9.711 -5.769 19.858 1.00 87.94 348 CYS A O 1
ATOM 2789 N N . TYR A 1 349 ? 10.036 -6.927 17.950 1.00 90.38 349 TYR A N 1
ATOM 2790 C CA . TYR A 1 349 ? 8.634 -7.214 17.695 1.00 90.38 349 TYR A CA 1
ATOM 2791 C C . TYR A 1 349 ? 8.370 -8.710 17.529 1.00 90.38 349 TYR A C 1
ATOM 2793 O O . TYR A 1 349 ?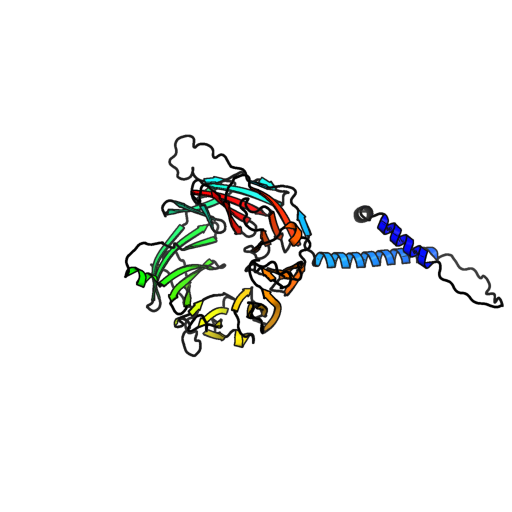 9.137 -9.435 16.895 1.00 90.38 349 TYR A O 1
ATOM 2801 N N . ASP A 1 350 ? 7.212 -9.144 18.023 1.00 93.25 350 ASP A N 1
ATOM 2802 C CA . ASP A 1 350 ? 6.602 -10.418 17.653 1.00 93.25 350 ASP A CA 1
ATOM 2803 C C . ASP A 1 350 ? 5.449 -10.155 16.692 1.00 93.25 350 ASP A C 1
ATOM 2805 O O . ASP A 1 350 ? 4.618 -9.274 16.926 1.00 93.25 350 ASP A O 1
ATOM 2809 N N . CYS A 1 351 ? 5.389 -10.921 15.608 1.00 94.19 351 CYS A N 1
ATOM 2810 C CA . CYS A 1 351 ? 4.406 -10.722 14.553 1.00 94.19 351 CYS A CA 1
ATOM 2811 C C . CYS A 1 351 ? 3.571 -11.977 14.346 1.00 94.19 351 CYS A C 1
ATOM 2813 O O . CYS A 1 351 ? 4.094 -13.086 14.212 1.00 94.19 351 CYS A O 1
ATOM 2815 N N . TYR A 1 352 ? 2.258 -11.790 14.253 1.00 94.25 352 TYR A N 1
ATOM 2816 C CA . TYR A 1 352 ? 1.301 -12.878 14.128 1.00 94.25 352 TYR A CA 1
ATOM 2817 C C . TYR A 1 352 ? 0.317 -12.611 12.998 1.00 94.25 352 TYR A C 1
ATOM 2819 O O . TYR A 1 352 ? -0.250 -11.524 12.896 1.00 94.25 352 TYR A O 1
ATOM 2827 N N . ARG A 1 353 ? 0.022 -13.655 12.228 1.00 94.44 353 ARG A N 1
ATOM 2828 C CA . ARG A 1 353 ? -1.177 -13.737 11.401 1.00 94.44 353 ARG A CA 1
ATOM 2829 C C . ARG A 1 353 ? -2.353 -14.144 12.286 1.00 94.44 353 ARG A C 1
ATOM 2831 O O . ARG A 1 353 ? -2.296 -15.166 12.972 1.00 94.44 353 ARG A O 1
ATOM 2838 N N . PHE A 1 354 ? -3.438 -13.384 12.224 1.00 93.94 354 PHE A N 1
ATOM 2839 C CA . PHE A 1 354 ? -4.704 -13.701 12.876 1.00 93.94 354 PHE A CA 1
ATOM 2840 C C . PHE A 1 354 ? -5.827 -13.818 11.843 1.00 93.94 354 PHE A C 1
ATOM 2842 O O . PHE A 1 354 ? -6.172 -12.847 11.167 1.00 93.94 354 PHE A O 1
ATOM 2849 N N . ASP A 1 355 ? -6.419 -15.004 11.733 1.00 91.50 355 ASP A N 1
ATOM 2850 C CA . ASP A 1 355 ? -7.567 -15.254 10.866 1.00 91.50 355 ASP A CA 1
ATOM 2851 C C . ASP A 1 355 ? -8.869 -14.876 11.580 1.00 91.50 355 ASP A C 1
ATOM 2853 O O . ASP A 1 355 ? -9.197 -15.391 12.649 1.00 91.50 355 ASP A O 1
ATOM 2857 N N . LEU A 1 356 ? -9.639 -13.961 10.994 1.00 85.06 356 LEU A N 1
ATOM 2858 C CA . LEU A 1 356 ? -10.854 -13.450 11.627 1.00 85.06 356 LEU A CA 1
ATOM 2859 C C . LEU A 1 356 ? -12.036 -14.421 11.596 1.00 85.06 356 LEU A C 1
ATOM 2861 O O . LEU A 1 356 ? -12.983 -14.226 12.362 1.00 85.06 356 LEU A O 1
ATOM 2865 N N . GLN A 1 357 ? -12.021 -15.411 10.704 1.00 85.94 357 GLN A N 1
ATOM 2866 C CA . GLN A 1 357 ? -13.098 -16.386 10.570 1.00 85.94 357 GLN A CA 1
ATOM 2867 C C . GLN A 1 357 ? -12.869 -17.580 11.490 1.00 85.94 357 GLN A C 1
ATOM 2869 O O . GLN A 1 357 ? -13.781 -17.964 12.224 1.00 85.94 357 GLN A O 1
ATOM 2874 N N . SER A 1 358 ? -11.664 -18.151 11.467 1.00 89.50 358 SER A N 1
ATOM 2875 C CA . SER A 1 358 ? -11.319 -19.317 12.284 1.00 89.50 358 SER A CA 1
ATOM 2876 C C . SER A 1 358 ? -10.830 -18.951 13.688 1.00 89.50 358 SER A C 1
ATOM 2878 O O . SER A 1 358 ? -10.771 -19.828 14.548 1.00 89.50 358 SER A O 1
ATOM 2880 N N . ALA A 1 359 ? -10.493 -17.676 13.930 1.00 89.56 359 ALA A N 1
ATOM 2881 C CA . ALA A 1 359 ? -9.760 -17.215 15.114 1.00 89.56 359 ALA A CA 1
ATOM 2882 C C . ALA A 1 359 ? -8.393 -17.907 15.287 1.00 89.56 359 ALA A C 1
ATOM 2884 O O . ALA A 1 359 ? -7.824 -17.911 16.382 1.00 89.56 359 ALA A O 1
ATOM 2885 N N . GLU A 1 360 ? -7.864 -18.500 14.213 1.00 92.12 360 GLU A N 1
ATOM 2886 C CA . GLU A 1 360 ? -6.543 -19.110 14.198 1.00 92.12 360 GLU A CA 1
ATOM 2887 C C . GLU A 1 360 ? -5.469 -18.025 14.295 1.00 92.12 360 GLU A C 1
ATOM 2889 O O . GLU A 1 360 ? -5.501 -17.019 13.581 1.00 92.12 360 GLU A O 1
ATOM 2894 N N . LYS A 1 361 ? -4.492 -18.259 15.172 1.00 92.75 361 LYS A N 1
ATOM 2895 C CA . LYS A 1 361 ? -3.296 -17.434 15.301 1.00 92.75 361 LYS A CA 1
ATOM 2896 C C . LYS A 1 361 ? -2.082 -18.241 14.861 1.00 92.75 361 LYS A C 1
ATOM 2898 O O . LYS A 1 361 ? -1.853 -19.326 15.393 1.00 92.75 361 LYS A O 1
ATOM 2903 N N . LYS A 1 362 ? -1.276 -17.674 13.967 1.00 93.62 362 LYS A N 1
ATOM 2904 C CA . LYS A 1 362 ? 0.012 -18.226 13.548 1.00 93.62 362 LYS A CA 1
ATOM 2905 C C . LYS A 1 362 ? 1.108 -17.186 13.745 1.00 93.62 362 LYS A C 1
ATOM 2907 O O . LYS A 1 362 ? 0.962 -16.052 13.308 1.00 93.62 362 LYS A O 1
ATOM 2912 N N . GLU A 1 363 ? 2.182 -17.566 14.420 1.00 93.75 363 GLU A N 1
ATOM 2913 C CA . GLU A 1 363 ? 3.379 -16.732 14.538 1.00 93.75 363 GLU A CA 1
ATOM 2914 C C . GLU A 1 363 ? 4.118 -16.689 13.196 1.00 93.75 363 GLU A C 1
ATOM 2916 O O . GLU A 1 363 ? 4.286 -17.720 12.541 1.00 93.75 363 GLU A O 1
ATOM 2921 N N . LEU A 1 364 ? 4.513 -15.487 12.784 1.00 93.25 364 LEU A N 1
ATOM 2922 C CA . LEU A 1 364 ? 5.291 -15.235 11.572 1.00 93.25 364 LEU A CA 1
ATOM 2923 C C . LEU A 1 364 ? 6.744 -14.938 11.925 1.00 93.25 364 LEU A C 1
ATOM 2925 O O . LEU A 1 364 ? 7.657 -15.544 11.358 1.00 93.25 364 LEU A O 1
ATOM 2929 N N . PHE A 1 365 ? 6.937 -14.049 12.898 1.00 92.31 365 PHE A N 1
ATOM 2930 C CA . PHE A 1 365 ? 8.235 -13.566 13.346 1.00 92.31 365 PHE A CA 1
ATOM 2931 C C . PHE A 1 365 ? 8.252 -13.494 14.871 1.00 92.31 365 PHE A C 1
ATOM 2933 O O . PHE A 1 365 ? 7.252 -13.110 15.478 1.00 92.31 365 PHE A O 1
ATOM 2940 N N . HIS A 1 366 ? 9.386 -13.849 15.464 1.00 91.56 366 HIS A N 1
ATOM 2941 C CA . HIS A 1 366 ? 9.614 -13.765 16.900 1.00 91.56 366 HIS A CA 1
ATOM 2942 C C . HIS A 1 366 ? 10.881 -12.962 17.138 1.00 91.56 366 HIS A C 1
ATOM 2944 O O . HIS A 1 366 ? 11.909 -13.295 16.546 1.00 91.56 366 HIS A O 1
ATOM 2950 N N . HIS A 1 367 ? 10.792 -11.953 18.002 1.00 89.88 367 HIS A N 1
ATOM 2951 C CA . HIS A 1 367 ? 11.926 -11.139 18.424 1.00 89.88 367 HIS A CA 1
ATOM 2952 C C . HIS A 1 367 ? 12.724 -10.579 17.236 1.00 89.88 367 HIS A C 1
ATOM 2954 O O . HIS A 1 367 ? 13.924 -10.812 17.102 1.00 89.88 367 HIS A O 1
ATOM 2960 N N . VAL A 1 368 ? 12.031 -9.878 16.337 1.00 87.94 368 VAL A N 1
ATOM 2961 C CA . VAL A 1 368 ? 12.649 -9.292 15.142 1.00 87.94 368 VAL A CA 1
ATOM 2962 C C . VAL A 1 368 ? 12.740 -7.781 15.235 1.00 87.94 368 VAL A C 1
ATOM 2964 O O . VAL A 1 368 ? 11.836 -7.127 15.758 1.00 87.94 368 VAL A O 1
ATOM 2967 N N . VAL A 1 369 ? 13.803 -7.227 14.665 1.00 85.88 369 VAL A N 1
ATOM 2968 C CA . VAL A 1 369 ? 13.903 -5.788 14.407 1.00 85.88 369 VAL A CA 1
ATOM 2969 C C . VAL A 1 369 ? 13.257 -5.481 13.057 1.00 85.88 369 VAL A C 1
ATOM 2971 O O . VAL A 1 369 ? 13.437 -6.217 12.083 1.00 85.88 369 VAL A O 1
ATOM 2974 N N . ILE A 1 370 ? 12.485 -4.395 13.014 1.00 79.94 370 ILE A N 1
ATOM 2975 C CA . ILE A 1 370 ? 11.816 -3.892 11.810 1.00 79.94 370 ILE A CA 1
ATOM 2976 C C . ILE A 1 370 ? 12.480 -2.570 11.424 1.00 79.94 370 ILE A C 1
ATOM 2978 O O . ILE A 1 370 ? 12.477 -1.640 12.228 1.00 79.94 370 ILE A O 1
ATOM 2982 N N . GLY A 1 371 ? 13.001 -2.459 10.202 1.00 66.62 371 GLY A N 1
ATOM 2983 C CA . GLY A 1 371 ? 13.596 -1.216 9.694 1.00 66.62 371 GLY A CA 1
ATOM 2984 C C . GLY A 1 371 ? 14.873 -1.421 8.879 1.00 66.62 371 GLY A C 1
ATOM 2985 O O . GLY A 1 371 ? 15.310 -2.552 8.672 1.00 66.62 371 GLY A O 1
ATOM 2986 N N . GLU A 1 372 ? 15.438 -0.311 8.393 1.00 55.16 372 GLU A N 1
ATOM 2987 C CA . GLU A 1 372 ? 16.675 -0.291 7.599 1.00 55.16 372 GLU A CA 1
ATOM 2988 C C . GLU A 1 372 ? 17.925 -0.548 8.459 1.00 55.16 372 GLU A C 1
ATOM 2990 O O . GLU A 1 372 ? 17.951 -0.275 9.661 1.00 55.16 372 GLU A O 1
ATOM 2995 N N . GLU A 1 373 ? 18.961 -1.104 7.825 1.00 51.22 373 GLU A N 1
ATOM 2996 C CA . GLU A 1 373 ? 20.266 -1.371 8.427 1.00 51.22 373 GLU A CA 1
ATOM 2997 C C . GLU A 1 373 ? 20.937 -0.081 8.905 1.00 51.22 373 GLU A C 1
ATOM 2999 O O . GLU A 1 373 ? 21.300 0.758 8.085 1.00 51.22 373 GLU A O 1
ATOM 3004 N N . ASP A 1 374 ? 21.181 0.046 10.210 1.00 46.88 374 ASP A N 1
ATOM 3005 C CA . ASP A 1 374 ? 22.156 1.030 10.706 1.00 46.88 374 ASP A CA 1
ATOM 3006 C C . ASP A 1 374 ? 23.209 0.444 11.657 1.00 46.88 374 ASP A C 1
ATOM 3008 O O . ASP A 1 374 ? 24.105 1.165 12.074 1.00 46.88 374 ASP A O 1
ATOM 3012 N N . ASP A 1 375 ? 23.192 -0.866 11.936 1.00 48.72 375 ASP A N 1
ATOM 3013 C CA . ASP A 1 375 ? 24.208 -1.479 12.798 1.00 48.72 375 ASP A CA 1
ATOM 3014 C C . ASP A 1 375 ? 24.782 -2.784 12.237 1.00 48.72 375 ASP A C 1
ATOM 3016 O O . ASP A 1 375 ? 24.049 -3.716 11.888 1.00 48.72 375 ASP A O 1
ATOM 3020 N N . GLU A 1 376 ? 26.121 -2.843 12.243 1.00 46.91 376 GLU A N 1
ATOM 3021 C CA . GLU A 1 376 ? 27.030 -3.952 11.891 1.00 46.91 376 GLU A CA 1
ATOM 3022 C C . GLU A 1 376 ? 26.856 -5.214 12.773 1.00 46.91 376 GLU A C 1
ATOM 3024 O O . GLU A 1 376 ? 27.674 -6.140 12.746 1.00 46.91 376 GLU A O 1
ATOM 3029 N N . THR A 1 377 ? 25.803 -5.279 13.588 1.00 49.38 377 THR A N 1
ATOM 3030 C CA . THR A 1 377 ? 25.521 -6.401 14.481 1.00 49.38 377 THR A CA 1
ATOM 3031 C C . THR A 1 377 ? 24.722 -7.478 13.746 1.00 49.38 377 THR A C 1
ATOM 3033 O O . THR A 1 377 ? 23.493 -7.487 13.690 1.00 49.38 377 THR A O 1
ATOM 3036 N N . ASN A 1 378 ? 25.464 -8.441 13.197 1.00 54.34 378 ASN A N 1
ATOM 3037 C CA . ASN A 1 378 ? 24.972 -9.645 12.510 1.00 54.34 378 ASN A CA 1
ATOM 3038 C C . ASN A 1 378 ? 24.185 -10.641 13.401 1.00 54.34 378 ASN A C 1
ATOM 3040 O O . ASN A 1 378 ? 23.938 -11.768 12.971 1.00 54.34 378 ASN A O 1
ATOM 3044 N N . GLU A 1 379 ? 23.828 -10.286 14.640 1.00 64.50 379 GLU A N 1
ATOM 3045 C CA . GLU A 1 379 ? 23.288 -11.239 15.628 1.00 64.50 379 GLU A CA 1
ATOM 3046 C C . GLU A 1 379 ? 21.766 -11.173 15.830 1.00 64.50 379 GLU A C 1
ATOM 3048 O O . GLU A 1 379 ? 21.215 -12.054 16.490 1.00 64.50 379 GLU A O 1
ATOM 3053 N N . VAL A 1 380 ? 21.069 -10.185 15.255 1.00 75.38 380 VAL A N 1
ATOM 3054 C CA . VAL A 1 380 ? 19.615 -10.013 15.444 1.00 75.38 380 VAL A CA 1
ATOM 3055 C C . VAL A 1 380 ? 18.850 -10.363 14.168 1.00 75.38 380 VAL A C 1
ATOM 3057 O O . VAL A 1 380 ? 19.225 -9.938 13.076 1.00 75.38 380 VAL A O 1
ATOM 3060 N N . ASP A 1 381 ? 17.770 -11.134 14.315 1.00 85.81 381 ASP A N 1
ATOM 3061 C CA . ASP A 1 381 ? 16.851 -11.486 13.230 1.00 85.81 381 ASP A CA 1
ATOM 3062 C C . ASP A 1 381 ? 16.080 -10.229 12.764 1.00 85.81 381 ASP A C 1
ATOM 3064 O O . ASP A 1 381 ? 15.547 -9.473 13.581 1.00 85.81 381 ASP A O 1
ATOM 3068 N N . ARG A 1 382 ? 16.002 -9.987 11.449 1.00 85.06 382 ARG A N 1
ATOM 3069 C CA . ARG A 1 382 ? 15.438 -8.744 10.881 1.00 85.06 382 ARG A CA 1
ATOM 3070 C C . ARG A 1 382 ? 14.342 -9.013 9.867 1.00 85.06 382 ARG A C 1
ATOM 3072 O O . ARG A 1 382 ? 14.393 -10.010 9.146 1.00 85.06 382 ARG A O 1
ATOM 3079 N N . VAL A 1 383 ? 13.375 -8.103 9.786 1.00 87.19 383 VAL A N 1
ATOM 3080 C CA . VAL A 1 383 ? 12.326 -8.127 8.760 1.00 87.19 383 VAL A CA 1
ATOM 3081 C C . VAL A 1 383 ? 12.281 -6.797 8.017 1.00 87.19 383 VAL A C 1
ATOM 3083 O O . VAL A 1 383 ? 12.106 -5.742 8.626 1.00 87.19 383 VAL A O 1
ATOM 3086 N N . ALA A 1 384 ? 12.370 -6.862 6.689 1.00 86.56 384 ALA A N 1
ATOM 3087 C CA . ALA A 1 384 ? 12.030 -5.754 5.810 1.00 86.56 384 ALA A CA 1
ATOM 3088 C C . ALA A 1 384 ? 10.587 -5.937 5.323 1.00 86.56 384 ALA A C 1
ATOM 3090 O O . ALA A 1 384 ? 10.296 -6.813 4.499 1.00 86.56 384 ALA A O 1
ATOM 3091 N N . PHE A 1 385 ? 9.684 -5.118 5.868 1.00 85.19 385 PHE A N 1
ATOM 3092 C CA . PHE A 1 385 ? 8.280 -5.123 5.476 1.00 85.19 385 PHE A CA 1
ATOM 3093 C C . PHE A 1 385 ? 8.082 -4.487 4.112 1.00 85.19 385 PHE A C 1
ATOM 3095 O O . PHE A 1 385 ? 8.506 -3.359 3.874 1.00 85.19 385 PHE A O 1
ATOM 3102 N N . THR A 1 386 ? 7.357 -5.182 3.242 1.00 84.88 386 THR A N 1
ATOM 3103 C CA . THR A 1 386 ? 7.055 -4.664 1.898 1.00 84.88 386 THR A CA 1
ATOM 3104 C C . THR A 1 386 ? 5.761 -3.865 1.845 1.00 84.88 386 THR A C 1
ATOM 3106 O O . THR A 1 386 ? 5.482 -3.193 0.854 1.00 84.88 386 THR A O 1
ATOM 3109 N N . GLY A 1 387 ? 4.938 -3.975 2.893 1.00 75.81 387 GLY A N 1
ATOM 3110 C CA . GLY A 1 387 ? 3.579 -3.438 2.934 1.00 75.81 387 GLY A CA 1
ATOM 3111 C C . GLY A 1 387 ? 2.528 -4.343 2.277 1.00 75.81 387 GLY A C 1
ATOM 3112 O O . GLY A 1 387 ? 1.336 -4.111 2.468 1.00 75.81 387 GLY A O 1
ATOM 3113 N N . GLY A 1 388 ? 2.924 -5.417 1.585 1.00 84.50 388 GLY A N 1
ATOM 3114 C CA . GLY A 1 388 ? 2.017 -6.399 0.972 1.00 84.50 388 GLY A CA 1
ATOM 3115 C C . GLY A 1 388 ? 2.239 -7.816 1.495 1.00 84.50 388 GLY A C 1
ATOM 3116 O O . GLY A 1 388 ? 2.771 -7.995 2.576 1.00 84.50 388 GLY A O 1
ATOM 3117 N N . ARG A 1 389 ? 1.775 -8.838 0.771 1.00 90.31 389 ARG A N 1
ATOM 3118 C CA . ARG A 1 389 ? 1.682 -10.224 1.279 1.00 90.31 389 ARG A CA 1
ATOM 3119 C C . ARG A 1 389 ? 3.006 -10.863 1.714 1.00 90.31 389 ARG A C 1
ATOM 3121 O O . ARG A 1 389 ? 2.990 -11.811 2.500 1.00 90.31 389 ARG A O 1
ATOM 3128 N N . TYR A 1 390 ? 4.103 -10.447 1.097 1.00 92.31 390 TYR A N 1
ATOM 3129 C CA . TYR A 1 390 ? 5.394 -11.094 1.259 1.00 92.31 390 TYR A CA 1
ATOM 3130 C C . TYR A 1 390 ? 6.371 -10.159 1.939 1.00 92.31 390 TYR A C 1
ATOM 3132 O O . TYR A 1 390 ? 6.449 -9.006 1.539 1.00 92.31 390 TYR A O 1
ATOM 3140 N N . ASP A 1 391 ? 7.174 -10.677 2.857 1.00 90.69 391 ASP A N 1
ATOM 3141 C CA . ASP A 1 391 ? 8.238 -9.925 3.519 1.00 90.69 391 ASP A CA 1
ATOM 3142 C C . ASP A 1 391 ? 9.592 -10.602 3.357 1.00 90.69 391 ASP A C 1
ATOM 3144 O O . ASP A 1 391 ? 9.677 -11.810 3.117 1.00 90.69 391 ASP A O 1
ATOM 3148 N N . LEU A 1 392 ? 10.664 -9.825 3.505 1.00 89.19 392 LEU A N 1
ATOM 3149 C CA . LEU A 1 392 ? 12.013 -10.372 3.561 1.00 89.19 392 LEU A CA 1
ATOM 3150 C C . LEU A 1 392 ? 12.439 -10.527 5.012 1.00 89.19 392 LEU A C 1
ATOM 3152 O O . LEU A 1 392 ? 12.427 -9.570 5.778 1.00 89.19 392 LEU A O 1
ATOM 3156 N N . PHE A 1 393 ? 12.826 -11.741 5.374 1.00 88.56 393 PHE A N 1
ATOM 3157 C CA . PHE A 1 393 ? 13.277 -12.098 6.707 1.00 88.56 393 PHE A CA 1
ATOM 3158 C C . PHE A 1 393 ? 14.728 -12.554 6.659 1.00 88.56 393 PHE A C 1
ATOM 3160 O O . PHE A 1 393 ? 15.031 -13.559 6.018 1.00 88.56 393 PHE A O 1
ATOM 3167 N N . THR A 1 394 ? 15.609 -11.861 7.368 1.00 86.12 394 THR A N 1
ATOM 3168 C CA . THR A 1 394 ? 17.029 -12.204 7.446 1.00 86.12 394 THR A CA 1
ATOM 3169 C C . THR A 1 394 ? 17.326 -12.817 8.803 1.00 86.12 394 THR A C 1
ATOM 3171 O O . THR A 1 394 ? 17.120 -12.197 9.844 1.00 86.12 394 THR A O 1
ATOM 3174 N N . LYS A 1 395 ? 17.823 -14.055 8.781 1.00 84.19 395 LYS A N 1
ATOM 3175 C CA . LYS A 1 395 ? 18.191 -14.826 9.972 1.00 84.19 395 LYS A CA 1
ATOM 3176 C C . LYS A 1 395 ? 19.563 -15.441 9.783 1.00 84.19 395 LYS A C 1
ATOM 3178 O O . LYS A 1 395 ? 19.763 -16.208 8.839 1.00 84.19 395 LYS A O 1
ATOM 3183 N N . ASN A 1 396 ? 20.494 -15.131 10.686 1.00 79.50 396 ASN A N 1
ATOM 3184 C CA . ASN A 1 396 ? 21.888 -15.592 10.631 1.00 79.50 396 ASN A CA 1
ATOM 3185 C C . ASN A 1 396 ? 22.542 -15.357 9.251 1.00 79.50 396 ASN A C 1
ATOM 3187 O O . ASN A 1 396 ? 23.143 -16.268 8.679 1.00 79.50 396 ASN A O 1
ATOM 3191 N N . GLY A 1 397 ? 22.346 -14.166 8.673 1.00 75.12 397 GLY A N 1
ATOM 3192 C CA . GLY A 1 397 ? 22.876 -13.804 7.351 1.00 75.12 397 GLY A CA 1
ATOM 3193 C C . GLY A 1 397 ? 22.265 -14.569 6.170 1.00 75.12 397 GLY A C 1
ATOM 3194 O O . GLY A 1 397 ? 22.844 -14.580 5.092 1.00 75.12 397 GLY A O 1
ATOM 3195 N N . THR A 1 398 ? 21.137 -15.260 6.368 1.00 80.19 398 THR A N 1
ATOM 3196 C CA . THR A 1 398 ? 20.357 -15.878 5.287 1.00 80.19 398 THR A CA 1
ATOM 3197 C C . THR A 1 398 ? 19.023 -15.164 5.142 1.00 80.19 398 THR A C 1
ATOM 3199 O O . THR A 1 398 ? 18.239 -15.139 6.094 1.00 80.19 398 THR A O 1
ATOM 3202 N N . THR A 1 399 ? 18.741 -14.665 3.942 1.00 84.38 399 THR A N 1
ATOM 3203 C CA . THR A 1 399 ? 17.460 -14.031 3.612 1.00 84.38 399 THR A CA 1
ATOM 3204 C C . THR A 1 399 ? 16.412 -15.039 3.112 1.00 84.38 399 THR A C 1
ATOM 3206 O O . THR A 1 399 ? 16.682 -15.933 2.301 1.00 84.38 399 THR A O 1
ATOM 3209 N N . TYR A 1 400 ? 15.182 -14.886 3.601 1.00 87.50 400 TYR A N 1
ATOM 3210 C CA . TYR A 1 400 ? 14.000 -15.669 3.251 1.00 87.50 400 TYR A CA 1
ATOM 3211 C C . TYR A 1 400 ? 12.886 -14.746 2.757 1.00 87.50 400 TYR A C 1
ATOM 3213 O O . TYR A 1 400 ? 12.637 -13.708 3.359 1.00 87.50 400 TYR A O 1
ATOM 3221 N N . LEU A 1 401 ? 12.157 -15.165 1.726 1.00 91.00 401 LEU A N 1
ATOM 3222 C CA . LEU A 1 401 ? 10.841 -14.621 1.410 1.00 91.00 401 LEU A CA 1
ATOM 3223 C C . LEU A 1 401 ? 9.807 -15.304 2.307 1.00 91.00 401 LEU A C 1
ATOM 3225 O O . LEU A 1 401 ? 9.698 -16.532 2.296 1.00 91.00 401 LEU A O 1
ATOM 3229 N N . VAL A 1 402 ? 9.046 -14.531 3.068 1.00 92.31 402 VAL A N 1
ATOM 3230 C CA . VAL A 1 402 ? 7.997 -15.040 3.953 1.00 92.31 402 VAL A CA 1
ATOM 3231 C C . VAL A 1 402 ? 6.642 -14.664 3.392 1.00 92.31 402 VAL A C 1
ATOM 3233 O O . VAL A 1 402 ? 6.364 -13.491 3.189 1.00 92.31 402 VAL A O 1
ATOM 3236 N N . ASP A 1 403 ? 5.800 -15.660 3.138 1.00 92.56 403 ASP A N 1
ATOM 3237 C CA . ASP A 1 403 ? 4.395 -15.458 2.791 1.00 92.56 403 ASP A CA 1
ATOM 3238 C C . ASP A 1 403 ? 3.590 -15.287 4.074 1.00 92.56 403 ASP A C 1
ATOM 3240 O O . ASP A 1 403 ? 3.372 -16.250 4.806 1.00 92.56 403 ASP A O 1
ATOM 3244 N N . GLU A 1 404 ? 3.119 -14.084 4.368 1.00 91.31 404 GLU A N 1
ATOM 3245 C CA . GLU A 1 404 ? 2.432 -13.813 5.629 1.00 91.31 404 GLU A CA 1
ATOM 3246 C C . GLU A 1 404 ? 1.037 -14.438 5.714 1.00 91.31 404 GLU A C 1
ATOM 3248 O O . GLU A 1 404 ? 0.517 -14.649 6.814 1.00 91.31 404 GLU A O 1
ATOM 3253 N N . LEU A 1 405 ? 0.421 -14.778 4.575 1.00 89.12 405 LEU A N 1
ATOM 3254 C CA . LEU A 1 405 ? -0.866 -15.475 4.573 1.00 89.12 405 LEU A CA 1
ATOM 3255 C C . LEU A 1 405 ? -0.717 -16.930 5.004 1.00 89.12 405 LEU A C 1
ATOM 3257 O O . LEU A 1 405 ? -1.605 -17.465 5.669 1.00 89.12 405 LEU A O 1
ATOM 3261 N N . THR A 1 406 ? 0.374 -17.585 4.619 1.00 87.94 406 THR A N 1
ATOM 3262 C CA . THR A 1 406 ? 0.586 -19.010 4.902 1.00 87.94 406 THR A CA 1
ATOM 3263 C C . THR A 1 406 ? 1.579 -19.235 6.034 1.00 87.94 406 THR A C 1
ATOM 3265 O O . THR A 1 406 ? 1.532 -20.281 6.677 1.00 87.94 406 THR A O 1
ATOM 3268 N N . GLY A 1 407 ? 2.447 -18.269 6.325 1.00 87.94 407 GLY A N 1
ATOM 3269 C CA . GLY A 1 407 ? 3.630 -18.387 7.176 1.00 87.94 407 GLY A CA 1
ATOM 3270 C C . GLY A 1 407 ? 4.743 -19.249 6.573 1.00 87.94 407 GLY A C 1
ATO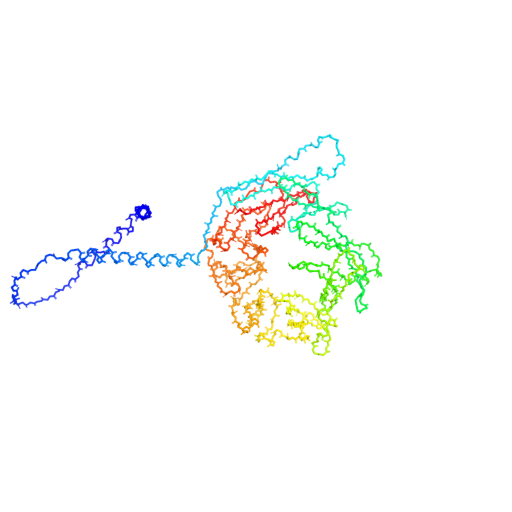M 3271 O O . GLY A 1 407 ? 5.637 -19.672 7.307 1.00 87.94 407 GLY A O 1
ATOM 3272 N N . GLU A 1 408 ? 4.665 -19.588 5.284 1.00 89.88 408 GLU A N 1
ATOM 3273 C CA . GLU A 1 408 ? 5.727 -20.320 4.593 1.00 89.88 408 GLU A CA 1
ATOM 3274 C C . GLU A 1 408 ? 6.948 -19.425 4.371 1.00 89.88 408 GLU A C 1
ATOM 3276 O O . GLU A 1 408 ? 6.827 -18.217 4.172 1.00 89.88 408 GLU A O 1
ATOM 3281 N N . ARG A 1 409 ? 8.138 -20.033 4.412 1.00 89.94 409 ARG A N 1
ATOM 3282 C CA . ARG A 1 409 ? 9.415 -19.349 4.195 1.00 89.94 409 ARG A CA 1
ATOM 3283 C C . ARG A 1 409 ? 10.150 -20.005 3.038 1.00 89.94 409 ARG A C 1
ATOM 3285 O O . ARG A 1 409 ? 10.383 -21.213 3.062 1.00 89.94 409 ARG A O 1
ATOM 3292 N N . ILE A 1 410 ? 10.542 -19.205 2.057 1.00 87.44 410 ILE A N 1
ATOM 3293 C CA . ILE A 1 410 ? 11.292 -19.635 0.879 1.00 87.44 410 ILE A CA 1
ATOM 3294 C C . ILE A 1 410 ? 12.679 -19.010 0.962 1.00 87.44 410 ILE A C 1
ATOM 3296 O O . ILE A 1 410 ? 12.811 -17.796 1.078 1.00 87.44 410 ILE A O 1
ATOM 3300 N N . LYS A 1 411 ? 13.728 -19.829 0.923 1.00 84.31 411 LYS A N 1
ATOM 3301 C CA . LYS A 1 411 ? 15.108 -19.340 1.015 1.00 84.31 411 LYS A CA 1
ATOM 3302 C C . LYS A 1 411 ? 15.519 -18.641 -0.287 1.00 84.31 411 LYS A C 1
ATOM 3304 O O . LYS A 1 411 ? 15.302 -19.187 -1.370 1.00 84.31 411 LYS A O 1
ATOM 3309 N N . LEU A 1 412 ? 16.152 -17.472 -0.177 1.00 79.69 412 LEU A N 1
ATOM 3310 C CA . LEU A 1 412 ? 16.694 -16.706 -1.306 1.00 79.69 412 LEU A CA 1
ATOM 3311 C C . LEU A 1 412 ? 18.213 -16.905 -1.394 1.00 79.69 412 LEU A C 1
ATOM 3313 O O . LEU A 1 412 ? 19.003 -16.064 -0.971 1.00 79.69 412 LEU A O 1
ATOM 3317 N N . GLU A 1 413 ? 18.645 -18.061 -1.901 1.00 69.56 413 GLU A N 1
ATOM 3318 C CA . GLU A 1 413 ? 20.076 -18.381 -1.991 1.00 69.56 413 GLU A CA 1
ATOM 3319 C C . GLU A 1 413 ? 20.812 -17.443 -2.952 1.00 69.56 413 GLU A C 1
ATOM 3321 O O . GLU A 1 413 ? 20.417 -17.319 -4.104 1.00 69.56 413 GLU A O 1
ATOM 3326 N N . GLY A 1 414 ? 21.904 -16.820 -2.498 1.00 63.19 414 GLY A N 1
ATOM 3327 C CA . GLY A 1 414 ? 22.769 -15.971 -3.330 1.00 63.19 414 GLY A CA 1
ATOM 3328 C C . GLY A 1 414 ? 22.342 -14.503 -3.441 1.00 63.19 414 GLY A C 1
ATOM 3329 O O . GLY A 1 414 ? 23.094 -13.707 -3.994 1.00 63.19 414 GLY A O 1
ATOM 3330 N N . MET A 1 415 ? 21.192 -14.120 -2.875 1.00 69.56 415 MET A N 1
ATOM 3331 C CA . MET A 1 415 ? 20.693 -12.739 -2.906 1.00 69.56 415 MET A CA 1
ATOM 3332 C C . MET A 1 415 ? 21.621 -11.753 -2.182 1.00 69.56 415 MET A C 1
ATOM 3334 O O . MET A 1 415 ? 21.961 -10.714 -2.744 1.00 69.56 415 MET A O 1
ATOM 3338 N N . ASP A 1 416 ? 22.062 -12.089 -0.968 1.00 60.38 416 ASP A N 1
ATOM 3339 C CA . ASP A 1 416 ? 22.816 -11.164 -0.108 1.00 60.38 416 ASP A CA 1
ATOM 3340 C C . ASP A 1 416 ? 24.205 -10.841 -0.686 1.00 60.38 416 ASP A C 1
ATOM 3342 O O . ASP A 1 416 ? 24.639 -9.692 -0.681 1.00 60.38 416 ASP A O 1
ATOM 3346 N N . ALA A 1 417 ? 24.869 -11.831 -1.293 1.00 58.84 417 ALA A N 1
ATOM 3347 C CA . ALA A 1 417 ? 26.160 -11.641 -1.958 1.00 58.84 417 ALA A CA 1
ATOM 3348 C C . ALA A 1 417 ? 26.053 -10.830 -3.262 1.00 58.84 417 ALA A C 1
ATOM 3350 O O . ALA A 1 417 ? 27.004 -10.145 -3.650 1.00 58.84 417 ALA A O 1
ATOM 3351 N N . ASP A 1 418 ? 24.916 -10.920 -3.958 1.00 59.00 418 ASP A N 1
ATOM 3352 C CA . ASP A 1 418 ? 24.753 -10.320 -5.277 1.00 59.00 418 ASP A CA 1
ATOM 3353 C C . ASP A 1 418 ? 24.117 -8.927 -5.239 1.00 59.00 418 ASP A C 1
ATOM 3355 O O . ASP A 1 418 ? 24.528 -8.084 -6.041 1.00 59.00 418 ASP A O 1
ATOM 3359 N N . LEU A 1 419 ? 23.158 -8.654 -4.348 1.00 65.00 419 LEU A N 1
ATOM 3360 C CA . LEU A 1 419 ? 22.372 -7.415 -4.379 1.00 65.00 419 LEU A CA 1
ATOM 3361 C C . LEU A 1 419 ? 22.707 -6.410 -3.265 1.00 65.00 419 LEU A C 1
ATOM 3363 O O . LEU A 1 419 ? 22.625 -5.217 -3.542 1.00 65.00 419 LEU A O 1
ATOM 3367 N N . ASN A 1 420 ? 23.107 -6.859 -2.064 1.00 65.38 420 ASN A N 1
ATOM 3368 C CA . ASN A 1 420 ? 23.190 -6.021 -0.851 1.00 65.38 420 ASN A CA 1
ATOM 3369 C C . ASN A 1 420 ? 21.930 -5.148 -0.683 1.00 65.38 420 ASN A C 1
ATOM 3371 O O . ASN A 1 420 ? 21.966 -3.927 -0.835 1.00 65.38 420 ASN A O 1
ATOM 3375 N N . THR A 1 421 ? 20.788 -5.817 -0.531 1.00 69.81 421 THR A N 1
ATOM 3376 C CA . THR A 1 421 ? 19.457 -5.203 -0.614 1.00 69.81 421 THR A CA 1
ATOM 3377 C C . THR A 1 421 ? 19.201 -4.283 0.566 1.00 69.81 421 THR A C 1
ATOM 3379 O O . THR A 1 421 ? 19.223 -4.739 1.701 1.00 69.81 421 THR A O 1
ATOM 3382 N N . GLU A 1 422 ? 18.864 -3.027 0.289 1.00 69.88 422 GLU A N 1
ATOM 3383 C CA . GLU A 1 422 ? 18.511 -2.051 1.328 1.00 69.88 422 GLU A CA 1
ATOM 3384 C C . GLU A 1 422 ? 17.034 -1.656 1.273 1.00 69.88 422 GLU A C 1
ATOM 3386 O O . GLU A 1 422 ? 16.447 -1.307 2.289 1.00 69.88 422 GLU A O 1
ATOM 3391 N N . SER A 1 423 ? 16.406 -1.755 0.098 1.00 78.75 423 SER A N 1
ATOM 3392 C CA . SER A 1 423 ? 14.990 -1.452 -0.088 1.00 78.75 423 SER A CA 1
ATOM 3393 C C . SER A 1 423 ? 14.272 -2.579 -0.822 1.00 78.75 423 SER A C 1
ATOM 3395 O O . SER A 1 423 ? 14.818 -3.204 -1.740 1.00 78.75 423 SER A O 1
ATOM 3397 N N . VAL A 1 424 ? 13.028 -2.822 -0.409 1.00 87.25 424 VAL A N 1
ATOM 3398 C CA . VAL A 1 424 ? 12.115 -3.785 -1.017 1.00 87.25 424 VAL A CA 1
ATOM 3399 C C . VAL A 1 424 ? 10.736 -3.162 -1.197 1.00 87.25 424 VAL A C 1
ATOM 3401 O O . VAL A 1 424 ? 10.177 -2.583 -0.270 1.00 87.25 424 VAL A O 1
ATOM 3404 N N . LEU A 1 425 ? 10.170 -3.307 -2.395 1.00 89.81 425 LEU A N 1
ATOM 3405 C CA . LEU A 1 425 ? 8.848 -2.792 -2.743 1.00 89.81 425 LEU A CA 1
ATOM 3406 C C . LEU A 1 425 ? 8.025 -3.874 -3.425 1.00 89.81 425 LEU A C 1
ATOM 3408 O O . LEU A 1 425 ? 8.457 -4.448 -4.424 1.00 89.81 425 LEU A O 1
ATOM 3412 N N . ILE A 1 426 ? 6.813 -4.115 -2.944 1.00 91.56 426 ILE A N 1
ATOM 3413 C CA . ILE A 1 426 ? 5.879 -5.032 -3.596 1.00 91.56 426 ILE A CA 1
ATOM 3414 C C . ILE A 1 426 ? 5.018 -4.290 -4.623 1.00 91.56 426 ILE A C 1
ATOM 3416 O O . ILE A 1 426 ? 4.668 -3.125 -4.429 1.00 91.56 426 ILE A O 1
ATOM 3420 N N . ASN A 1 427 ? 4.702 -4.949 -5.735 1.00 91.62 427 ASN A N 1
ATOM 3421 C CA . ASN A 1 427 ? 3.805 -4.386 -6.736 1.00 91.62 427 ASN A CA 1
ATOM 3422 C C . ASN A 1 427 ? 2.340 -4.397 -6.257 1.00 91.62 427 ASN A C 1
ATOM 3424 O O . ASN A 1 427 ? 1.988 -5.025 -5.258 1.00 91.62 427 ASN A O 1
ATOM 3428 N N . VAL A 1 428 ? 1.466 -3.730 -7.017 1.00 83.62 428 VAL A N 1
ATOM 3429 C CA . VAL A 1 428 ? 0.036 -3.582 -6.682 1.00 83.62 428 VAL A CA 1
ATOM 3430 C C . VAL A 1 428 ? -0.684 -4.933 -6.558 1.00 83.62 428 VAL A C 1
ATOM 3432 O O . VAL A 1 428 ? -1.493 -5.110 -5.652 1.00 83.62 428 VAL A O 1
ATOM 3435 N N . SER A 1 429 ? -0.360 -5.907 -7.417 1.00 86.81 429 SER A N 1
ATOM 3436 C CA . SER A 1 429 ? -0.960 -7.253 -7.368 1.00 86.81 429 SER A CA 1
ATOM 3437 C C . SER A 1 429 ? -0.442 -8.122 -6.220 1.00 86.81 429 SER A C 1
ATOM 3439 O O . SER A 1 429 ? -1.018 -9.166 -5.906 1.00 86.81 429 SER A O 1
ATOM 3441 N N . GLY A 1 430 ? 0.656 -7.716 -5.584 1.00 89.19 430 GLY A N 1
ATOM 3442 C CA . GLY A 1 430 ? 1.268 -8.467 -4.503 1.00 89.19 430 GLY A CA 1
ATOM 3443 C C . GLY A 1 430 ? 2.015 -9.724 -4.952 1.00 89.19 430 GLY A C 1
ATOM 3444 O O . GLY A 1 430 ? 2.215 -10.607 -4.124 1.00 89.19 430 GLY A O 1
ATOM 3445 N N . ASP A 1 431 ? 2.385 -9.854 -6.228 1.00 91.25 431 ASP A N 1
ATOM 3446 C CA . ASP A 1 431 ? 3.008 -11.054 -6.806 1.00 91.25 431 ASP A CA 1
ATOM 3447 C C . ASP A 1 431 ? 4.476 -10.856 -7.222 1.00 91.25 431 ASP A C 1
ATOM 3449 O O . ASP A 1 431 ? 5.181 -11.841 -7.462 1.00 91.25 431 ASP A O 1
ATOM 3453 N N . LYS A 1 432 ? 4.960 -9.608 -7.259 1.00 94.25 432 LYS A N 1
ATOM 3454 C CA . LYS A 1 432 ? 6.348 -9.268 -7.603 1.00 94.25 432 LYS A CA 1
ATOM 3455 C C . LYS A 1 432 ? 6.957 -8.316 -6.583 1.00 94.25 432 LYS A C 1
ATOM 3457 O O . LYS A 1 432 ? 6.293 -7.395 -6.110 1.00 94.25 432 LYS A O 1
ATOM 3462 N N . LEU A 1 433 ? 8.236 -8.524 -6.269 1.00 93.56 433 LEU A N 1
ATOM 3463 C CA . LEU A 1 433 ? 9.015 -7.646 -5.399 1.00 93.56 433 LEU A CA 1
ATOM 3464 C C . LEU A 1 433 ? 10.166 -7.018 -6.185 1.00 93.56 433 LEU A C 1
ATOM 3466 O O . LEU A 1 433 ? 10.894 -7.700 -6.904 1.00 93.56 433 LEU A O 1
ATOM 3470 N N . LEU A 1 434 ? 10.341 -5.717 -6.013 1.00 91.94 434 LEU A N 1
ATOM 3471 C CA . LEU A 1 434 ? 11.479 -4.958 -6.499 1.00 91.94 434 LEU A CA 1
ATOM 3472 C C . LEU A 1 434 ? 12.467 -4.791 -5.352 1.00 91.94 434 LEU A C 1
ATOM 3474 O O . LEU A 1 434 ? 12.098 -4.344 -4.272 1.00 91.94 434 LEU A O 1
ATOM 3478 N N . LEU A 1 435 ? 13.709 -5.173 -5.605 1.00 89.06 435 LEU A N 1
ATOM 3479 C CA . LEU A 1 435 ? 14.807 -5.190 -4.654 1.00 89.06 435 LEU A CA 1
ATOM 3480 C C . LEU A 1 435 ? 15.878 -4.224 -5.156 1.00 89.06 435 LEU A C 1
ATOM 3482 O O . LEU A 1 435 ? 16.302 -4.315 -6.311 1.00 89.06 435 LEU A O 1
ATOM 3486 N N . SER A 1 436 ? 16.340 -3.311 -4.311 1.00 84.06 436 SER A N 1
ATOM 3487 C CA . SER A 1 436 ? 17.389 -2.360 -4.687 1.00 84.06 436 SER A CA 1
ATOM 3488 C C . SER A 1 436 ? 18.351 -2.083 -3.538 1.00 84.06 436 SER A C 1
ATOM 3490 O O . SER A 1 436 ? 17.957 -2.048 -2.374 1.00 84.06 436 SER A O 1
ATOM 3492 N N . ALA A 1 437 ? 19.618 -1.854 -3.878 1.00 74.25 437 ALA A N 1
ATOM 3493 C CA . ALA A 1 437 ? 20.601 -1.274 -2.960 1.00 74.25 437 ALA A CA 1
ATOM 3494 C C . ALA A 1 437 ? 20.351 0.236 -2.763 1.00 74.25 437 ALA A C 1
ATOM 3496 O O . ALA A 1 437 ? 19.577 0.825 -3.529 1.00 74.25 437 ALA A O 1
ATOM 3497 N N . ARG A 1 438 ? 21.041 0.877 -1.802 1.00 70.69 438 ARG A N 1
ATOM 3498 C CA . ARG A 1 438 ? 20.948 2.335 -1.604 1.00 70.69 438 ARG A CA 1
ATOM 3499 C C . ARG A 1 438 ? 21.195 3.109 -2.884 1.00 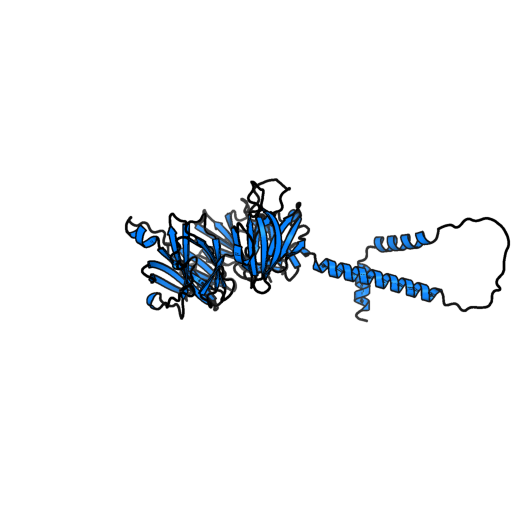70.69 438 ARG A C 1
ATOM 3501 O O . ARG A 1 438 ? 22.056 2.768 -3.705 1.00 70.69 438 ARG A O 1
ATOM 3508 N N . PHE A 1 439 ? 20.541 4.259 -2.960 1.00 67.75 439 PHE A N 1
ATOM 3509 C CA . PHE A 1 439 ? 20.980 5.335 -3.829 1.00 67.75 439 PHE A CA 1
ATOM 3510 C C . PHE A 1 439 ? 22.384 5.778 -3.397 1.00 67.75 439 PHE A C 1
ATOM 3512 O O . PHE A 1 439 ? 22.600 6.240 -2.279 1.00 67.75 439 PHE A O 1
ATOM 3519 N N . SER A 1 440 ? 23.357 5.591 -4.285 1.00 68.88 440 SER A N 1
ATOM 3520 C CA . SER A 1 440 ? 24.713 6.124 -4.124 1.00 68.88 440 SER A CA 1
ATOM 3521 C C . SER A 1 440 ? 24.882 7.384 -4.973 1.00 68.88 440 SER A C 1
ATOM 3523 O O . SER A 1 440 ? 24.057 7.653 -5.844 1.00 68.88 440 SER A O 1
ATOM 3525 N N . GLU A 1 441 ? 26.008 8.095 -4.844 1.00 65.56 441 GLU A N 1
ATOM 3526 C CA . GLU A 1 441 ? 26.379 9.181 -5.777 1.00 65.56 441 GLU A CA 1
ATOM 3527 C C . GLU A 1 441 ? 26.345 8.743 -7.258 1.00 65.56 441 GLU A C 1
ATOM 3529 O O . GLU A 1 441 ? 26.239 9.565 -8.163 1.00 65.56 441 GLU A O 1
ATOM 3534 N N . ASN A 1 442 ? 26.431 7.433 -7.522 1.00 65.31 442 ASN A N 1
ATOM 3535 C CA . ASN A 1 442 ? 26.369 6.846 -8.859 1.00 65.31 442 ASN A CA 1
ATOM 3536 C C . ASN A 1 442 ? 25.000 6.211 -9.186 1.00 65.31 442 ASN A C 1
ATOM 3538 O O . ASN A 1 442 ? 24.923 5.402 -10.113 1.00 65.31 442 ASN A O 1
ATOM 3542 N N . GLY A 1 443 ? 23.951 6.515 -8.419 1.00 77.50 443 GLY A N 1
ATOM 3543 C CA . GLY A 1 443 ? 22.632 5.885 -8.511 1.00 77.50 443 GLY A CA 1
ATOM 3544 C C . GLY A 1 443 ? 22.602 4.424 -8.044 1.00 77.50 443 GLY A C 1
ATOM 3545 O O . GLY A 1 443 ? 23.567 3.912 -7.459 1.00 77.50 443 GLY A O 1
ATOM 3546 N N . ILE A 1 444 ? 21.487 3.748 -8.319 1.00 81.56 444 ILE A N 1
ATOM 3547 C CA . ILE A 1 444 ? 21.268 2.321 -8.085 1.00 81.56 444 ILE A CA 1
ATOM 3548 C C . ILE A 1 444 ? 22.021 1.517 -9.147 1.00 81.56 444 ILE A C 1
ATOM 3550 O O . ILE A 1 444 ? 21.693 1.545 -10.337 1.00 81.56 444 ILE A O 1
ATOM 3554 N N . ARG A 1 445 ? 23.019 0.743 -8.712 1.00 81.12 445 ARG A N 1
ATOM 3555 C CA . ARG A 1 445 ? 23.858 -0.082 -9.599 1.00 81.12 445 ARG A CA 1
ATOM 3556 C C . ARG A 1 445 ? 23.298 -1.471 -9.877 1.00 81.12 445 ARG A C 1
ATOM 3558 O O . ARG A 1 445 ? 23.673 -2.069 -10.883 1.00 81.12 445 ARG A O 1
ATOM 3565 N N . LYS A 1 446 ? 22.456 -1.998 -8.992 1.00 84.31 446 LYS A N 1
ATOM 3566 C CA . LYS A 1 446 ? 21.859 -3.326 -9.125 1.00 84.31 446 LYS A CA 1
ATOM 3567 C C . LYS A 1 446 ? 20.395 -3.289 -8.721 1.00 84.31 446 LYS A C 1
ATOM 3569 O O . LYS A 1 446 ? 20.056 -2.677 -7.712 1.00 84.31 446 LYS A O 1
ATOM 3574 N N . LEU A 1 447 ? 19.567 -3.959 -9.511 1.00 88.69 447 LEU A N 1
ATOM 3575 C CA . LEU A 1 447 ? 18.158 -4.191 -9.222 1.00 88.69 447 LEU A CA 1
ATOM 3576 C C . LEU A 1 447 ? 17.879 -5.688 -9.230 1.00 88.69 447 LEU A C 1
ATOM 3578 O O . LEU A 1 447 ? 18.410 -6.417 -10.070 1.00 88.69 447 LEU A O 1
ATOM 3582 N N . GLY A 1 448 ? 17.030 -6.122 -8.311 1.00 90.19 448 GLY A N 1
ATOM 3583 C CA . GLY A 1 448 ? 16.442 -7.448 -8.287 1.00 90.19 448 GLY A CA 1
ATOM 3584 C C . GLY A 1 448 ? 14.945 -7.355 -8.547 1.00 90.19 448 GLY A C 1
ATOM 3585 O O . GLY A 1 448 ? 14.271 -6.511 -7.970 1.00 90.19 448 GLY A O 1
ATOM 3586 N N . ILE A 1 449 ? 14.418 -8.219 -9.403 1.00 92.94 449 ILE A N 1
ATOM 3587 C CA . ILE A 1 449 ? 12.978 -8.375 -9.611 1.00 92.94 449 ILE A CA 1
ATOM 3588 C C . ILE A 1 449 ? 12.644 -9.808 -9.246 1.00 92.94 449 ILE A C 1
ATOM 3590 O O . ILE A 1 449 ?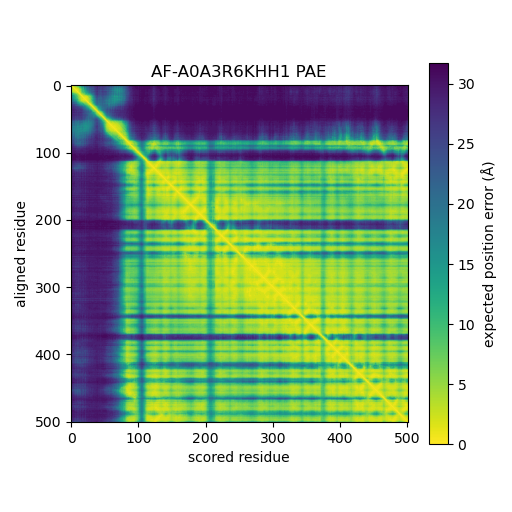 13.004 -10.741 -9.966 1.00 92.94 449 ILE A O 1
ATOM 3594 N N . LEU A 1 450 ? 11.998 -9.981 -8.104 1.00 92.19 450 LEU A N 1
ATOM 3595 C CA . LEU A 1 450 ? 11.539 -11.271 -7.639 1.00 92.19 450 LEU A CA 1
ATOM 3596 C C . LEU A 1 450 ? 10.104 -11.502 -8.109 1.00 92.19 450 LEU A C 1
ATOM 3598 O O . LEU A 1 450 ? 9.174 -10.895 -7.589 1.00 92.19 450 LEU A O 1
ATOM 3602 N N . ASP A 1 451 ? 9.941 -12.399 -9.073 1.00 92.50 451 ASP A N 1
ATOM 3603 C CA . ASP A 1 451 ? 8.649 -12.905 -9.521 1.00 92.50 451 ASP A CA 1
ATOM 3604 C C . ASP A 1 451 ? 8.291 -14.148 -8.699 1.00 92.50 451 ASP A C 1
ATOM 3606 O O . ASP A 1 451 ? 8.924 -15.207 -8.827 1.00 92.50 451 ASP A O 1
ATOM 3610 N N . VAL A 1 452 ? 7.322 -13.998 -7.790 1.00 90.75 452 VAL A N 1
ATOM 3611 C CA . VAL A 1 452 ? 6.964 -15.053 -6.837 1.00 90.75 452 VAL A CA 1
ATOM 3612 C C . VAL A 1 452 ? 6.261 -16.228 -7.528 1.00 90.75 452 VAL A C 1
ATOM 3614 O O . VAL A 1 452 ? 6.682 -17.365 -7.284 1.00 90.75 452 VAL A O 1
ATOM 3617 N N . PRO A 1 453 ? 5.250 -16.023 -8.403 1.00 88.75 453 PRO A N 1
ATOM 3618 C CA . PRO A 1 453 ? 4.648 -17.111 -9.176 1.00 88.75 453 PRO A CA 1
ATOM 3619 C C . PRO A 1 453 ? 5.659 -17.900 -10.014 1.00 88.75 453 PRO A C 1
ATOM 3621 O O . PRO A 1 453 ? 5.647 -19.133 -9.994 1.00 88.75 453 PRO A O 1
ATOM 3624 N N . GLU A 1 454 ? 6.559 -17.203 -10.710 1.00 88.25 454 GLU A N 1
ATOM 3625 C CA . GLU A 1 454 ? 7.570 -17.828 -11.568 1.00 88.25 454 GLU A CA 1
ATOM 3626 C C . GLU A 1 454 ? 8.757 -18.399 -10.784 1.00 88.25 454 GLU A C 1
ATOM 3628 O O . GLU A 1 454 ? 9.549 -19.165 -11.342 1.00 88.25 454 GLU A O 1
ATOM 3633 N N . ARG A 1 455 ? 8.884 -18.051 -9.496 1.00 85.94 455 ARG A N 1
ATOM 3634 C CA . ARG A 1 455 ? 9.999 -18.428 -8.609 1.00 85.94 455 ARG A CA 1
ATOM 3635 C C . ARG A 1 455 ? 11.347 -18.033 -9.202 1.00 85.94 455 ARG A C 1
ATOM 3637 O O . ARG A 1 455 ? 12.307 -18.811 -9.171 1.00 85.94 455 ARG A O 1
ATOM 3644 N N . LYS A 1 456 ? 11.418 -16.821 -9.750 1.00 88.50 456 LYS A N 1
ATOM 3645 C CA . LYS A 1 456 ? 12.619 -16.283 -10.395 1.00 88.50 456 LYS A CA 1
ATOM 3646 C C . LYS A 1 456 ? 13.004 -14.947 -9.788 1.00 88.50 456 LYS A C 1
ATOM 3648 O O . LYS A 1 456 ? 12.166 -14.069 -9.638 1.00 88.50 456 LYS A O 1
ATOM 3653 N N . LEU A 1 457 ? 14.290 -14.794 -9.498 1.00 89.31 457 LEU A N 1
ATOM 3654 C CA . LEU A 1 457 ? 14.902 -13.519 -9.150 1.00 89.31 457 LEU A CA 1
ATOM 3655 C C . LEU A 1 457 ? 15.744 -13.047 -10.334 1.00 89.31 457 LEU A C 1
ATOM 3657 O O . LEU A 1 457 ? 16.814 -13.596 -10.594 1.00 89.31 457 LEU A O 1
ATOM 3661 N N . TYR A 1 458 ? 15.259 -12.040 -11.052 1.00 89.44 458 TYR A N 1
ATOM 3662 C CA . TYR A 1 458 ? 15.989 -11.412 -12.146 1.00 89.44 458 TYR A CA 1
ATOM 3663 C C . TYR A 1 458 ? 16.925 -10.341 -11.600 1.00 89.44 458 TYR A C 1
ATOM 3665 O O . TYR A 1 458 ? 16.478 -9.437 -10.900 1.00 89.44 458 TYR A O 1
ATOM 3673 N N . LEU A 1 459 ? 18.211 -10.426 -11.927 1.00 88.56 459 LEU A N 1
ATOM 3674 C CA . LEU A 1 459 ? 19.219 -9.460 -11.496 1.00 88.56 459 LEU A CA 1
ATOM 3675 C C . LEU A 1 459 ? 19.669 -8.605 -12.678 1.00 88.56 459 LEU A C 1
ATOM 3677 O O . LEU A 1 459 ? 20.196 -9.131 -13.660 1.00 88.56 459 LEU A O 1
ATOM 3681 N N . LEU A 1 460 ? 19.491 -7.291 -12.558 1.00 88.00 460 LEU A N 1
ATOM 3682 C CA . LEU A 1 460 ? 19.908 -6.300 -13.542 1.00 88.00 460 LEU A CA 1
ATOM 3683 C C . LEU A 1 460 ? 21.082 -5.480 -13.008 1.00 88.00 460 LEU A C 1
ATOM 3685 O O . LEU A 1 460 ? 20.973 -4.827 -11.970 1.00 88.00 460 LEU A O 1
ATOM 3689 N N . GLU A 1 461 ? 22.176 -5.439 -13.768 1.00 85.56 461 GLU A N 1
ATOM 3690 C CA . GLU A 1 461 ? 23.259 -4.486 -13.536 1.00 85.56 461 GLU A CA 1
ATOM 3691 C C . GLU A 1 461 ? 23.055 -3.197 -14.335 1.00 85.56 461 GLU A C 1
ATOM 3693 O O . GLU A 1 461 ? 22.797 -3.202 -15.544 1.00 85.56 461 GLU A O 1
ATOM 3698 N N . ARG A 1 462 ? 23.263 -2.074 -13.652 1.00 87.25 462 ARG A N 1
ATOM 3699 C CA . ARG A 1 462 ? 23.080 -0.726 -14.180 1.00 87.25 462 ARG A CA 1
ATOM 3700 C C . ARG A 1 462 ? 24.372 0.072 -14.104 1.00 87.25 462 ARG A C 1
ATOM 3702 O O . ARG A 1 462 ? 25.238 -0.134 -13.249 1.00 87.25 462 ARG A O 1
ATOM 3709 N N . LYS A 1 463 ? 24.521 1.010 -15.033 1.00 82.56 463 LYS A N 1
ATOM 3710 C CA . LYS A 1 463 ? 25.582 2.014 -15.025 1.00 82.56 463 LYS A CA 1
ATOM 3711 C C . LYS A 1 463 ? 24.985 3.376 -15.339 1.00 82.56 463 LYS A C 1
ATOM 3713 O O . LYS A 1 463 ? 24.633 3.653 -16.485 1.00 82.56 463 LYS A O 1
ATOM 3718 N N . ASN A 1 464 ? 24.923 4.229 -14.326 1.00 77.12 464 ASN A N 1
ATOM 3719 C CA . ASN A 1 464 ? 24.563 5.625 -14.498 1.00 77.12 464 ASN A CA 1
ATOM 3720 C C . ASN A 1 464 ? 25.773 6.399 -15.053 1.00 77.12 464 ASN A C 1
ATOM 3722 O O . ASN A 1 464 ? 26.823 6.459 -14.412 1.00 77.12 464 ASN A O 1
ATOM 3726 N N . LEU A 1 465 ? 25.651 6.938 -16.271 1.00 68.75 465 LEU A N 1
ATOM 3727 C CA . LEU A 1 465 ? 26.670 7.785 -16.908 1.00 68.75 465 LEU A CA 1
ATOM 3728 C C . LEU A 1 465 ? 26.207 9.247 -17.053 1.00 68.75 465 LEU A C 1
ATOM 3730 O O . LEU A 1 465 ? 26.904 10.039 -17.682 1.00 68.75 465 LEU A O 1
ATOM 3734 N N . THR A 1 466 ? 25.036 9.605 -16.517 1.00 66.44 466 THR A N 1
ATOM 3735 C CA . THR A 1 466 ? 24.359 10.893 -16.746 1.00 66.44 466 THR A CA 1
ATOM 3736 C C . THR A 1 466 ? 24.645 11.961 -15.697 1.00 66.44 466 THR A C 1
ATOM 3738 O O . THR A 1 466 ? 24.218 13.094 -15.895 1.00 66.44 466 THR A O 1
ATOM 3741 N N . GLN A 1 467 ? 25.325 11.626 -14.590 1.00 64.62 467 GLN A N 1
ATOM 3742 C CA . GLN A 1 467 ? 25.437 12.483 -13.391 1.00 64.62 467 GLN A CA 1
ATOM 3743 C C . GLN A 1 467 ? 24.072 12.923 -12.819 1.00 64.62 467 GLN A C 1
ATOM 3745 O O . GLN A 1 467 ? 23.993 13.904 -12.085 1.00 64.62 467 GLN A O 1
ATOM 3750 N N . SER A 1 468 ? 22.985 12.233 -13.177 1.00 73.31 468 SER A N 1
ATOM 3751 C CA . SER A 1 468 ? 21.663 12.474 -12.602 1.00 73.31 468 SER A CA 1
ATOM 3752 C C . SER A 1 468 ? 21.578 11.817 -11.233 1.00 73.31 468 SER A C 1
ATOM 3754 O O . SER A 1 468 ? 21.995 10.665 -11.081 1.00 73.31 468 SER A O 1
ATOM 3756 N N . GLU A 1 469 ? 21.017 12.542 -10.274 1.00 81.44 469 GLU A N 1
ATOM 3757 C CA . GLU A 1 469 ? 20.821 12.066 -8.911 1.00 81.44 469 GLU A CA 1
ATOM 3758 C C . GLU A 1 469 ? 19.516 11.272 -8.870 1.00 81.44 469 GLU A C 1
ATOM 3760 O O . GLU A 1 469 ? 18.437 11.837 -9.035 1.00 81.44 469 GLU A O 1
ATOM 3765 N N . GLU A 1 470 ? 19.620 9.947 -8.762 1.00 85.75 470 GLU A N 1
ATOM 3766 C CA . GLU A 1 470 ? 18.454 9.075 -8.606 1.00 85.75 470 GLU A CA 1
ATOM 3767 C C . GLU A 1 470 ? 17.915 9.222 -7.180 1.00 85.75 470 GLU A C 1
ATOM 3769 O O . GLU A 1 470 ? 18.685 9.113 -6.226 1.00 85.75 470 GLU A O 1
ATOM 3774 N N . SER A 1 471 ? 16.619 9.494 -7.043 1.00 81.31 471 SER A N 1
ATOM 3775 C CA . SER A 1 471 ? 16.015 9.924 -5.775 1.00 81.31 471 SER A CA 1
ATOM 3776 C C . SER A 1 471 ? 14.929 8.985 -5.259 1.00 81.31 471 SER A C 1
ATOM 3778 O O . SER A 1 471 ? 14.684 8.937 -4.054 1.00 81.31 471 SER A O 1
ATOM 3780 N N . SER A 1 472 ? 14.269 8.238 -6.145 1.00 85.81 472 SER A N 1
ATOM 3781 C CA . SER A 1 472 ? 13.205 7.315 -5.762 1.00 85.81 472 SER A CA 1
ATOM 3782 C C . SER A 1 472 ? 13.110 6.133 -6.724 1.00 85.81 472 SER A C 1
ATOM 3784 O O . SER A 1 472 ? 13.545 6.188 -7.879 1.00 85.81 472 SER A O 1
ATOM 3786 N N . VAL A 1 473 ? 12.520 5.050 -6.228 1.00 88.69 473 VAL A N 1
ATOM 3787 C CA . VAL A 1 473 ? 12.124 3.881 -7.005 1.00 88.69 473 VAL A CA 1
ATOM 3788 C C . VAL A 1 473 ? 10.732 3.462 -6.546 1.00 88.69 473 VAL A C 1
ATOM 3790 O O . VAL A 1 473 ? 10.449 3.498 -5.352 1.00 88.69 473 VAL A O 1
ATOM 3793 N N . HIS A 1 474 ? 9.842 3.120 -7.475 1.00 88.75 474 HIS A N 1
ATOM 3794 C CA . HIS A 1 474 ? 8.472 2.709 -7.153 1.00 88.75 474 HIS A CA 1
ATOM 3795 C C . HIS A 1 474 ? 7.805 1.970 -8.318 1.00 88.75 474 HIS A C 1
ATOM 3797 O O . HIS A 1 474 ? 8.215 2.076 -9.476 1.00 88.75 474 HIS A O 1
ATOM 3803 N N . TRP A 1 475 ? 6.739 1.235 -8.011 1.00 92.12 475 TRP A N 1
ATOM 3804 C CA . TRP A 1 475 ? 5.875 0.601 -9.005 1.00 92.12 475 TRP A CA 1
ATOM 3805 C C . TRP A 1 475 ? 4.909 1.621 -9.626 1.00 92.12 475 TRP A C 1
ATOM 3807 O O . TRP A 1 475 ? 4.285 2.402 -8.914 1.00 92.12 475 TRP A O 1
ATOM 3817 N N . LEU A 1 476 ? 4.774 1.599 -10.955 1.00 89.19 476 LEU A N 1
ATOM 3818 C CA . LEU A 1 476 ? 3.763 2.352 -11.712 1.00 89.19 476 LEU A CA 1
ATOM 3819 C C . LEU A 1 476 ? 2.513 1.496 -11.968 1.00 89.19 476 LEU A C 1
ATOM 3821 O O . LEU A 1 476 ? 1.385 1.975 -11.916 1.00 89.19 476 LEU A O 1
ATOM 3825 N N . THR A 1 477 ? 2.725 0.216 -12.281 1.00 88.81 477 THR A N 1
ATOM 3826 C CA . THR A 1 477 ? 1.684 -0.803 -12.483 1.00 88.81 477 THR A CA 1
ATOM 3827 C C . THR A 1 477 ? 2.153 -2.138 -11.907 1.00 88.81 477 THR A C 1
ATOM 3829 O O . THR A 1 477 ? 3.199 -2.214 -11.269 1.00 88.81 477 THR A O 1
ATOM 3832 N N . GLU A 1 478 ? 1.406 -3.212 -12.156 1.00 89.81 478 GLU A N 1
ATOM 3833 C CA . GLU A 1 478 ? 1.778 -4.563 -11.727 1.00 89.81 478 GLU A CA 1
ATOM 3834 C C . GLU A 1 478 ? 3.067 -5.074 -12.376 1.00 89.81 478 GLU A C 1
ATOM 3836 O O . GLU A 1 478 ? 3.832 -5.785 -11.732 1.00 89.81 478 GLU A O 1
ATOM 3841 N N . ASP A 1 479 ? 3.346 -4.657 -13.611 1.00 92.56 479 ASP A N 1
ATOM 3842 C CA . ASP A 1 479 ? 4.511 -5.123 -14.369 1.00 92.56 479 ASP A CA 1
ATOM 3843 C C . ASP A 1 479 ? 5.440 -3.975 -14.767 1.00 92.56 479 ASP A C 1
ATOM 3845 O O . ASP A 1 479 ? 6.339 -4.153 -15.582 1.00 92.56 479 ASP A O 1
ATOM 3849 N N . THR A 1 480 ? 5.213 -2.763 -14.258 1.00 92.38 480 THR A N 1
ATOM 3850 C CA . THR A 1 480 ? 6.023 -1.591 -14.606 1.00 92.38 480 THR A CA 1
ATOM 3851 C C . THR A 1 480 ? 6.466 -0.860 -13.358 1.00 92.38 480 THR A C 1
ATOM 3853 O O . THR A 1 480 ? 5.633 -0.514 -12.526 1.00 92.38 480 THR A O 1
ATOM 3856 N N . PHE A 1 481 ? 7.752 -0.550 -13.264 1.00 93.50 481 PHE A N 1
ATOM 3857 C CA . PHE A 1 481 ? 8.322 0.286 -12.213 1.00 93.50 481 PHE A CA 1
ATOM 3858 C C . PHE A 1 481 ? 9.178 1.394 -12.819 1.00 93.50 481 PHE A C 1
ATOM 3860 O O . PHE A 1 481 ? 9.546 1.345 -13.997 1.00 93.50 481 PHE A O 1
ATOM 3867 N N . ALA A 1 482 ? 9.481 2.408 -12.021 1.00 91.94 482 ALA A N 1
ATOM 3868 C CA . ALA A 1 482 ? 10.304 3.519 -12.448 1.00 91.94 482 ALA A CA 1
ATOM 3869 C C . ALA A 1 482 ? 11.319 3.931 -11.390 1.00 91.94 482 ALA A C 1
ATOM 3871 O O . ALA A 1 482 ? 11.115 3.738 -10.194 1.00 91.94 482 ALA A O 1
ATOM 3872 N N . ILE A 1 483 ? 12.410 4.515 -11.877 1.00 90.44 483 ILE A N 1
ATOM 3873 C CA . ILE A 1 483 ? 13.399 5.221 -11.070 1.00 90.44 483 ILE A CA 1
ATOM 3874 C C . ILE A 1 483 ? 13.352 6.688 -11.465 1.00 90.44 483 ILE A C 1
ATOM 3876 O O . ILE A 1 483 ? 13.524 7.024 -12.643 1.00 90.44 483 ILE A O 1
ATOM 3880 N N . GLU A 1 484 ? 13.115 7.545 -10.481 1.00 89.06 484 GLU A N 1
ATOM 3881 C CA . GLU A 1 484 ? 13.141 8.991 -10.659 1.00 89.06 484 GLU A CA 1
ATOM 3882 C C . GLU A 1 484 ? 14.552 9.512 -10.476 1.00 89.06 484 GLU A C 1
ATOM 3884 O O . GLU A 1 484 ? 15.331 9.029 -9.651 1.00 89.06 484 GLU A O 1
ATOM 3889 N N . SER A 1 485 ? 14.897 10.507 -11.279 1.00 86.62 485 SER A N 1
ATOM 3890 C CA . SER A 1 485 ? 16.155 11.215 -11.152 1.00 86.62 485 SER A CA 1
ATOM 3891 C C . SER A 1 485 ? 15.964 12.701 -11.363 1.00 86.62 485 SER A C 1
ATOM 3893 O O . SER A 1 485 ? 15.360 13.140 -12.351 1.00 86.62 485 SER A O 1
ATOM 3895 N N . ASP A 1 486 ? 16.592 13.470 -10.487 1.00 82.38 486 ASP A N 1
ATOM 3896 C CA . ASP A 1 486 ? 16.704 14.906 -10.629 1.00 82.38 486 ASP A CA 1
ATOM 3897 C C . ASP A 1 486 ? 17.917 15.272 -11.483 1.00 82.38 486 ASP A C 1
ATOM 3899 O O . ASP A 1 486 ? 18.997 14.668 -11.440 1.00 82.38 486 ASP A O 1
ATOM 3903 N N . ARG A 1 487 ? 17.734 16.308 -12.301 1.00 76.94 487 ARG A N 1
ATOM 3904 C CA . ARG A 1 487 ? 18.780 16.910 -13.125 1.00 76.94 487 ARG A CA 1
ATOM 3905 C C . ARG A 1 487 ? 18.822 18.411 -12.876 1.00 76.94 487 ARG A C 1
ATOM 3907 O O . ARG A 1 487 ? 17.800 19.066 -12.668 1.00 76.94 487 ARG A O 1
ATOM 3914 N N . LYS A 1 488 ? 20.036 18.971 -12.916 1.00 76.88 488 LYS A N 1
ATOM 3915 C CA . LYS A 1 488 ? 20.297 20.407 -12.698 1.00 76.88 488 LYS A CA 1
ATOM 3916 C C . LYS A 1 488 ? 19.633 20.939 -11.416 1.00 76.88 488 LYS A C 1
ATOM 3918 O O . LYS A 1 488 ? 18.935 21.949 -11.458 1.00 76.88 488 LYS A O 1
ATOM 3923 N N . ASN A 1 489 ? 19.851 20.257 -10.291 1.00 75.75 489 ASN A N 1
ATOM 3924 C CA . ASN A 1 489 ? 19.305 20.617 -8.975 1.00 75.75 489 ASN A CA 1
ATOM 3925 C C . ASN A 1 489 ? 17.762 20.690 -8.961 1.00 75.75 489 ASN A C 1
ATOM 3927 O O . ASN A 1 489 ? 17.191 21.683 -8.507 1.00 75.75 489 ASN A O 1
ATOM 3931 N N . GLY A 1 490 ? 17.094 19.674 -9.522 1.00 74.75 490 GLY A N 1
ATOM 3932 C CA . GLY A 1 490 ? 15.629 19.551 -9.525 1.00 74.75 490 GLY A CA 1
ATOM 3933 C C . GLY A 1 490 ? 14.896 20.457 -10.522 1.00 74.75 490 GLY A C 1
ATOM 3934 O O . GLY A 1 490 ? 13.685 20.637 -10.426 1.00 74.75 490 GLY A O 1
ATOM 3935 N N . GLN A 1 491 ? 15.603 21.075 -11.476 1.00 80.44 491 GLN A N 1
ATOM 3936 C CA . GLN A 1 491 ? 14.968 21.873 -12.538 1.00 80.44 491 GLN A CA 1
ATOM 3937 C C . GLN A 1 491 ? 14.484 21.018 -13.710 1.00 80.44 491 GLN A C 1
ATOM 3939 O O . GLN A 1 491 ? 13.554 21.401 -14.420 1.00 80.44 491 GLN A O 1
ATOM 3944 N N . GLU A 1 492 ? 15.135 19.883 -13.936 1.00 85.75 492 GLU A N 1
ATOM 3945 C CA . GLU A 1 492 ? 14.836 18.937 -15.001 1.00 85.75 492 GLU A CA 1
ATOM 3946 C C . GLU A 1 492 ? 14.651 17.551 -14.382 1.00 85.75 492 GLU A C 1
ATOM 3948 O O . GLU A 1 492 ? 15.298 17.229 -13.388 1.00 85.75 492 GLU A O 1
ATOM 3953 N N . SER A 1 493 ? 13.806 16.725 -14.991 1.00 86.75 493 SER A N 1
ATOM 3954 C CA . SER A 1 493 ? 13.542 15.366 -14.513 1.00 86.75 493 SER A CA 1
ATOM 3955 C C . SER A 1 493 ? 13.937 14.343 -15.567 1.00 86.75 493 SER A C 1
ATOM 3957 O O . SER A 1 493 ? 13.817 14.576 -16.777 1.00 86.75 493 SER A O 1
ATOM 3959 N N . MET A 1 494 ? 14.407 13.194 -15.103 1.00 88.19 494 MET A N 1
ATOM 3960 C CA . MET A 1 494 ? 14.572 11.994 -15.906 1.00 88.19 494 MET A CA 1
ATOM 3961 C C . MET A 1 494 ? 13.931 10.829 -15.168 1.00 88.19 494 MET A C 1
ATOM 3963 O O . MET A 1 494 ? 14.210 10.612 -13.998 1.00 88.19 494 MET A O 1
ATOM 3967 N N . ILE A 1 495 ? 13.081 10.081 -15.860 1.00 89.75 495 ILE A N 1
ATOM 3968 C CA . ILE A 1 495 ? 12.415 8.904 -15.315 1.00 89.75 495 ILE A CA 1
ATOM 3969 C C . ILE A 1 495 ? 12.820 7.712 -16.172 1.00 89.75 495 ILE A C 1
ATOM 3971 O O . ILE A 1 495 ? 12.597 7.711 -17.386 1.00 89.75 495 ILE A O 1
ATOM 3975 N N . CYS A 1 496 ? 13.439 6.717 -15.545 1.00 90.62 496 CYS A N 1
ATOM 3976 C CA . CYS A 1 496 ? 13.772 5.445 -16.178 1.00 90.62 496 CYS A CA 1
ATOM 3977 C C . CYS A 1 496 ? 12.640 4.463 -15.881 1.00 90.62 496 CYS A C 1
ATOM 3979 O O . CYS A 1 496 ? 12.507 4.021 -14.744 1.00 90.62 496 CYS A O 1
ATOM 3981 N N . GLN A 1 497 ? 11.821 4.151 -16.880 1.00 91.69 497 GLN A N 1
ATOM 3982 C CA . GLN A 1 497 ? 10.716 3.206 -16.778 1.00 91.69 497 GLN A CA 1
ATOM 3983 C C . GLN A 1 497 ? 11.163 1.821 -17.250 1.00 91.69 497 GLN A C 1
ATOM 3985 O O . GLN A 1 497 ? 11.761 1.686 -18.319 1.00 91.69 497 GLN A O 1
ATOM 3990 N N . TYR A 1 498 ? 10.804 0.799 -16.482 1.00 92.62 498 TYR A N 1
ATOM 3991 C CA . TYR A 1 498 ? 11.049 -0.606 -16.780 1.00 92.62 498 TYR A CA 1
ATOM 3992 C C . TYR A 1 498 ? 9.719 -1.332 -16.815 1.00 92.62 498 TYR A C 1
ATOM 3994 O O . TYR A 1 498 ? 8.922 -1.192 -15.890 1.00 92.62 498 TYR A O 1
ATOM 4002 N N . ARG A 1 499 ? 9.492 -2.127 -17.855 1.00 93.06 499 ARG A N 1
ATOM 4003 C CA . ARG A 1 499 ? 8.344 -3.019 -17.968 1.00 93.06 499 ARG A CA 1
ATOM 4004 C C . ARG A 1 499 ? 8.819 -4.462 -18.072 1.00 93.06 499 ARG A C 1
ATOM 4006 O O . ARG A 1 499 ? 9.665 -4.774 -18.906 1.00 93.06 499 ARG A O 1
ATOM 4013 N N . ILE A 1 500 ? 8.255 -5.321 -17.238 1.00 92.38 500 ILE A N 1
ATOM 4014 C CA . ILE A 1 500 ? 8.458 -6.768 -17.238 1.00 92.38 500 ILE A CA 1
ATOM 4015 C C . ILE A 1 500 ? 7.559 -7.369 -18.330 1.00 92.38 500 ILE A C 1
ATOM 4017 O O . ILE A 1 500 ? 6.408 -6.948 -18.479 1.00 92.38 500 ILE A O 1
ATOM 4021 N N . ARG A 1 501 ? 8.112 -8.270 -19.147 1.00 85.56 501 ARG A N 1
ATOM 4022 C CA . ARG A 1 501 ? 7.432 -8.866 -20.311 1.00 85.56 501 ARG A CA 1
ATOM 4023 C C . ARG A 1 501 ? 6.734 -10.183 -20.013 1.00 85.56 501 ARG A C 1
ATOM 4025 O O . ARG A 1 501 ? 7.268 -10.963 -19.195 1.00 85.56 501 ARG A O 1
#